Protein 3MTJ (pdb70)

Foldseek 3Di:
DFAPEAEEEEEAAPLQNLLLVVVCVVCQVVLSVLLSYGHYYQEYAHCDPVVCVVSQVPRHYHPDCCVHLVVLRHAEYEYEPEDQPPSVVSLVSLVSNHAYEYLHLPNCLVCVLVSVVSNVVSLHYHHQLVWQFLFSVLCCLLPVQVVFQWFKKKKQTAFLLQQLLQVLVVLDWSVVSQVVCCVVVSAPPDRCCRQFCVSVLSRLSVVLCLNHVARCSPQEATGGDNVDGSVNQVVLVVVQWGWGFMFMWGQDDQFIHTYTFIATEGCPDPNSPQHHGIKMWIATPVPGIDMIDDHNDGHNSSSNSSSVVVSLSSNCVVVPSPCPDDRDSRDSVRHDHGHYDHLQDKFKWKKKFKFADPCLVVQLVVLCVVLPWAWPADFPVIIIDITIIDIDRSVSVVRSQVVNCVDPGTDDGMTGTYDHSD

Radius of gyration: 23.87 Å; Cα contacts (8 Å, |Δi|>4): 896; chains: 1; bounding box: 58×44×75 Å

InterPro domains:
  IPR001342 Homoserine dehydrogenase, catalytic [PF00742] (136-314)
  IPR002912 ACT domain [PF01842] (353-420)
  IPR002912 ACT domain [PS51671] (354-430)
  IPR005106 Aspartate/homoserine de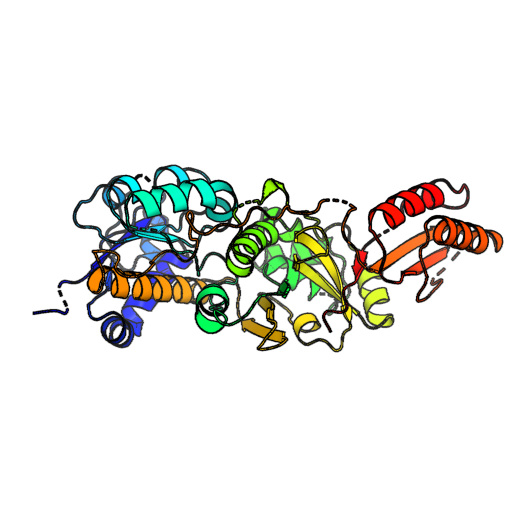hydrogenase, NAD-binding [PF03447] (10-128)
  IPR016204 Homoserine dehydrogenase [PIRSF000098] (2-433)
  IPR019811 Homoserine dehydrogenase, conserved site [PS01042] (182-204)
  IPR036291 NAD(P)-binding domain superfamily [SSF51735] (1-157)
  IPR045865 ACT-like domain [SSF55021] (352-422)

B-factor: mean 44.69, std 18.76, range [21.0, 122.96]

Structure (mmCIF, N/CA/C/O backbone):
data_3MTJ
#
_entry.id   3MTJ
#
_cell.length_a   67.613
_cell.length_b   67.613
_cell.length_c   224.279
_cell.angle_alpha   90.000
_cell.angle_beta   90.000
_cell.angle_gamma   90.000
#
_symmetry.space_group_name_H-M   'P 42 21 2'
#
loop_
_entity.id
_entity.type
_entity.pdbx_description
1 polymer 'Homoserine dehydrogenase'
2 non-polymer 'SULFATE ION'
3 water water
#
loop_
_atom_site.group_PDB
_atom_site.id
_atom_site.type_symbol
_atom_site.label_atom_id
_atom_site.label_alt_id
_atom_site.label_comp_id
_atom_site.label_asym_id
_atom_site.label_entity_id
_atom_site.label_seq_id
_atom_site.pdbx_PDB_ins_code
_atom_site.Cartn_x
_atom_site.Cartn_y
_atom_site.Cartn_z
_atom_site.occupancy
_atom_site.B_iso_or_equiv
_atom_site.auth_seq_id
_atom_site.auth_comp_id
_atom_site.auth_asym_id
_atom_site.auth_atom_id
_atom_site.pdbx_PDB_model_num
ATOM 1 N N . PHE A 1 5 ? 20.168 38.297 45.147 1.00 40.39 -2 PHE A N 1
ATOM 2 C CA . PHE A 1 5 ? 20.512 38.934 46.466 1.00 38.07 -2 PHE A CA 1
ATOM 3 C C . PHE A 1 5 ? 20.982 37.914 47.484 1.00 35.61 -2 PHE A C 1
ATOM 4 O O . PHE A 1 5 ? 20.535 36.771 47.477 1.00 36.89 -2 PHE A O 1
ATOM 12 N N . GLN A 1 6 ? 21.845 38.351 48.385 1.00 34.82 -1 GLN A N 1
ATOM 13 C CA . GLN A 1 6 ? 22.165 37.579 49.582 1.00 35.18 -1 GLN A CA 1
ATOM 14 C C . GLN A 1 6 ? 21.035 37.685 50.607 1.00 36.69 -1 GLN A C 1
ATOM 15 O O . GLN A 1 6 ? 20.232 38.608 50.557 1.00 38.50 -1 GLN A O 1
ATOM 21 N N . GLY A 1 7 ? 20.984 36.726 51.530 1.00 36.87 0 GLY A N 1
ATOM 22 C CA . GLY A 1 7 ? 20.202 36.889 52.760 1.00 40.47 0 GLY A CA 1
ATOM 23 C C . GLY A 1 7 ? 18.729 36.541 52.662 1.00 42.24 0 GLY A C 1
ATOM 24 O O . GLY A 1 7 ? 17.972 36.731 53.616 1.00 46.67 0 GLY A O 1
ATOM 33 N N . LYS A 1 9 ? 17.535 33.422 51.089 1.00 40.28 2 LYS A N 1
ATOM 34 C CA . LYS A 1 9 ? 17.332 31.994 51.230 1.00 40.88 2 LYS A CA 1
ATOM 35 C C . LYS A 1 9 ? 17.653 31.593 52.671 1.00 38.55 2 LYS A C 1
ATOM 36 O O . LYS A 1 9 ? 18.783 31.761 53.141 1.00 37.26 2 LYS A O 1
ATOM 38 N N . PRO A 1 10 ? 16.637 31.104 53.385 1.00 40.67 3 PRO A N 1
ATOM 39 C CA . PRO A 1 10 ? 16.802 30.571 54.723 1.00 39.86 3 PRO A CA 1
ATOM 40 C C . PRO A 1 10 ? 17.726 29.364 54.691 1.00 37.44 3 PRO A C 1
ATOM 41 O O . PRO A 1 10 ? 17.756 28.638 53.697 1.00 37.79 3 PRO A O 1
ATOM 45 N N . ILE A 1 11 ? 18.478 29.154 55.767 1.00 33.35 4 ILE A N 1
ATOM 46 C CA . ILE A 1 11 ? 19.190 27.898 55.934 1.00 31.95 4 ILE A CA 1
ATOM 47 C C . ILE A 1 11 ? 18.194 26.948 56.614 1.00 31.17 4 ILE A C 1
ATOM 48 O O . ILE A 1 11 ? 17.409 27.373 57.478 1.00 30.43 4 ILE A O 1
ATOM 53 N N . HIS A 1 12 ? 18.186 25.686 56.194 1.00 30.51 5 HIS A N 1
ATOM 54 C CA . HIS A 1 12 ? 17.170 24.756 56.658 1.00 30.30 5 HIS A CA 1
ATOM 55 C C . HIS A 1 12 ? 17.756 23.750 57.627 1.00 28.36 5 HIS A C 1
ATOM 56 O O . HIS A 1 12 ? 18.705 23.033 57.302 1.00 28.18 5 HIS A O 1
ATOM 63 N N . VAL A 1 13 ? 17.167 23.694 58.816 1.00 26.79 6 VAL A N 1
ATOM 64 C CA . VAL A 1 13 ? 17.727 22.915 59.912 1.00 24.95 6 VAL A CA 1
ATOM 65 C C . VAL A 1 13 ? 16.817 21.728 60.232 1.00 25.03 6 VAL A C 1
ATOM 66 O O . VAL A 1 13 ? 15.600 21.865 60.230 1.00 25.84 6 VAL A O 1
ATOM 70 N N . GLY A 1 14 ? 17.400 20.568 60.509 1.00 24.70 7 GLY A N 1
ATOM 71 C CA . GLY A 1 14 ? 16.602 19.415 60.970 1.00 25.58 7 GLY A CA 1
ATOM 72 C C . GLY A 1 14 ? 17.124 18.912 62.304 1.00 24.66 7 GLY A C 1
ATOM 73 O O . GLY A 1 14 ? 18.328 18.970 62.537 1.00 24.80 7 GLY A O 1
ATOM 74 N N . LEU A 1 15 ? 16.218 18.444 63.170 1.00 25.02 8 LEU A N 1
ATOM 75 C CA . LEU A 1 15 ? 16.587 17.897 64.485 1.00 25.62 8 LEU A CA 1
ATOM 76 C C . LEU A 1 15 ? 16.501 16.399 64.589 1.00 26.00 8 LEU A C 1
ATOM 77 O O . LEU A 1 15 ? 15.559 15.767 64.089 1.00 27.27 8 LEU A O 1
ATOM 82 N N . LEU A 1 16 ? 17.484 15.831 65.265 1.00 26.15 9 LEU A N 1
ATOM 83 C CA . LEU A 1 16 ? 17.405 14.452 65.703 1.00 27.42 9 LEU A CA 1
ATOM 84 C C . LEU A 1 16 ? 17.197 14.448 67.218 1.00 28.14 9 LEU A C 1
ATOM 85 O O . LEU A 1 16 ? 18.034 14.935 67.973 1.00 28.06 9 LEU A O 1
ATOM 90 N N . GLY A 1 17 ? 16.074 13.897 67.656 1.00 29.39 10 GLY A N 1
ATOM 91 C CA . GLY A 1 17 ? 15.658 14.003 69.062 1.00 30.60 10 GLY A CA 1
ATOM 92 C C . GLY A 1 17 ? 15.002 15.358 69.269 1.00 30.11 10 GLY A C 1
ATOM 93 O O . GLY A 1 17 ? 15.210 16.274 68.488 1.00 29.61 10 GLY A O 1
ATOM 94 N N . LEU A 1 18 ? 14.174 15.488 70.293 1.00 31.02 11 LEU A N 1
ATOM 95 C CA . LEU A 1 18 ? 13.661 16.792 70.653 1.00 30.82 11 LEU A CA 1
ATOM 96 C C . LEU A 1 18 ? 13.897 16.995 72.152 1.00 31.65 11 LEU A C 1
ATOM 97 O O . LEU A 1 18 ? 14.916 17.576 72.547 1.00 31.35 11 LEU A O 1
ATOM 102 N N . GLY A 1 19 ? 13.001 16.469 72.981 1.00 33.44 12 GLY A N 1
ATOM 103 C CA . GLY A 1 19 ? 13.130 16.590 74.439 1.00 35.36 12 GLY A CA 1
ATOM 104 C C . GLY A 1 19 ? 13.148 18.035 74.943 1.00 35.55 12 GLY A C 1
ATOM 105 O O . GLY A 1 19 ? 12.744 18.971 74.242 1.00 33.97 12 GLY A O 1
ATOM 106 N N . THR A 1 20 ? 13.616 18.194 76.177 1.00 36.97 13 THR A N 1
ATOM 107 C CA . THR A 1 20 ? 13.755 19.490 76.844 1.00 37.28 13 THR A CA 1
ATOM 108 C C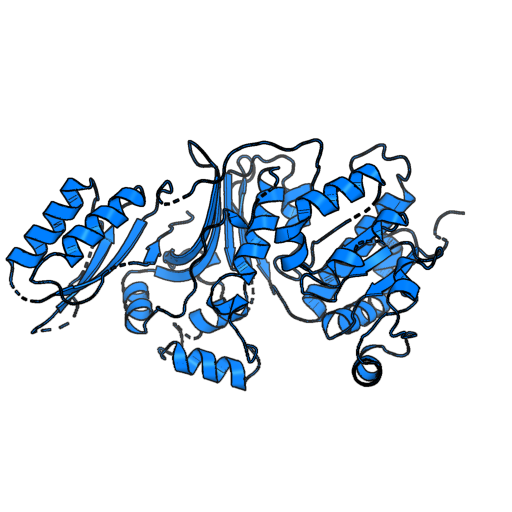 . THR A 1 20 ? 14.603 20.492 76.036 1.00 35.19 13 THR A C 1
ATOM 109 O O . THR A 1 20 ? 14.191 21.635 75.803 1.00 34.07 13 THR A O 1
ATOM 113 N N . VAL A 1 21 ? 15.771 20.041 75.589 1.00 34.60 14 VAL A N 1
ATOM 114 C CA . VAL A 1 21 ? 16.699 20.896 74.872 1.00 32.98 14 VAL A CA 1
ATOM 115 C C . VAL A 1 21 ? 16.151 21.267 73.503 1.00 31.58 14 VAL A C 1
ATOM 116 O O . VAL A 1 21 ? 16.221 22.431 73.105 1.00 31.69 14 VAL A O 1
ATOM 120 N N . GLY A 1 22 ? 15.593 20.289 72.794 1.00 30.78 15 GLY A N 1
ATOM 121 C CA . GLY A 1 22 ? 14.954 20.546 71.506 1.00 29.94 15 GLY A CA 1
ATOM 122 C C . GLY A 1 22 ? 13.831 21.568 71.561 1.00 30.37 15 GLY A C 1
ATOM 123 O O . GLY A 1 22 ? 13.804 22.514 70.763 1.00 30.22 15 GLY A O 1
ATOM 124 N N . GLY A 1 23 ? 12.897 21.371 72.488 1.00 30.87 16 GLY A N 1
ATOM 125 C CA . GLY A 1 23 ? 11.819 22.343 72.734 1.00 31.05 16 GLY A CA 1
ATOM 126 C C . GLY A 1 23 ? 12.395 23.726 73.019 1.00 30.21 16 GLY A C 1
ATOM 127 O O . GLY A 1 23 ? 11.980 24.723 72.413 1.00 29.82 16 GLY A O 1
ATOM 128 N N . GLY A 1 24 ? 13.355 23.779 73.945 1.00 30.05 17 GLY A N 1
ATOM 129 C CA . GLY A 1 24 ? 14.135 25.010 74.220 1.00 30.23 17 GLY A CA 1
ATOM 130 C C . GLY A 1 24 ? 14.716 25.685 72.982 1.00 28.95 17 GLY A C 1
ATOM 131 O O . GLY A 1 24 ? 14.582 26.907 72.812 1.00 29.83 17 GLY A O 1
ATOM 132 N N . THR A 1 25 ? 15.342 24.887 72.117 1.00 28.37 18 THR A N 1
ATOM 133 C CA . THR A 1 25 ? 15.944 25.359 70.860 1.00 27.80 18 THR A CA 1
ATOM 134 C C . THR A 1 25 ? 14.927 26.008 69.914 1.00 27.90 18 THR A C 1
ATOM 135 O O . THR A 1 25 ? 15.208 27.059 69.342 1.00 28.10 18 THR A O 1
ATOM 139 N N . LEU A 1 26 ? 13.760 25.378 69.744 1.00 27.95 19 LEU A N 1
ATOM 140 C CA . LEU A 1 26 ? 12.695 25.943 68.925 1.00 28.54 19 LEU A CA 1
ATOM 141 C C . LEU A 1 26 ? 12.217 27.272 69.511 1.00 28.83 19 LEU A C 1
ATOM 142 O O . LEU A 1 26 ? 12.104 28.256 68.791 1.00 29.48 19 LEU A O 1
ATOM 147 N N . THR A 1 27 ? 11.942 27.286 70.817 1.00 29.19 20 THR A N 1
ATOM 148 C CA . THR A 1 27 ? 11.570 28.503 71.532 1.00 29.87 20 THR A CA 1
ATOM 149 C C . THR A 1 27 ? 12.631 29.605 71.365 1.00 29.75 20 THR A C 1
ATOM 150 O O . THR A 1 27 ? 12.290 30.745 71.063 1.00 30.30 20 THR A O 1
ATOM 154 N N . VAL A 1 28 ? 13.915 29.276 71.524 1.00 29.43 21 VAL A N 1
ATOM 155 C CA . VAL A 1 28 ? 14.957 30.339 71.481 1.00 29.42 21 VAL A CA 1
ATOM 156 C C . VAL A 1 28 ? 15.097 30.932 70.071 1.00 29.67 21 VAL A C 1
ATOM 157 O O . VAL A 1 28 ? 15.206 32.164 69.909 1.00 29.93 21 VAL A O 1
ATOM 161 N N . LEU A 1 29 ? 15.088 30.056 69.062 1.00 29.14 22 LEU A N 1
ATOM 162 C CA . LEU A 1 29 ? 15.131 30.476 67.650 1.00 30.12 22 LEU A CA 1
ATOM 163 C C . LEU A 1 29 ? 13.971 31.404 67.279 1.00 31.70 22 LEU A C 1
ATOM 164 O O . LEU A 1 29 ? 14.159 32.421 66.614 1.00 33.11 22 LEU A O 1
ATOM 169 N N . ARG A 1 30 ? 12.772 31.057 67.722 1.00 32.02 23 ARG A N 1
ATOM 170 C CA . ARG A 1 30 ? 11.604 31.895 67.442 1.00 33.94 23 ARG A CA 1
ATOM 171 C C . ARG A 1 30 ? 11.667 33.248 68.186 1.00 34.73 23 ARG A C 1
ATOM 172 O O . ARG A 1 30 ? 11.530 34.301 67.574 1.00 35.63 23 ARG A O 1
ATOM 174 N N . ARG A 1 31 ? 11.925 33.199 69.490 1.00 34.39 24 ARG A N 1
ATOM 175 C CA . ARG A 1 31 ? 11.912 34.379 70.353 1.00 35.79 24 ARG A CA 1
ATOM 176 C C . ARG A 1 31 ? 13.003 35.400 70.002 1.00 35.56 24 ARG A C 1
ATOM 177 O O . ARG A 1 31 ? 12.774 36.597 70.083 1.00 35.94 24 ARG A O 1
ATOM 185 N N . ASN A 1 32 ? 14.188 34.921 69.636 1.00 41.13 25 ASN A N 1
ATOM 186 C CA . ASN A 1 32 ? 15.292 35.811 69.285 1.00 40.50 25 ASN A CA 1
ATOM 187 C C . ASN A 1 32 ? 15.552 35.920 67.795 1.00 37.83 25 ASN A C 1
ATOM 188 O O . ASN A 1 32 ? 16.589 36.437 67.385 1.00 37.02 25 ASN A O 1
ATOM 193 N N . ALA A 1 33 ? 14.602 35.438 66.997 1.00 37.05 26 ALA A N 1
ATOM 194 C CA . ALA A 1 33 ? 14.672 35.468 65.523 1.00 35.37 26 ALA A CA 1
ATOM 195 C C . ALA A 1 33 ? 15.335 36.707 64.915 1.00 35.12 26 ALA A C 1
ATOM 196 O O . ALA A 1 33 ? 16.156 36.588 64.019 1.00 34.07 26 ALA A O 1
ATOM 198 N N . GLU A 1 34 ? 14.983 37.891 65.403 1.00 37.09 27 GLU A N 1
ATOM 199 C CA . GLU A 1 34 ? 15.503 39.148 64.851 1.00 37.39 27 GLU A CA 1
ATOM 200 C C . GLU A 1 34 ? 17.036 39.224 64.942 1.00 35.16 27 GLU A C 1
ATOM 201 O O . GLU A 1 34 ? 17.702 39.402 63.934 1.00 32.46 27 GLU A O 1
ATOM 207 N N . GLU A 1 35 ? 17.567 39.096 66.160 1.00 36.10 28 GLU A N 1
ATOM 208 C CA . GLU A 1 35 ? 19.014 39.108 66.396 1.00 36.49 28 GLU A CA 1
ATOM 209 C C . GLU A 1 35 ? 19.762 37.965 65.690 1.00 34.02 28 GLU A C 1
ATOM 210 O O . GLU A 1 35 ? 20.826 38.182 65.139 1.00 33.92 28 GLU A O 1
ATOM 216 N N . ILE A 1 36 ? 19.192 36.766 65.702 1.00 33.23 29 ILE A N 1
ATOM 217 C CA . ILE A 1 36 ? 19.781 35.584 65.058 1.00 31.19 29 ILE A CA 1
ATOM 218 C C . ILE A 1 36 ? 19.958 35.780 63.547 1.00 31.08 29 ILE A C 1
ATOM 219 O O . ILE A 1 36 ? 21.049 35.522 62.994 1.00 30.40 29 ILE A O 1
ATOM 224 N N . THR A 1 37 ? 18.897 36.245 62.885 1.00 31.55 30 THR A N 1
ATOM 225 C CA . THR A 1 37 ? 18.932 36.590 61.451 1.00 31.35 30 THR A CA 1
ATOM 226 C C . THR A 1 37 ? 19.932 37.711 61.155 1.00 31.52 30 THR A C 1
ATOM 227 O O . THR A 1 37 ? 20.722 37.620 60.213 1.00 32.07 30 THR A O 1
ATOM 231 N N . ARG A 1 38 ? 19.904 38.770 61.956 1.00 32.26 31 ARG A N 1
ATOM 232 C CA . ARG A 1 38 ? 20.905 39.831 61.823 1.00 32.29 31 ARG A CA 1
ATOM 233 C C . ARG A 1 38 ? 22.344 39.292 61.813 1.00 31.96 31 ARG A C 1
ATOM 234 O O . ARG A 1 38 ? 23.114 39.596 60.903 1.00 32.07 31 ARG A O 1
ATOM 242 N N . ARG A 1 39 ? 22.704 38.488 62.814 1.00 31.50 32 ARG A N 1
ATOM 243 C CA . ARG A 1 39 ? 24.086 38.006 62.936 1.00 31.15 32 ARG A CA 1
ATOM 244 C C . ARG A 1 39 ? 24.429 36.938 61.891 1.00 29.18 32 ARG A C 1
ATOM 245 O O . ARG A 1 39 ? 25.504 36.955 61.313 1.00 29.85 32 ARG A O 1
ATOM 253 N N . ALA A 1 40 ? 23.517 36.004 61.678 1.00 27.41 33 ALA A N 1
ATOM 254 C CA . ALA A 1 40 ? 23.703 34.954 60.699 1.00 26.83 33 ALA A CA 1
ATOM 255 C C . ALA A 1 40 ? 23.738 35.445 59.230 1.00 26.95 33 ALA A C 1
ATOM 256 O O . ALA A 1 40 ? 24.366 34.811 58.397 1.00 27.36 33 ALA A O 1
ATOM 258 N N . GLY A 1 41 ? 23.062 36.550 58.918 1.00 26.88 34 GLY A N 1
ATOM 259 C CA . GLY A 1 41 ? 22.999 37.030 57.542 1.00 27.59 34 GLY A CA 1
ATOM 260 C C . GLY A 1 41 ? 21.873 36.414 56.722 1.00 27.83 34 GLY A C 1
ATOM 261 O O . GLY A 1 41 ? 21.718 36.727 55.545 1.00 28.76 34 GLY A O 1
ATOM 262 N N . ARG A 1 42 ? 21.100 35.530 57.344 1.00 26.86 35 ARG A N 1
ATOM 263 C CA . ARG A 1 42 ? 19.947 34.889 56.717 1.00 27.77 35 ARG A CA 1
ATOM 264 C C . ARG A 1 42 ? 19.147 34.198 57.813 1.00 27.24 35 ARG A C 1
ATOM 265 O O . ARG A 1 42 ? 19.657 33.947 58.910 1.00 25.59 35 ARG A O 1
ATOM 273 N N . GLU A 1 43 ? 17.901 33.888 57.499 1.00 28.35 36 GLU A N 1
ATOM 274 C CA . GLU A 1 43 ? 17.008 33.233 58.439 1.00 29.89 36 GLU A CA 1
ATOM 275 C C . GLU A 1 43 ? 17.479 31.800 58.705 1.00 29.21 36 GLU A C 1
ATOM 276 O O . GLU A 1 43 ? 17.999 31.126 57.808 1.00 29.90 36 GLU A O 1
ATOM 282 N N . ILE A 1 44 ? 17.327 31.355 59.945 1.00 29.48 37 ILE A N 1
ATOM 283 C CA . ILE A 1 44 ? 17.624 29.974 60.310 1.00 29.56 37 ILE A CA 1
ATOM 284 C C . ILE A 1 44 ? 16.281 29.319 60.617 1.00 30.62 37 ILE A C 1
ATOM 285 O O . ILE A 1 44 ? 15.595 29.703 61.577 1.00 32.10 37 ILE A O 1
ATOM 290 N N . ARG A 1 45 ? 15.893 28.358 59.779 1.00 30.30 38 ARG A N 1
ATOM 291 C CA . ARG A 1 45 ? 14.539 27.837 59.805 1.00 30.65 38 ARG A CA 1
ATOM 292 C C . ARG A 1 45 ? 14.545 26.341 60.072 1.00 29.98 38 ARG A C 1
ATOM 293 O O . ARG A 1 45 ? 15.116 25.571 59.300 1.00 29.54 38 ARG A O 1
ATOM 295 N N . VAL A 1 46 ? 13.905 25.937 61.168 1.00 30.18 39 VAL A N 1
ATOM 296 C CA . VAL A 1 46 ? 13.781 24.515 61.513 1.00 30.24 39 VAL A CA 1
ATOM 297 C C . VAL A 1 46 ? 12.652 23.882 60.717 1.00 30.63 39 VAL A C 1
ATOM 298 O O . VAL A 1 46 ? 11.515 24.333 60.786 1.00 32.36 39 VAL A O 1
ATOM 302 N N . VAL A 1 47 ? 12.982 22.849 59.948 1.00 29.81 40 VAL A N 1
ATOM 303 C CA . VAL A 1 47 ? 12.016 22.217 59.035 1.00 31.02 40 VAL A CA 1
ATOM 304 C C . VAL A 1 47 ? 11.225 21.075 59.707 1.00 30.69 40 VAL A C 1
ATOM 305 O O . VAL A 1 47 ? 10.015 20.966 59.528 1.00 32.44 40 VAL A O 1
ATOM 309 N N . ARG A 1 48 ? 11.902 20.229 60.480 1.00 29.31 41 ARG A N 1
ATOM 310 C CA . ARG A 1 48 ? 11.233 19.105 61.149 1.00 29.17 41 ARG A CA 1
ATOM 311 C C . ARG A 1 48 ? 12.122 18.460 62.191 1.00 28.32 41 ARG A C 1
ATOM 312 O O . ARG A 1 48 ? 13.323 18.735 62.243 1.00 27.00 41 ARG A O 1
ATOM 320 N N . ALA A 1 49 ? 11.528 17.612 63.026 1.00 27.72 42 ALA A N 1
ATOM 321 C CA . ALA A 1 49 ? 12.298 16.869 64.007 1.00 27.65 42 ALA A CA 1
ATOM 322 C C . ALA A 1 49 ? 11.997 15.389 63.902 1.00 28.77 42 ALA A C 1
ATOM 323 O O . ALA A 1 49 ? 10.837 14.995 63.863 1.00 29.02 42 ALA A O 1
ATOM 325 N N . ALA A 1 50 ? 13.048 14.573 63.849 1.00 29.34 43 ALA A N 1
ATOM 326 C CA . ALA A 1 50 ? 12.903 13.128 63.970 1.00 30.45 43 ALA A CA 1
ATOM 327 C C . ALA A 1 50 ? 12.893 12.777 65.456 1.00 31.90 43 ALA A C 1
ATOM 328 O O . ALA A 1 50 ? 13.828 13.131 66.181 1.00 31.43 43 ALA A O 1
ATOM 330 N N . VAL A 1 51 ? 11.820 12.121 65.904 1.00 33.16 44 VAL A N 1
ATOM 331 C CA . VAL A 1 51 ? 11.652 11.755 67.307 1.00 35.23 44 VAL A CA 1
ATOM 332 C C . VAL A 1 51 ? 11.190 10.312 67.423 1.00 38.03 44 VAL A C 1
ATOM 333 O O . VAL A 1 51 ? 10.501 9.795 66.536 1.00 37.77 44 VAL A O 1
ATOM 337 N N . ARG A 1 52 ? 11.566 9.669 68.525 1.00 40.48 45 ARG A N 1
ATOM 338 C CA . ARG A 1 52 ? 11.135 8.310 68.811 1.00 43.82 45 ARG A CA 1
ATOM 339 C C . ARG A 1 52 ? 9.694 8.244 69.290 1.00 45.34 45 ARG A C 1
ATOM 340 O O . ARG A 1 52 ? 8.925 7.373 68.873 1.00 46.47 45 ARG A O 1
ATOM 348 N N . ASN A 1 53 ? 9.338 9.137 70.204 1.00 46.31 46 ASN A N 1
ATOM 349 C CA . ASN A 1 53 ? 7.993 9.147 70.760 1.00 48.51 46 ASN A CA 1
ATOM 350 C C . ASN A 1 53 ? 7.221 10.337 70.215 1.00 47.47 46 ASN A C 1
ATOM 351 O O . ASN A 1 53 ? 7.533 11.486 70.541 1.00 46.86 46 ASN A O 1
ATOM 356 N N . LEU A 1 54 ? 6.222 10.063 69.383 1.00 47.86 47 LEU A N 1
ATOM 357 C CA . LEU A 1 54 ? 5.481 11.127 68.718 1.00 47.64 47 LEU A CA 1
ATOM 358 C C . LEU A 1 54 ? 4.586 11.906 69.684 1.00 49.80 47 LEU A C 1
ATOM 359 O O . LEU A 1 54 ? 4.487 13.135 69.596 1.00 49.07 47 LEU A O 1
ATOM 364 N N . ASP A 1 55 ? 3.951 11.191 70.608 1.00 52.18 48 ASP A N 1
ATOM 365 C CA . ASP A 1 55 ? 3.010 11.809 71.535 1.00 54.97 48 ASP A CA 1
ATOM 366 C C . ASP A 1 55 ? 3.706 12.710 72.533 1.00 54.88 48 ASP A C 1
ATOM 367 O O . ASP A 1 55 ? 3.309 13.862 72.694 1.00 55.61 48 ASP A O 1
ATOM 372 N N . LYS A 1 56 ? 4.753 12.202 73.184 1.00 54.52 49 LYS A N 1
ATOM 373 C CA . LYS A 1 56 ? 5.514 13.010 74.141 1.00 55.01 49 LYS A CA 1
ATOM 374 C C . LYS A 1 56 ? 6.175 14.206 73.466 1.00 52.32 49 LYS A C 1
ATOM 375 O O . LYS A 1 56 ? 6.378 15.243 74.097 1.00 53.45 49 LYS A O 1
ATOM 377 N N . ALA A 1 57 ? 6.498 14.074 72.181 1.00 49.50 50 ALA A N 1
ATOM 378 C CA . ALA A 1 57 ? 7.153 15.163 71.456 1.00 46.84 50 ALA A CA 1
ATOM 379 C C . ALA A 1 57 ? 6.194 16.309 71.096 1.00 46.95 50 ALA A C 1
ATOM 380 O O . ALA A 1 57 ? 6.621 17.461 70.987 1.00 45.89 50 ALA A O 1
ATOM 382 N N . GLU A 1 58 ? 4.910 15.985 70.926 1.00 48.30 51 GLU A N 1
ATOM 383 C CA . GLU A 1 58 ? 3.884 16.971 70.574 1.00 49.48 51 GLU A CA 1
ATOM 384 C C . GLU A 1 58 ? 3.827 18.174 71.528 1.00 51.04 51 GLU A C 1
ATOM 385 O O . GLU A 1 58 ? 3.758 19.327 71.084 1.00 50.38 51 GLU A O 1
ATOM 387 N N . ALA A 1 59 ? 3.852 17.898 72.829 1.00 53.03 52 ALA A N 1
ATOM 388 C CA . ALA A 1 59 ? 3.839 18.951 73.849 1.00 55.31 52 ALA A CA 1
ATOM 389 C C . ALA A 1 59 ? 5.029 19.933 73.767 1.00 53.52 52 ALA A C 1
ATOM 390 O O . ALA A 1 59 ? 4.903 21.081 74.185 1.00 55.00 52 ALA A O 1
ATOM 392 N N . LEU A 1 60 ? 6.163 19.486 73.224 1.00 50.55 53 LEU A N 1
ATOM 393 C CA . LEU A 1 60 ? 7.393 20.299 73.188 1.00 49.28 53 LEU A CA 1
ATOM 394 C C . LEU A 1 60 ? 7.676 20.940 71.832 1.00 46.76 53 LEU A C 1
ATOM 395 O O . LEU A 1 60 ? 8.613 21.729 71.699 1.00 45.71 53 LEU A O 1
ATOM 400 N N . ALA A 1 61 ? 6.878 20.594 70.823 1.00 46.38 54 ALA A N 1
ATOM 401 C CA . ALA A 1 61 ? 7.251 20.875 69.434 1.00 44.06 54 ALA A CA 1
ATOM 402 C C . ALA A 1 61 ? 6.710 22.194 68.904 1.00 44.63 54 ALA A C 1
ATOM 403 O O . ALA A 1 61 ? 7.225 22.728 67.922 1.00 41.99 54 ALA A O 1
ATOM 405 N N . GLY A 1 62 ? 5.657 22.693 69.550 1.00 47.33 55 GLY A N 1
ATOM 406 C CA . GLY A 1 62 ? 4.918 23.853 69.063 1.00 50.15 55 GLY A CA 1
ATOM 407 C C . GLY A 1 62 ? 4.459 23.772 67.610 1.00 50.20 55 GLY A C 1
ATOM 408 O O . GLY A 1 62 ? 4.546 24.763 66.885 1.00 50.89 55 GLY A O 1
ATOM 409 N N . GLY A 1 63 ? 3.968 22.606 67.181 1.00 49.73 56 GLY A N 1
ATOM 410 C CA . GLY A 1 63 ? 3.451 22.431 65.810 1.00 49.22 56 GLY A CA 1
ATOM 411 C C . GLY A 1 63 ? 4.493 22.193 64.720 1.00 45.58 56 GLY A C 1
ATOM 412 O O . GLY A 1 63 ? 4.180 22.203 63.533 1.00 45.62 56 GLY A O 1
ATOM 413 N N . LEU A 1 64 ? 5.747 22.000 65.112 1.00 42.71 57 LEU A N 1
ATOM 414 C CA . LEU A 1 64 ? 6.772 21.626 64.154 1.00 39.18 57 LEU A CA 1
ATOM 415 C C . LEU A 1 64 ? 6.477 20.209 63.675 1.00 38.12 57 LEU A C 1
ATOM 416 O O . LEU A 1 64 ? 6.138 19.349 64.490 1.00 38.71 57 LEU A O 1
ATOM 421 N N . PRO A 1 65 ? 6.585 19.971 62.354 1.00 36.64 58 PRO A N 1
ATOM 422 C CA . PRO A 1 65 ? 6.363 18.640 61.808 1.00 36.17 58 PRO A CA 1
ATOM 423 C C . PRO A 1 65 ? 7.311 17.632 62.450 1.00 34.41 58 PRO A C 1
ATOM 424 O O . PRO A 1 65 ? 8.488 17.941 62.709 1.00 31.66 58 PRO A O 1
ATOM 428 N N . LEU A 1 66 ? 6.781 16.446 62.723 1.00 34.52 59 LEU A N 1
ATOM 429 C CA . LEU A 1 66 ? 7.530 15.405 63.388 1.00 33.28 59 LEU A CA 1
ATOM 430 C C . LEU A 1 66 ? 7.489 14.156 62.539 1.00 33.32 59 LEU A C 1
ATOM 431 O O . LEU A 1 66 ? 6.524 13.934 61.814 1.00 35.18 59 LEU A O 1
ATOM 436 N N . THR A 1 67 ? 8.538 13.348 62.637 1.00 31.69 60 THR A N 1
ATOM 437 C CA . THR A 1 67 ? 8.615 12.068 61.941 1.00 31.47 60 THR A CA 1
ATOM 438 C C . THR A 1 67 ? 9.401 11.099 62.824 1.00 31.12 60 THR A C 1
ATOM 439 O O . THR A 1 67 ? 10.241 11.532 63.613 1.00 30.27 60 THR A O 1
ATOM 443 N N . THR A 1 68 ? 9.132 9.802 62.692 1.00 31.99 61 THR A N 1
ATOM 444 C CA A THR A 1 68 ? 9.833 8.794 63.479 0.50 32.64 61 THR A CA 1
ATOM 445 C CA B THR A 1 68 ? 9.840 8.781 63.469 0.50 32.09 61 THR A CA 1
ATOM 446 C C . THR A 1 68 ? 10.998 8.181 62.677 1.00 31.24 61 THR A C 1
ATOM 447 O O . THR A 1 68 ? 11.735 7.331 63.180 1.00 30.99 61 THR A O 1
ATOM 454 N N . ASN A 1 69 ? 11.142 8.603 61.422 1.00 30.27 62 ASN A N 1
ATOM 455 C CA . ASN A 1 69 ? 12.244 8.116 60.588 1.00 30.32 62 ASN A CA 1
ATOM 456 C C . ASN A 1 69 ? 13.343 9.190 60.504 1.00 28.12 62 ASN A C 1
ATOM 457 O O . ASN A 1 69 ? 13.142 10.219 59.888 1.00 27.95 62 ASN A O 1
ATOM 462 N N . PRO A 1 70 ? 14.513 8.946 61.128 1.00 28.47 63 PRO A N 1
ATOM 463 C CA . PRO A 1 70 ? 15.562 9.987 61.150 1.00 26.99 63 PRO A CA 1
ATOM 464 C C . PRO A 1 70 ? 16.194 10.252 59.801 1.00 26.42 63 PRO A C 1
ATOM 465 O O . PRO A 1 70 ? 16.787 11.306 59.608 1.00 25.45 63 PRO A O 1
ATOM 469 N N . PHE A 1 71 ? 16.053 9.328 58.861 1.00 27.84 64 PHE A N 1
ATOM 470 C CA . PHE A 1 71 ? 16.516 9.600 57.507 1.00 28.48 64 PHE A CA 1
ATOM 471 C C . PHE A 1 71 ? 15.669 10.654 56.761 1.00 28.45 64 PHE A C 1
ATOM 472 O O . PHE A 1 71 ? 16.122 11.214 55.761 1.00 28.92 64 PHE A O 1
ATOM 480 N N . ASP A 1 72 ? 14.465 10.963 57.257 1.00 27.88 65 ASP A N 1
ATOM 481 C CA . ASP A 1 72 ? 13.685 12.084 56.699 1.00 27.87 65 ASP A CA 1
ATOM 482 C C . ASP A 1 72 ? 14.368 13.417 56.971 1.00 26.72 65 ASP A C 1
ATOM 483 O O . ASP A 1 72 ? 13.969 14.453 56.444 1.00 26.50 65 ASP A O 1
ATOM 488 N N . VAL A 1 73 ? 15.364 13.371 57.849 1.00 25.58 66 VAL A N 1
ATOM 489 C CA . VAL A 1 73 ? 16.160 14.517 58.210 1.00 24.88 66 VAL A CA 1
ATOM 490 C C . VAL A 1 73 ? 17.567 14.413 57.578 1.00 24.26 66 VAL A C 1
ATOM 491 O O . VAL A 1 73 ? 17.963 15.291 56.822 1.00 24.46 66 VAL A O 1
ATOM 495 N N . VAL A 1 74 ? 18.297 13.338 57.861 1.00 24.09 67 VAL A N 1
ATOM 496 C CA . VAL A 1 74 ? 19.672 13.243 57.403 1.00 24.68 67 VAL A CA 1
ATOM 497 C C . VAL A 1 74 ? 19.820 12.933 55.906 1.00 26.09 67 VAL A C 1
ATOM 498 O O . VAL A 1 74 ? 20.895 13.135 55.367 1.00 26.61 67 VAL A O 1
ATOM 502 N N . ASP A 1 75 ? 18.759 12.457 55.241 1.00 25.87 68 ASP A N 1
ATOM 503 C CA . ASP A 1 75 ? 18.826 12.197 53.793 1.00 27.56 68 ASP A CA 1
ATOM 504 C C . ASP A 1 75 ? 18.031 13.220 52.978 1.00 28.11 68 ASP A C 1
ATOM 505 O O . ASP A 1 75 ? 17.986 13.144 51.749 1.00 30.24 68 ASP A O 1
ATOM 510 N N . ASP A 1 76 ? 17.370 14.163 53.642 1.00 27.40 69 ASP A N 1
ATOM 511 C CA . ASP A 1 76 ? 16.592 15.163 52.903 1.00 27.34 69 ASP A CA 1
ATOM 512 C C . ASP A 1 76 ? 17.583 16.144 52.252 1.00 27.17 69 ASP A C 1
ATOM 513 O O . ASP A 1 76 ? 18.280 16.851 52.981 1.00 25.67 69 ASP A O 1
ATOM 518 N N . PRO A 1 77 ? 17.660 16.181 50.890 1.00 28.15 70 PRO A N 1
ATOM 519 C CA . PRO A 1 77 ? 18.685 17.044 50.262 1.00 29.29 70 PRO A CA 1
ATOM 520 C C . PRO A 1 77 ? 18.574 18.531 50.628 1.00 29.66 70 PRO A C 1
ATOM 521 O O . PRO A 1 77 ? 19.580 19.241 50.600 1.00 29.62 70 PRO A O 1
ATOM 525 N N . GLU A 1 78 ? 17.368 18.989 50.967 1.00 29.99 71 GLU A N 1
ATOM 526 C CA . GLU A 1 78 ? 17.126 20.392 51.335 1.00 30.72 71 GLU A CA 1
ATOM 527 C C . GLU A 1 78 ? 17.658 20.779 52.712 1.00 29.55 71 GLU A C 1
ATOM 528 O O . GLU A 1 78 ? 17.855 21.963 52.986 1.00 30.89 71 GLU A O 1
ATOM 530 N N . ILE A 1 79 ? 17.906 19.813 53.587 1.00 28.26 72 ILE A N 1
ATOM 531 C CA . ILE A 1 79 ? 18.394 20.179 54.928 1.00 27.63 72 ILE A CA 1
ATOM 532 C C . ILE A 1 79 ? 19.896 20.445 54.933 1.00 27.37 72 ILE A C 1
ATOM 533 O O . ILE A 1 79 ? 20.683 19.625 54.458 1.00 28.09 72 ILE A O 1
ATOM 538 N N . ASP A 1 80 ? 20.272 21.613 55.431 1.00 27.21 73 ASP A N 1
ATOM 539 C CA . ASP A 1 80 ? 21.667 22.056 55.411 1.00 28.01 73 ASP A CA 1
ATOM 540 C C . ASP A 1 80 ? 22.379 21.708 56.705 1.00 26.57 73 ASP A C 1
ATOM 541 O O . ASP A 1 80 ? 23.567 21.407 56.692 1.00 27.70 73 ASP A O 1
ATOM 546 N N . ILE A 1 81 ? 21.661 21.785 57.823 1.00 24.90 74 ILE A N 1
ATOM 547 C CA . ILE A 1 81 ? 22.275 21.576 59.139 1.00 23.98 74 ILE A CA 1
ATOM 548 C C . ILE A 1 81 ? 21.442 20.613 59.952 1.00 23.16 74 ILE A C 1
ATOM 549 O O . ILE A 1 81 ? 20.241 20.827 60.095 1.00 23.09 74 ILE A O 1
ATOM 554 N N . VAL A 1 82 ? 22.086 19.597 60.526 1.00 22.84 75 VAL A N 1
ATOM 555 C CA . VAL A 1 82 ? 21.426 18.662 61.445 1.00 22.61 75 VAL A CA 1
ATOM 556 C C . VAL A 1 82 ? 21.787 18.967 62.902 1.00 23.26 75 VAL A C 1
ATOM 557 O O . VAL A 1 82 ? 22.951 19.138 63.234 1.00 24.38 75 VAL A O 1
ATOM 561 N N . VAL A 1 83 ? 20.781 19.077 63.767 1.00 23.63 76 VAL A N 1
ATOM 562 C CA . VAL A 1 83 ? 21.046 19.302 65.185 1.00 23.41 76 VAL A CA 1
ATOM 563 C C . VAL A 1 83 ? 20.824 17.978 65.897 1.00 24.65 76 VAL A C 1
ATOM 564 O O . VAL A 1 83 ? 19.699 17.448 65.922 1.00 24.04 76 VAL A O 1
ATOM 568 N N . GLU A 1 84 ? 21.894 17.431 66.461 1.00 24.81 77 GLU A N 1
ATOM 569 C CA . GLU A 1 84 ? 21.776 16.120 67.062 1.00 26.17 77 GLU A CA 1
ATOM 570 C C . GLU A 1 84 ? 21.626 16.211 68.569 1.00 27.57 77 GLU A C 1
ATOM 571 O O . GLU A 1 84 ? 22.531 16.687 69.260 1.00 28.07 77 GLU A O 1
ATOM 577 N N . LEU A 1 85 ? 20.462 15.777 69.055 1.00 28.37 78 LEU A N 1
ATOM 578 C CA . LEU A 1 85 ? 20.070 15.885 70.481 1.00 30.80 78 LEU A CA 1
ATOM 579 C C . LEU A 1 85 ? 19.580 14.551 71.057 1.00 32.70 78 LEU A C 1
ATOM 580 O O . LEU A 1 85 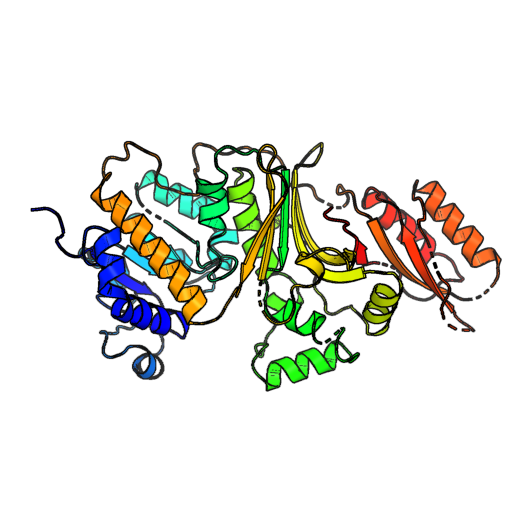? 18.846 14.500 72.050 1.00 35.10 78 LEU A O 1
ATOM 585 N N . ILE A 1 86 ? 19.998 13.462 70.441 1.00 32.98 79 ILE A N 1
ATOM 586 C CA . ILE A 1 86 ? 19.604 12.146 70.898 1.00 34.46 79 ILE A CA 1
ATOM 587 C C . ILE A 1 86 ? 20.309 11.734 72.209 1.00 36.62 79 ILE A C 1
ATOM 588 O O . ILE A 1 86 ? 19.696 11.121 73.085 1.00 37.82 79 ILE A O 1
ATOM 593 N N . GLY A 1 87 ? 21.576 12.110 72.354 1.00 36.92 80 GLY A N 1
ATOM 594 C CA . GLY A 1 87 ? 22.401 11.582 73.437 1.00 39.84 80 GLY A CA 1
ATOM 595 C C . GLY A 1 87 ? 22.747 10.136 73.099 1.00 41.54 80 GLY A C 1
ATOM 596 O O . GLY A 1 87 ? 22.264 9.593 72.083 1.00 40.64 80 GLY A O 1
ATOM 597 N N . GLY A 1 88 ? 23.585 9.513 73.928 1.00 36.83 81 GLY A N 1
ATOM 598 C CA . GLY A 1 88 ? 23.995 8.121 73.712 1.00 37.15 81 GLY A CA 1
ATOM 599 C C . GLY A 1 88 ? 24.941 7.946 72.526 1.00 36.33 81 GLY A C 1
ATOM 600 O O . GLY A 1 88 ? 25.245 8.900 71.802 1.00 34.65 81 GLY A O 1
ATOM 601 N N . LEU A 1 89 ? 25.401 6.718 72.332 1.00 36.79 82 LEU A N 1
ATOM 602 C CA . LEU A 1 89 ? 26.355 6.420 71.279 1.00 36.65 82 LEU A CA 1
ATOM 603 C C . LEU A 1 89 ? 25.635 6.032 69.978 1.00 36.99 82 LEU A C 1
ATOM 604 O O . LEU A 1 89 ? 25.925 6.590 68.913 1.00 36.53 82 LEU A O 1
ATOM 609 N N . GLU A 1 90 ? 24.687 5.104 70.085 1.00 38.07 83 GLU A N 1
ATOM 610 C CA . GLU A 1 90 ? 23.840 4.671 68.960 1.00 38.58 83 GLU A CA 1
ATOM 611 C C . GLU A 1 90 ? 22.355 4.912 69.255 1.00 38.16 83 GLU A C 1
ATOM 612 O O . GLU A 1 90 ? 21.914 4.700 70.380 1.00 38.79 83 GLU A O 1
ATOM 618 N N . PRO A 1 91 ? 21.569 5.343 68.245 1.00 37.00 84 PRO A N 1
ATOM 619 C CA . PRO A 1 91 ? 21.946 5.544 66.840 1.00 35.86 84 PRO A CA 1
ATOM 620 C C . PRO A 1 91 ? 22.622 6.885 66.507 1.00 33.04 84 PRO A C 1
ATOM 621 O O . PRO A 1 91 ? 22.849 7.164 65.340 1.00 33.14 84 PRO A O 1
ATOM 625 N N . ALA A 1 92 ? 22.953 7.702 67.497 1.00 31.12 85 ALA A N 1
ATOM 626 C CA . ALA A 1 92 ? 23.543 9.014 67.189 1.00 28.94 85 ALA A CA 1
ATOM 627 C C . ALA A 1 92 ? 24.774 8.889 66.268 1.00 28.94 85 ALA A C 1
ATOM 628 O O . ALA A 1 92 ? 24.891 9.627 65.275 1.00 27.86 85 ALA A O 1
ATOM 630 N N . ARG A 1 93 ? 25.676 7.950 66.583 1.00 29.28 86 ARG A N 1
ATOM 631 C CA . ARG A 1 93 ? 26.900 7.783 65.793 1.00 29.11 86 ARG A CA 1
ATOM 632 C C . ARG A 1 93 ? 26.602 7.538 64.319 1.00 29.37 86 ARG A C 1
ATOM 633 O O . ARG A 1 93 ? 27.188 8.196 63.454 1.00 28.89 86 ARG A O 1
ATOM 641 N N . GLU A 1 94 ? 25.692 6.600 64.044 1.00 30.10 87 GLU A N 1
ATOM 642 C CA . GLU A 1 94 ? 25.321 6.259 62.685 1.00 30.90 87 GLU A CA 1
ATOM 643 C C . GLU A 1 94 ? 24.674 7.413 61.932 1.00 30.08 87 GLU A C 1
ATOM 644 O O . GLU A 1 94 ? 24.983 7.641 60.766 1.00 30.32 87 GLU A O 1
ATOM 650 N N . LEU A 1 95 ? 23.750 8.112 62.585 1.00 29.99 88 LEU A N 1
ATOM 651 C CA . LEU A 1 95 ? 23.041 9.219 61.943 1.00 29.51 88 LEU A CA 1
ATOM 652 C C . LEU A 1 95 ? 23.962 10.407 61.660 1.00 28.61 88 LEU A C 1
ATOM 653 O O . LEU A 1 95 ? 23.918 11.015 60.575 1.00 28.46 88 LEU A O 1
ATOM 658 N N . VAL A 1 96 ? 24.818 10.717 62.627 1.00 28.12 89 VAL A N 1
ATOM 659 C CA . VAL A 1 96 ? 25.829 11.747 62.446 1.00 27.51 89 VAL A CA 1
ATOM 660 C C . VAL A 1 96 ? 26.765 11.439 61.259 1.00 28.07 89 VAL A C 1
ATOM 661 O O . VAL A 1 96 ? 26.958 12.298 60.403 1.00 27.63 89 VAL A O 1
ATOM 673 N N . GLN A 1 98 ? 26.156 9.508 58.676 1.00 30.53 91 GLN A N 1
ATOM 674 C CA . GLN A 1 98 ? 25.318 9.647 57.476 1.00 31.08 91 GLN A CA 1
ATOM 675 C C . GLN A 1 98 ? 25.012 11.115 57.084 1.00 29.44 91 GLN A C 1
ATOM 676 O O . GLN A 1 98 ? 24.976 11.459 55.896 1.00 29.09 91 GLN A O 1
ATOM 682 N N . ALA A 1 99 ? 24.794 11.966 58.079 1.00 28.05 92 ALA A N 1
ATOM 683 C CA . ALA A 1 99 ? 24.590 13.387 57.839 1.00 26.99 92 ALA A CA 1
ATOM 684 C C . ALA A 1 99 ? 25.836 13.961 57.147 1.00 27.15 92 ALA A C 1
ATOM 685 O O . ALA A 1 99 ? 25.736 14.725 56.175 1.00 26.76 92 ALA A O 1
ATOM 687 N N . ILE A 1 100 ? 27.002 13.582 57.663 1.00 26.76 93 ILE A N 1
ATOM 688 C CA . ILE A 1 100 ? 28.289 14.015 57.101 1.00 27.73 93 ILE A CA 1
ATOM 689 C C . ILE A 1 100 ? 28.476 13.479 55.665 1.00 28.93 93 ILE A C 1
ATOM 690 O O . ILE A 1 100 ? 28.842 14.242 54.758 1.00 28.81 93 ILE A O 1
ATOM 695 N N . ALA A 1 101 ? 28.207 12.187 55.468 1.00 29.45 94 ALA A N 1
ATOM 696 C CA . ALA A 1 101 ? 28.313 11.573 54.129 1.00 31.74 94 ALA A CA 1
ATOM 697 C C . ALA A 1 101 ? 27.460 12.329 53.102 1.00 31.83 94 ALA A C 1
ATOM 698 O O . ALA A 1 101 ? 27.809 12.411 51.929 1.00 32.48 94 ALA A O 1
ATOM 700 N N . ASN A 1 102 ? 26.363 12.910 53.576 1.00 31.46 95 ASN A N 1
ATOM 701 C CA . ASN A 1 102 ? 25.436 13.638 52.728 1.00 32.02 95 ASN A CA 1
ATOM 702 C C . ASN A 1 102 ? 25.764 15.134 52.588 1.00 31.64 95 ASN A C 1
ATOM 703 O O . ASN A 1 102 ? 24.979 15.885 51.992 1.00 32.43 95 ASN A O 1
ATOM 708 N N . GLY A 1 103 ? 26.902 15.570 53.137 1.00 30.78 96 GLY A N 1
ATOM 709 C CA . GLY A 1 103 ? 27.332 16.980 53.027 1.00 30.30 96 GLY A CA 1
ATOM 710 C C . GLY A 1 103 ? 26.553 17.965 53.906 1.00 29.79 96 GLY A C 1
ATOM 711 O O . GLY A 1 103 ? 26.379 19.150 53.554 1.00 29.09 96 GLY A O 1
ATOM 712 N N . LYS A 1 104 ? 26.087 17.476 55.052 1.00 28.56 97 LYS A N 1
ATOM 713 C CA . LYS A 1 104 ? 25.387 18.325 56.014 1.00 27.88 97 LYS A CA 1
ATOM 714 C C . LYS A 1 104 ? 26.280 18.617 57.208 1.00 26.89 97 LYS A C 1
ATOM 715 O O . LYS A 1 104 ? 27.100 17.778 57.611 1.00 26.16 97 LYS A O 1
ATOM 721 N N . HIS A 1 105 ? 26.138 19.818 57.752 1.00 26.59 98 HIS A N 1
ATOM 722 C CA . HIS A 1 105 ? 26.803 20.196 58.997 1.00 26.09 98 HIS A CA 1
ATOM 723 C C . HIS A 1 105 ? 26.051 19.561 60.153 1.00 26.25 98 HIS A C 1
ATOM 724 O O . HIS A 1 105 ? 24.871 19.226 60.021 1.00 25.94 98 HIS A O 1
ATOM 731 N N . VAL A 1 106 ? 26.730 19.380 61.283 1.00 26.09 99 VAL A N 1
ATOM 732 C CA . VAL A 1 106 ? 26.077 18.827 62.466 1.00 25.92 99 VAL A CA 1
ATOM 733 C C . VAL A 1 106 ? 26.355 19.708 63.671 1.00 26.42 99 VAL A C 1
ATOM 734 O O . VAL A 1 106 ? 27.491 20.033 63.930 1.00 27.06 99 VAL A O 1
ATOM 738 N N . VAL A 1 107 ? 25.300 20.091 64.390 1.00 26.73 100 VAL A N 1
ATOM 739 C CA . VAL A 1 107 ? 25.434 20.790 65.669 1.00 26.43 100 VAL A CA 1
ATOM 740 C C . VAL A 1 107 ? 24.965 19.773 66.713 1.00 26.93 100 VAL A C 1
ATOM 741 O O . VAL A 1 107 ? 23.857 19.233 66.611 1.00 27.00 100 VAL A O 1
ATOM 745 N N . THR A 1 108 ? 25.811 19.476 67.690 1.00 26.81 101 THR A N 1
ATOM 746 C CA . THR A 1 108 ? 25.454 18.444 68.654 1.00 27.56 101 THR A CA 1
ATOM 747 C C . THR A 1 108 ? 25.675 18.881 70.099 1.00 27.45 101 THR A C 1
ATOM 748 O O . THR A 1 108 ? 26.536 19.729 70.375 1.00 26.47 101 THR A O 1
ATOM 752 N N . ALA A 1 109 ? 24.886 18.294 71.001 1.00 27.25 102 ALA A N 1
ATOM 753 C CA . ALA A 1 109 ? 25.055 18.445 72.444 1.00 27.63 102 ALA A CA 1
ATOM 754 C C . ALA A 1 109 ? 25.602 17.153 73.071 1.00 28.11 102 ALA A C 1
ATOM 755 O O . ALA A 1 109 ? 25.697 17.018 74.307 1.00 28.05 102 ALA A O 1
ATOM 757 N N . ASN A 1 110 ? 25.968 16.208 72.214 1.00 27.93 103 ASN A N 1
ATOM 758 C CA . ASN A 1 110 ? 26.264 14.846 72.643 1.00 28.83 103 ASN A CA 1
ATOM 759 C C . ASN A 1 110 ? 27.723 14.631 73.113 1.00 28.80 103 ASN A C 1
ATOM 760 O O . ASN A 1 110 ? 28.574 14.152 72.340 1.00 28.48 103 ASN A O 1
ATOM 765 N N . LYS A 1 111 ? 28.012 14.971 74.375 1.00 28.76 104 LYS A N 1
ATOM 766 C CA . LYS A 1 111 ? 29.396 14.882 74.888 1.00 28.88 104 LYS A CA 1
ATOM 767 C C . LYS A 1 111 ? 29.994 13.459 74.894 1.00 29.65 104 LYS A C 1
ATOM 768 O O . LYS A 1 111 ? 31.208 13.298 74.779 1.00 29.36 104 LYS A O 1
ATOM 774 N N . HIS A 1 112 ? 29.126 12.463 75.066 1.00 30.03 105 HIS A N 1
ATOM 775 C CA . HIS A 1 112 ? 29.495 11.052 75.077 1.00 31.19 105 HIS A CA 1
ATOM 776 C C . HIS A 1 112 ? 30.002 10.608 73.697 1.00 30.87 105 HIS A C 1
ATOM 777 O O . HIS A 1 112 ? 31.094 10.022 73.583 1.00 31.75 105 HIS A O 1
ATOM 784 N N . LEU A 1 113 ? 29.217 10.904 72.662 1.00 29.71 106 LEU A N 1
ATOM 785 C CA . LEU A 1 113 ? 29.585 10.599 71.288 1.00 29.40 106 LEU A CA 1
ATOM 786 C C . LEU A 1 113 ? 30.880 11.308 70.866 1.00 28.78 106 LEU A C 1
ATOM 787 O O . LEU A 1 113 ? 31.803 10.657 70.339 1.00 28.99 106 LEU A O 1
ATOM 792 N N . VAL A 1 114 ? 30.944 12.620 71.112 1.00 26.97 107 VAL A N 1
ATOM 793 C CA . VAL A 1 114 ? 32.112 13.439 70.741 1.00 26.55 107 VAL A CA 1
ATOM 794 C C . VAL A 1 114 ? 33.390 13.026 71.481 1.00 27.63 107 VAL A C 1
ATOM 795 O O . VAL A 1 114 ? 34.485 13.039 70.888 1.00 28.46 107 VAL A O 1
ATOM 799 N N . ALA A 1 115 ? 33.259 12.642 72.752 1.00 27.55 108 ALA A N 1
ATOM 800 C CA . ALA A 1 115 ? 34.422 12.222 73.542 1.00 28.70 108 ALA A CA 1
ATOM 801 C C . ALA A 1 115 ? 34.955 10.872 73.084 1.00 29.87 108 ALA A C 1
ATOM 802 O O . ALA A 1 115 ? 36.164 10.653 73.072 1.00 30.41 108 ALA A O 1
ATOM 804 N N . LYS A 1 116 ? 34.047 9.980 72.691 1.00 30.83 109 LYS A N 1
ATOM 805 C CA . LYS A 1 116 ? 34.424 8.649 72.253 1.00 32.85 109 LYS A CA 1
ATOM 806 C C . LYS A 1 116 ? 34.766 8.559 70.766 1.00 32.59 109 LYS A C 1
ATOM 807 O O . LYS A 1 116 ? 35.723 7.880 70.406 1.00 33.72 109 LYS A O 1
ATOM 813 N N . TYR A 1 117 ? 34.008 9.240 69.910 1.00 31.49 110 TYR A N 1
ATOM 814 C CA . TYR A 1 117 ? 34.212 9.105 68.465 1.00 31.46 110 TYR A CA 1
ATOM 815 C C . TYR A 1 117 ? 34.601 10.387 67.736 1.00 30.16 110 TYR A C 1
ATOM 816 O O . TYR A 1 117 ? 34.609 10.433 66.506 1.00 30.53 110 TYR A O 1
ATOM 825 N N . GLY A 1 118 ? 34.943 11.416 68.498 1.00 29.27 111 GLY A N 1
ATOM 826 C CA . GLY A 1 118 ? 35.328 12.700 67.935 1.00 28.52 111 GLY A CA 1
ATOM 827 C C . GLY A 1 118 ? 36.397 12.640 66.859 1.00 29.12 111 GLY A C 1
ATOM 828 O O . GLY A 1 118 ? 36.275 13.317 65.833 1.00 28.73 111 GLY A O 1
ATOM 829 N N . ASN A 1 119 ? 37.435 11.824 67.070 1.00 29.95 112 ASN A N 1
ATOM 830 C CA . ASN A 1 119 ? 38.516 11.727 66.085 1.00 30.48 112 ASN A CA 1
ATOM 831 C C . ASN A 1 119 ? 37.991 11.303 64.710 1.00 30.46 112 ASN A C 1
ATOM 832 O O . ASN A 1 119 ? 38.277 11.954 63.706 1.00 29.83 112 ASN A O 1
ATOM 837 N N . GLU A 1 120 ? 37.218 10.217 64.675 1.00 31.11 113 GLU A N 1
ATOM 838 C CA . GLU A 1 120 ? 36.686 9.686 63.413 1.00 31.49 113 GLU A CA 1
ATOM 839 C C . GLU A 1 120 ? 35.653 10.635 62.798 1.00 29.69 113 GLU A C 1
ATOM 840 O O . GLU A 1 120 ? 35.588 10.794 61.589 1.00 29.70 113 GLU A O 1
ATOM 842 N N . ILE A 1 121 ? 34.871 11.286 63.642 1.00 28.55 114 ILE A N 1
ATOM 843 C CA . ILE A 1 121 ? 33.809 12.196 63.180 1.00 26.91 114 ILE A CA 1
ATOM 844 C C . ILE A 1 121 ? 34.401 13.461 62.518 1.00 26.54 114 ILE A C 1
ATOM 845 O O . ILE A 1 121 ? 34.021 13.828 61.399 1.00 26.33 114 ILE A O 1
ATOM 850 N N . PHE A 1 122 ? 35.333 14.113 63.209 1.00 25.43 115 PHE A N 1
ATOM 851 C CA . PHE A 1 122 ? 35.979 15.316 62.691 1.00 24.87 115 PHE A CA 1
ATOM 852 C C . PHE A 1 122 ? 36.816 15.018 61.442 1.00 26.05 115 PHE A C 1
ATOM 853 O O . PHE A 1 122 ? 36.834 15.824 60.499 1.00 25.84 115 PHE A O 1
ATOM 861 N N . ALA A 1 123 ? 37.480 13.858 61.419 1.00 26.09 116 ALA A N 1
ATOM 862 C CA . ALA A 1 123 ? 38.238 13.459 60.247 1.00 27.86 116 ALA A CA 1
ATOM 863 C C . ALA A 1 123 ? 37.326 13.339 59.033 1.00 27.74 116 ALA A C 1
ATOM 864 O O . ALA A 1 123 ? 37.665 13.828 57.959 1.00 27.66 116 ALA A O 1
ATOM 866 N N . ALA A 1 124 ? 36.170 12.695 59.224 1.00 27.56 117 ALA A N 1
ATOM 867 C CA . ALA A 1 124 ? 35.170 12.529 58.168 1.00 28.11 117 ALA A CA 1
ATOM 868 C C . ALA A 1 124 ? 34.561 13.879 57.738 1.00 27.47 117 ALA A C 1
ATOM 869 O O . ALA A 1 124 ? 34.330 14.113 56.549 1.00 28.07 117 ALA A O 1
ATOM 871 N N . ALA A 1 125 ? 34.319 14.756 58.708 1.00 26.27 118 ALA A N 1
ATOM 872 C CA . ALA A 1 125 ? 33.824 16.109 58.436 1.00 26.38 118 ALA A CA 1
ATOM 873 C C . ALA A 1 125 ? 34.808 16.981 57.607 1.00 27.59 118 ALA A C 1
ATOM 874 O O . ALA A 1 125 ? 34.418 17.619 56.624 1.00 27.72 118 ALA A O 1
ATOM 876 N N . GLN A 1 126 ? 36.077 16.974 57.990 1.00 28.56 119 GLN A N 1
ATOM 877 C CA . GLN A 1 126 ? 37.100 17.702 57.251 1.00 30.22 119 GLN A CA 1
ATOM 878 C C . GLN A 1 126 ? 37.264 17.174 55.812 1.00 31.66 119 GLN A C 1
ATOM 879 O O . GLN A 1 126 ? 37.379 17.963 54.871 1.00 31.73 119 GLN A O 1
ATOM 885 N N . ALA A 1 127 ? 37.225 15.851 55.643 1.00 32.54 120 ALA A N 1
ATOM 886 C CA . ALA A 1 127 ? 37.310 15.245 54.304 1.00 34.00 120 ALA A CA 1
ATOM 887 C C . ALA A 1 127 ? 36.132 15.669 53.427 1.00 34.04 120 ALA A C 1
ATOM 888 O O . ALA A 1 127 ? 36.291 15.977 52.228 1.00 34.79 120 ALA A O 1
ATOM 890 N N . LYS A 1 128 ? 34.953 15.695 54.035 1.00 32.95 121 LYS A N 1
ATOM 891 C CA . LYS A 1 128 ? 33.754 16.091 53.335 1.00 33.04 121 LYS A CA 1
ATOM 892 C C . LYS A 1 128 ? 33.668 17.610 53.170 1.00 32.46 121 LYS A C 1
ATOM 893 O O . LYS A 1 128 ? 33.086 18.084 52.205 1.00 33.41 121 LYS A O 1
ATOM 899 N N . GLY A 1 129 ? 34.285 18.370 54.073 1.00 31.36 122 GLY A N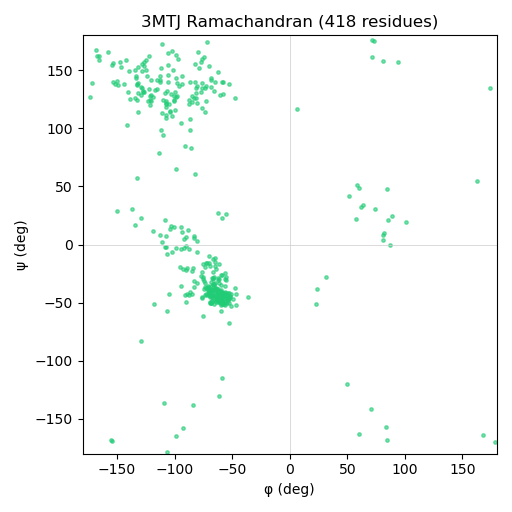 1
ATOM 900 C CA . GLY A 1 129 ? 34.191 19.830 54.005 1.00 30.68 122 GLY A CA 1
ATOM 901 C C . GLY A 1 129 ? 32.974 20.391 54.764 1.00 30.16 122 GLY A C 1
ATOM 902 O O . GLY A 1 129 ? 32.504 21.485 54.469 1.00 29.65 122 GLY A O 1
ATOM 903 N N . VAL A 1 130 ? 32.475 19.647 55.748 1.00 28.87 123 VAL A N 1
ATOM 904 C CA . VAL A 1 130 ? 31.396 20.139 56.600 1.00 28.64 123 VAL A CA 1
ATOM 905 C C . VAL A 1 130 ? 31.880 20.436 58.016 1.00 27.62 123 VAL A C 1
ATOM 906 O O . VAL A 1 130 ? 32.996 20.061 58.403 1.00 27.58 123 VAL A O 1
ATOM 918 N N . VAL A 1 132 ? 31.204 20.159 62.199 1.00 26.05 125 VAL A N 1
ATOM 919 C CA . VAL A 1 132 ? 30.566 19.533 63.337 1.00 26.07 125 VAL A CA 1
ATOM 920 C C . VAL A 1 132 ? 30.944 20.411 64.515 1.00 26.41 125 VAL A C 1
ATOM 921 O O . VAL A 1 132 ? 32.129 20.721 64.705 1.00 26.26 125 VAL A O 1
ATOM 925 N N . THR A 1 133 ? 29.942 20.853 65.269 1.00 26.11 126 THR A N 1
ATOM 926 C CA . THR A 1 133 ? 30.198 21.757 66.391 1.00 26.48 126 THR A CA 1
ATOM 927 C C . THR A 1 133 ? 29.583 21.180 67.654 1.00 26.23 126 THR A C 1
ATOM 928 O O . THR A 1 133 ? 28.677 20.354 67.586 1.00 25.37 126 THR A O 1
ATOM 932 N N . PHE A 1 134 ? 30.097 21.586 68.810 1.00 26.56 127 PHE A N 1
ATOM 933 C CA . PHE A 1 134 ? 29.741 20.892 70.048 1.00 26.35 127 PHE A CA 1
ATOM 934 C C . PHE A 1 134 ? 29.771 21.829 71.254 1.00 26.46 127 PHE A C 1
ATOM 935 O O . PHE A 1 134 ? 29.985 21.374 72.378 1.00 26.62 127 PHE A O 1
ATOM 943 N N . GLU A 1 135 ? 29.519 23.123 71.041 1.00 26.17 128 GLU A N 1
ATOM 944 C CA . GLU A 1 135 ? 29.466 24.063 72.159 1.00 26.87 128 GLU A CA 1
ATOM 945 C C . GLU A 1 135 ? 28.524 23.585 73.271 1.00 27.32 128 GLU A C 1
ATOM 946 O O . GLU A 1 135 ? 28.877 23.624 74.444 1.00 27.03 128 GLU A O 1
ATOM 952 N N . ALA A 1 136 ? 27.341 23.118 72.887 1.00 27.39 129 ALA A N 1
ATOM 953 C CA . ALA A 1 136 ? 26.342 22.665 73.855 1.00 28.23 129 ALA A CA 1
ATOM 954 C C . ALA A 1 136 ? 26.713 21.362 74.569 1.00 28.31 129 ALA A C 1
ATOM 955 O O . ALA A 1 136 ? 26.049 20.971 75.520 1.00 28.73 129 ALA A O 1
ATOM 957 N N . ALA A 1 137 ? 27.761 20.689 74.101 1.00 28.21 130 ALA A N 1
ATOM 958 C CA . ALA A 1 137 ? 28.206 19.448 74.721 1.00 28.62 130 ALA A CA 1
ATOM 959 C C . ALA A 1 137 ? 28.984 19.633 76.035 1.00 29.54 130 ALA A C 1
ATOM 960 O O . ALA A 1 137 ? 29.024 18.702 76.835 1.00 30.28 130 ALA A O 1
ATOM 962 N N . VAL A 1 138 ? 29.590 20.808 76.248 1.00 29.80 131 VAL A N 1
ATOM 963 C CA A VAL A 1 138 ? 30.415 21.074 77.438 0.50 30.45 131 VAL A CA 1
ATOM 964 C CA B VAL A 1 138 ? 30.404 21.060 77.440 0.50 30.60 131 VAL A CA 1
ATOM 965 C C . VAL A 1 138 ? 30.028 22.374 78.139 1.00 31.10 131 VAL A C 1
ATOM 966 O O . VAL A 1 138 ? 30.047 23.436 77.529 1.00 31.02 131 VAL A O 1
ATOM 973 N N . ALA A 1 139 ? 29.695 22.287 79.426 1.00 31.86 132 ALA A N 1
ATOM 974 C CA . ALA A 1 139 ? 29.381 23.472 80.249 1.00 32.26 132 ALA A CA 1
ATOM 975 C C . ALA A 1 139 ? 28.159 24.264 79.741 1.00 32.52 132 ALA A C 1
ATOM 976 O O . ALA A 1 139 ? 28.087 25.490 79.882 1.00 33.07 132 ALA A O 1
ATOM 978 N N . GLY A 1 140 ? 27.199 23.549 79.160 1.00 31.87 133 GLY A N 1
ATOM 979 C CA . GLY A 1 140 ? 25.897 24.137 78.828 1.00 32.27 133 GLY A CA 1
ATOM 980 C C . GLY A 1 140 ? 25.953 25.450 78.082 1.00 31.94 133 GLY A C 1
ATOM 981 O O . GLY A 1 140 ? 26.528 25.535 77.001 1.00 31.96 133 GLY A O 1
ATOM 982 N N . GLY A 1 141 ? 25.377 26.485 78.677 1.00 32.79 134 GLY A N 1
ATOM 983 C CA . GLY A 1 141 ? 25.308 27.796 78.062 1.00 32.63 134 GLY A CA 1
ATOM 984 C C . GLY A 1 141 ? 26.540 28.685 78.139 1.00 33.08 134 GLY A C 1
ATOM 985 O O . GLY A 1 141 ? 26.562 29.767 77.524 1.00 33.69 134 GLY A O 1
ATOM 986 N N . ILE A 1 142 ? 27.553 28.242 78.884 1.00 32.16 135 ILE A N 1
ATOM 987 C CA . ILE A 1 142 ? 28.825 28.941 78.979 1.00 31.98 135 ILE A CA 1
ATOM 988 C C . ILE A 1 142 ? 29.603 28.771 77.663 1.00 30.71 135 ILE A C 1
ATOM 989 O O . ILE A 1 142 ? 29.874 27.644 77.241 1.00 30.08 135 ILE A O 1
ATOM 994 N N . PRO A 1 143 ? 29.991 29.890 77.023 1.00 30.65 136 PRO A N 1
ATOM 995 C CA . PRO A 1 143 ? 30.631 29.765 75.706 1.00 29.42 136 PRO A CA 1
ATOM 996 C C . PRO A 1 143 ? 32.127 29.436 75.800 1.00 28.98 136 PRO A C 1
ATOM 997 O O . PRO A 1 143 ? 32.964 30.207 75.299 1.00 29.18 136 PRO A O 1
ATOM 1001 N N . ILE A 1 144 ? 32.441 28.297 76.416 1.00 27.43 137 ILE A N 1
ATOM 1002 C CA . ILE A 1 144 ? 33.814 27.931 76.734 1.00 27.63 137 ILE A CA 1
ATOM 1003 C C . ILE A 1 144 ? 34.619 27.479 75.514 1.00 27.47 137 ILE A C 1
ATOM 1004 O O . ILE A 1 144 ? 35.794 27.795 75.408 1.00 28.34 137 ILE A O 1
ATOM 1009 N N . ILE A 1 145 ? 33.982 26.746 74.603 1.00 26.77 138 ILE A N 1
ATOM 1010 C CA . ILE A 1 145 ? 34.631 26.352 73.358 1.00 26.62 138 ILE A CA 1
ATOM 1011 C C . ILE A 1 145 ? 34.994 27.582 72.533 1.00 27.64 138 ILE A C 1
ATOM 1012 O O . ILE A 1 145 ? 36.110 27.673 72.025 1.00 28.88 138 ILE A O 1
ATOM 1017 N N . LYS A 1 146 ? 34.073 28.535 72.421 1.00 25.45 139 LYS A N 1
ATOM 1018 C CA . LYS A 1 146 ? 34.345 29.772 71.708 1.00 26.22 139 LYS A CA 1
ATOM 1019 C C . LYS A 1 146 ? 35.476 30.555 72.406 1.00 26.11 139 LYS A C 1
ATOM 1020 O O . LYS A 1 146 ? 36.423 31.006 71.769 1.00 26.74 139 LYS A O 1
ATOM 1026 N N . ALA A 1 147 ? 35.381 30.703 73.719 1.00 25.59 140 ALA A N 1
ATOM 1027 C CA . ALA A 1 147 ? 36.468 31.280 74.493 1.00 25.87 140 ALA A CA 1
ATOM 1028 C C . ALA A 1 147 ? 37.824 30.579 74.250 1.00 26.54 140 ALA A C 1
ATOM 1029 O O . ALA A 1 147 ? 38.819 31.246 73.941 1.00 27.49 140 ALA A O 1
ATOM 1031 N N . LEU A 1 148 ? 37.874 29.248 74.350 1.00 26.81 141 LEU A N 1
ATOM 1032 C CA . LEU A 1 148 ? 39.150 28.512 74.129 1.00 27.89 141 LEU A CA 1
ATOM 1033 C C . LEU A 1 148 ? 39.665 28.554 72.701 1.00 28.93 141 LEU A C 1
ATOM 1034 O O . LEU A 1 148 ? 40.860 28.693 72.461 1.00 30.80 141 LEU A O 1
ATOM 1039 N N . ARG A 1 149 ? 38.769 28.378 71.746 1.00 29.62 142 ARG A N 1
ATOM 1040 C CA . ARG A 1 149 ? 39.170 28.230 70.375 1.00 30.68 142 ARG A CA 1
ATOM 1041 C C . ARG A 1 149 ? 39.408 29.582 69.699 1.00 30.83 142 ARG A C 1
ATOM 1042 O O . ARG A 1 149 ? 40.263 29.680 68.818 1.00 31.90 142 ARG A O 1
ATOM 1050 N N . GLU A 1 150 ? 38.666 30.612 70.113 1.00 29.42 143 GLU A N 1
ATOM 1051 C CA . GLU A 1 150 ? 38.688 31.907 69.419 1.00 29.38 143 GLU A CA 1
ATOM 1052 C C . GLU A 1 150 ? 39.194 33.038 70.306 1.00 28.48 143 GLU A C 1
ATOM 1053 O O . GLU A 1 150 ? 40.084 33.792 69.907 1.00 28.93 143 GLU A O 1
ATOM 1059 N N . GLY A 1 151 ? 38.626 33.172 71.503 1.00 27.29 144 GLY A N 1
ATOM 1060 C CA . GLY A 1 151 ? 39.075 34.207 72.447 1.00 26.96 144 GLY A CA 1
ATOM 1061 C C . GLY A 1 151 ? 40.533 34.069 72.856 1.00 27.15 144 GLY A C 1
ATOM 1062 O O . GLY A 1 151 ? 41.279 35.059 72.970 1.00 28.12 144 GLY A O 1
ATOM 1063 N N . LEU A 1 152 ? 40.959 32.836 73.060 1.00 26.70 145 LEU A N 1
ATOM 1064 C CA . LEU A 1 152 ? 42.288 32.594 73.629 1.00 26.92 145 LEU A CA 1
ATOM 1065 C C . LEU A 1 152 ? 43.288 32.027 72.618 1.00 27.42 145 LEU A C 1
ATOM 1066 O O . LEU A 1 152 ? 44.291 31.435 73.006 1.00 27.80 145 LEU A O 1
ATOM 1071 N N . THR A 1 153 ? 42.999 32.228 71.333 1.00 27.89 146 THR A N 1
ATOM 1072 C CA . THR A 1 153 ? 43.833 31.771 70.223 1.00 29.86 146 THR A CA 1
ATOM 1073 C C . THR A 1 153 ? 45.279 32.289 70.317 1.00 30.80 146 THR A C 1
ATOM 1074 O O . THR A 1 153 ? 46.188 31.617 69.865 1.00 31.88 146 THR A O 1
ATOM 1078 N N . ALA A 1 154 ? 45.483 33.460 70.923 1.00 30.28 147 ALA A N 1
ATOM 1079 C CA . ALA A 1 154 ? 46.831 34.010 71.069 1.00 31.77 147 ALA A CA 1
ATOM 1080 C C . ALA A 1 154 ? 47.591 33.398 72.241 1.00 31.87 147 ALA A C 1
ATOM 1081 O O . ALA A 1 154 ? 48.709 33.823 72.510 1.00 33.01 147 ALA A O 1
ATOM 1083 N N . ASN A 1 155 ? 46.984 32.427 72.933 1.00 30.55 148 ASN A N 1
ATOM 1084 C CA . ASN A 1 155 ? 47.556 31.839 74.155 1.00 31.13 148 ASN A CA 1
ATOM 1085 C C . ASN A 1 155 ? 47.993 30.377 74.027 1.00 32.35 148 ASN A C 1
ATOM 1086 O O . ASN A 1 155 ? 47.326 29.566 73.380 1.00 32.52 148 ASN A O 1
ATOM 1091 N N . ARG A 1 156 ? 49.108 30.036 74.662 1.00 33.30 149 ARG A N 1
ATOM 1092 C CA . ARG A 1 156 ? 49.363 28.640 74.952 1.00 33.87 149 ARG A CA 1
ATOM 1093 C C . ARG A 1 156 ? 48.621 28.374 76.258 1.00 32.06 149 ARG A C 1
ATOM 1094 O O . ARG A 1 156 ? 48.780 29.108 77.230 1.00 32.00 149 ARG A O 1
ATOM 1102 N N . ILE A 1 157 ? 47.799 27.334 76.262 1.00 30.69 150 ILE A N 1
ATOM 1103 C CA . ILE A 1 157 ? 47.037 26.998 77.435 1.00 29.61 150 ILE A CA 1
ATOM 1104 C C . ILE A 1 157 ? 47.922 26.096 78.275 1.00 31.15 150 ILE A C 1
ATOM 1105 O O . ILE A 1 157 ? 48.411 25.065 77.791 1.00 31.75 150 ILE A O 1
ATOM 1110 N N . GLU A 1 158 ? 48.147 26.497 79.523 1.00 31.00 151 GLU A N 1
ATOM 1111 C CA . GLU A 1 158 ? 49.004 25.721 80.404 1.00 32.98 151 GLU A CA 1
ATOM 1112 C C . GLU A 1 158 ? 48.179 24.653 81.124 1.00 32.03 151 GLU A C 1
ATOM 1113 O O . GLU A 1 158 ? 48.613 23.515 81.204 1.00 32.18 151 GLU A O 1
ATOM 1119 N N . TRP A 1 159 ? 46.983 25.025 81.607 1.00 30.56 152 TRP A N 1
ATOM 1120 C CA . TRP A 1 159 ? 46.027 24.096 82.249 1.00 30.99 152 TRP A CA 1
ATOM 1121 C C . TRP A 1 159 ? 44.638 24.722 82.365 1.00 29.52 152 TRP A C 1
ATOM 1122 O O . TRP A 1 159 ? 44.478 25.936 82.256 1.00 29.39 152 TRP A O 1
ATOM 1133 N N . LEU A 1 160 ? 43.640 23.878 82.578 1.00 29.44 153 LEU A N 1
ATOM 1134 C CA . LEU A 1 160 ? 42.294 24.323 82.915 1.00 29.07 153 LEU A CA 1
ATOM 1135 C C . LEU A 1 160 ? 41.744 23.394 83.981 1.00 29.57 153 LEU A C 1
ATOM 1136 O O . LEU A 1 160 ? 42.094 22.222 84.021 1.00 30.54 153 LEU A O 1
ATOM 1141 N N . ALA A 1 161 ? 40.889 23.920 84.847 1.00 29.37 154 ALA A N 1
ATOM 1142 C CA . ALA A 1 161 ? 40.199 23.098 85.838 1.00 30.20 154 ALA A CA 1
ATOM 1143 C C . ALA A 1 161 ? 38.713 23.405 85.722 1.00 29.35 154 ALA A C 1
ATOM 1144 O O . ALA A 1 161 ? 38.327 24.573 85.646 1.00 28.54 154 ALA A O 1
ATOM 1146 N N . GLY A 1 162 ? 37.873 22.377 85.709 1.00 28.86 155 GLY A N 1
ATOM 1147 C CA . GLY A 1 162 ? 36.449 22.647 85.560 1.00 28.57 155 GLY A CA 1
ATOM 1148 C C . GLY A 1 162 ? 35.541 21.926 86.532 1.00 29.30 155 GLY A C 1
ATOM 1149 O O . GLY A 1 162 ? 35.754 20.748 86.833 1.00 29.40 155 GLY A O 1
ATOM 1150 N N . ILE A 1 163 ? 34.550 22.662 87.034 1.00 29.61 156 ILE A N 1
ATOM 1151 C CA . ILE A 1 163 ? 33.335 22.080 87.593 1.00 30.55 156 ILE A CA 1
ATOM 1152 C C . ILE A 1 163 ? 32.296 22.051 86.473 1.00 30.62 156 ILE A C 1
ATOM 1153 O O . ILE A 1 163 ? 31.723 23.087 86.122 1.00 30.44 156 ILE A O 1
ATOM 1158 N N . ILE A 1 164 ? 32.060 20.866 85.919 1.00 30.45 157 ILE A N 1
ATOM 1159 C CA . ILE A 1 164 ? 31.311 20.728 84.679 1.00 30.37 157 ILE A CA 1
ATOM 1160 C C . ILE A 1 164 ? 30.253 19.624 84.735 1.00 31.62 157 ILE A C 1
ATOM 1161 O O . ILE A 1 164 ? 29.764 19.174 83.703 1.00 31.99 157 ILE A O 1
ATOM 1166 N N . ASN A 1 165 ? 29.906 19.180 85.938 1.00 32.35 158 ASN A N 1
ATOM 1167 C CA . ASN A 1 165 ? 28.756 18.287 86.101 1.00 33.56 158 ASN A CA 1
ATOM 1168 C C . ASN A 1 165 ? 27.890 18.822 87.237 1.00 34.27 158 ASN A C 1
ATOM 1169 O O . ASN A 1 165 ? 28.318 18.857 88.389 1.00 34.72 158 ASN A O 1
ATOM 1174 N N . GLY A 1 166 ? 26.679 19.254 86.894 1.00 34.79 159 GLY A N 1
ATOM 1175 C CA . GLY A 1 166 ? 25.830 20.006 87.809 1.00 35.24 159 GLY A CA 1
ATOM 1176 C C . GLY A 1 166 ? 25.319 19.209 88.986 1.00 36.75 159 GLY A C 1
ATOM 1177 O O . GLY A 1 166 ? 25.213 19.729 90.100 1.00 37.32 159 GLY A O 1
ATOM 1178 N N . THR A 1 167 ? 24.992 17.945 88.726 1.00 37.31 160 THR A N 1
ATOM 1179 C CA . THR A 1 167 ? 24.429 17.064 89.726 1.00 38.62 160 THR A CA 1
ATOM 1180 C C . THR A 1 167 ? 25.448 16.740 90.821 1.00 39.10 160 THR A C 1
ATOM 1181 O O . THR A 1 167 ? 25.138 16.870 92.016 1.00 40.12 160 THR A O 1
ATOM 1185 N N . SER A 1 168 ? 26.661 16.347 90.425 1.00 38.01 161 SER A N 1
ATOM 1186 C CA . SER A 1 168 ? 27.692 16.029 91.403 1.00 38.47 161 SER A CA 1
ATOM 1187 C C . SER A 1 168 ? 28.097 17.277 92.206 1.00 37.97 161 SER A C 1
ATOM 1188 O O . SER A 1 168 ? 28.406 17.175 93.381 1.00 39.01 161 SER A O 1
ATOM 1191 N N . ASN A 1 169 ? 28.059 18.454 91.583 1.00 36.77 162 ASN A N 1
ATOM 1192 C CA . ASN A 1 169 ? 28.327 19.703 92.312 1.00 37.01 162 ASN A CA 1
ATOM 1193 C C . ASN A 1 169 ? 27.213 20.050 93.297 1.00 38.76 162 ASN A C 1
ATOM 1194 O O . ASN A 1 169 ? 27.488 20.510 94.403 1.00 39.76 162 ASN A O 1
ATOM 1199 N N . PHE A 1 170 ? 25.961 19.823 92.890 1.00 39.25 163 PHE A N 1
ATOM 1200 C CA . PHE A 1 170 ? 24.803 20.047 93.767 1.00 41.10 163 PHE A CA 1
ATOM 1201 C C . PHE A 1 170 ? 24.888 19.203 95.039 1.00 42.75 163 PHE A C 1
ATOM 1202 O O . PHE A 1 170 ? 24.667 19.709 96.136 1.00 44.27 163 PHE A O 1
ATOM 1210 N N . ILE A 1 171 ? 25.203 17.919 94.874 1.00 42.89 164 ILE A N 1
ATOM 1211 C CA . ILE A 1 171 ? 25.399 16.990 95.994 1.00 44.28 164 ILE A CA 1
ATOM 1212 C C . ILE A 1 171 ? 26.518 17.434 96.938 1.00 44.54 164 ILE A C 1
ATOM 1213 O O . ILE A 1 171 ? 26.321 17.478 98.149 1.00 46.42 164 ILE A O 1
ATOM 1218 N N . LEU A 1 172 ? 27.681 17.762 96.380 1.00 42.77 165 LEU A N 1
ATOM 1219 C CA . LEU A 1 172 ? 28.821 18.207 97.189 1.00 42.94 165 LEU A CA 1
ATOM 1220 C C . LEU A 1 172 ? 28.573 19.545 97.890 1.00 43.43 165 LEU A C 1
ATOM 1221 O O . LEU A 1 172 ? 29.057 19.762 99.010 1.00 44.67 165 LEU A O 1
ATOM 1226 N N . SER A 1 173 ? 27.823 20.430 97.232 1.00 42.02 166 SER A N 1
ATOM 1227 C CA . SER A 1 173 ? 27.365 21.680 97.850 1.00 43.24 166 SER A CA 1
ATOM 1228 C C . SER A 1 173 ? 26.404 21.430 99.002 1.00 45.74 166 SER A C 1
ATOM 1229 O O . SER A 1 173 ? 26.550 22.016 100.069 1.00 47.83 166 SER A O 1
ATOM 1232 N N . GLU A 1 174 ? 25.414 20.571 98.769 1.00 45.94 167 GLU A N 1
ATOM 1233 C CA . GLU A 1 174 ? 24.427 20.230 99.791 1.00 48.64 167 GLU A CA 1
ATOM 1234 C C . GLU A 1 174 ? 25.042 19.554 101.012 1.00 50.20 167 GLU A C 1
ATOM 1235 O O . GLU A 1 174 ? 24.695 19.892 102.144 1.00 52.66 167 GLU A O 1
ATOM 1249 N N . ARG A 1 176 ? 28.060 19.895 102.138 1.00 55.92 169 ARG A N 1
ATOM 1250 C CA . ARG A 1 176 ? 28.820 20.891 102.872 1.00 57.70 169 ARG A CA 1
ATOM 1251 C C . ARG A 1 176 ? 27.888 21.807 103.670 1.00 59.04 169 ARG A C 1
ATOM 1252 O O . ARG A 1 176 ? 28.083 21.980 104.870 1.00 60.39 169 ARG A O 1
ATOM 1260 N N . ASP A 1 177 ? 26.875 22.362 103.002 1.00 58.70 170 ASP A N 1
ATOM 1261 C CA . ASP A 1 177 ? 25.909 23.262 103.632 1.00 60.64 170 ASP A CA 1
ATOM 1262 C C . ASP A 1 177 ? 25.109 22.575 104.748 1.00 61.25 170 ASP A C 1
ATOM 1263 O O . ASP A 1 177 ? 25.013 23.102 105.857 1.00 62.94 170 ASP A O 1
ATOM 1268 N N . LYS A 1 178 ? 24.559 21.396 104.459 1.00 60.00 171 LYS A N 1
ATOM 1269 C CA . LYS A 1 178 ? 23.627 20.733 105.381 1.00 61.40 171 LYS A CA 1
ATOM 1270 C C . LYS A 1 178 ? 24.239 19.689 106.317 1.00 61.98 171 LYS A C 1
ATOM 1271 O O . LYS A 1 178 ? 23.632 19.341 107.326 1.00 64.10 171 LYS A O 1
ATOM 1277 N N . GLY A 1 179 ? 25.421 19.182 105.985 1.00 60.99 172 GLY A N 1
ATOM 1278 C CA . GLY A 1 179 ? 26.115 18.220 106.846 1.00 62.07 172 GLY A CA 1
ATOM 1279 C C . GLY A 1 179 ? 25.652 16.773 106.743 1.00 62.09 172 GLY A C 1
ATOM 1280 O O . GLY A 1 179 ? 26.144 15.914 107.478 1.00 63.87 172 GLY A O 1
ATOM 1281 N N . ALA A 1 180 ? 24.722 16.496 105.831 1.00 60.42 173 ALA A N 1
ATOM 1282 C CA . ALA A 1 180 ? 24.169 15.149 105.684 1.00 61.26 173 ALA A CA 1
ATOM 1283 C C . ALA A 1 180 ? 25.068 14.196 104.895 1.00 60.32 173 ALA A C 1
ATOM 1284 O O . ALA A 1 180 ? 26.025 14.619 104.229 1.00 58.51 173 ALA A O 1
ATOM 1286 N N . ALA A 1 181 ? 24.749 12.906 104.992 1.00 62.14 174 ALA A N 1
ATOM 1287 C CA . ALA A 1 181 ? 25.473 11.843 104.298 1.00 62.05 174 ALA A CA 1
ATOM 1288 C C . ALA A 1 181 ? 25.233 11.880 102.792 1.00 59.58 174 ALA A C 1
ATOM 1289 O O . ALA A 1 181 ? 24.194 12.360 102.325 1.00 58.61 174 ALA A O 1
ATOM 1291 N N . PHE A 1 182 ? 26.203 11.374 102.038 1.00 58.76 175 PHE A N 1
ATOM 1292 C CA . PHE A 1 182 ? 26.089 11.290 100.588 1.00 56.64 175 PHE A CA 1
ATOM 1293 C C . PHE A 1 182 ? 24.795 10.574 100.181 1.00 58.25 175 PHE A C 1
ATOM 1294 O O . PHE A 1 182 ? 24.067 11.037 99.303 1.00 56.70 175 PHE A O 1
ATOM 1302 N N . ASP A 1 183 ? 24.524 9.454 100.844 1.00 61.87 176 ASP A N 1
ATOM 1303 C CA . ASP A 1 183 ? 23.393 8.585 100.521 1.00 65.08 176 ASP A CA 1
ATOM 1304 C C . ASP A 1 183 ? 22.053 9.302 100.482 1.00 65.14 176 ASP A C 1
ATOM 1305 O O . ASP A 1 183 ? 21.295 9.142 99.526 1.00 65.53 176 ASP A O 1
ATOM 1310 N N . ASP A 1 184 ? 21.780 10.095 101.514 1.00 65.61 177 ASP A N 1
ATOM 1311 C CA . ASP A 1 184 ? 20.493 10.775 101.657 1.00 66.77 177 ASP A CA 1
ATOM 1312 C C . ASP A 1 184 ? 20.437 12.105 100.891 1.00 63.80 177 ASP A C 1
ATOM 1313 O O . ASP A 1 184 ? 19.347 12.586 100.561 1.00 64.79 177 ASP A O 1
ATOM 1315 N N . VAL A 1 185 ? 21.604 12.690 100.616 1.00 60.80 178 VAL A N 1
ATOM 1316 C CA . VAL A 1 185 ? 21.689 13.853 99.734 1.00 58.56 178 VAL A CA 1
ATOM 1317 C C . VAL A 1 185 ? 21.383 13.429 98.289 1.00 58.26 178 VAL A C 1
ATOM 1318 O O . VAL A 1 185 ? 20.678 14.139 97.568 1.00 58.04 178 VAL A O 1
ATOM 1322 N N . LEU A 1 186 ? 21.904 12.261 97.898 1.00 58.60 179 LEU A N 1
ATOM 1323 C CA . LEU A 1 186 ? 21.645 11.643 96.592 1.00 58.84 179 LEU A CA 1
ATOM 1324 C C . LEU A 1 186 ? 20.171 11.274 96.429 1.00 61.77 179 LEU A C 1
ATOM 1325 O O . LEU A 1 186 ? 19.582 11.496 95.370 1.00 62.11 179 LEU A O 1
ATOM 1330 N N . LYS A 1 187 ? 19.588 10.705 97.483 1.00 64.54 180 LYS A N 1
ATOM 1331 C CA . LYS A 1 187 ? 18.172 10.337 97.491 1.00 68.21 180 LYS A CA 1
ATOM 1332 C C . LYS A 1 187 ? 17.280 11.578 97.444 1.00 68.33 180 LYS A C 1
ATOM 1333 O O . LYS A 1 187 ? 16.295 11.619 96.702 1.00 70.22 180 LYS A O 1
ATOM 1335 N N . GLU A 1 188 ? 17.634 12.589 98.231 1.00 66.57 181 GLU A N 1
ATOM 1336 C CA . GLU A 1 188 ? 16.868 13.823 98.258 1.00 67.31 181 GLU A CA 1
ATOM 1337 C C . GLU A 1 188 ? 16.971 14.556 96.920 1.00 65.99 181 GLU A C 1
ATOM 1338 O O . GLU A 1 188 ? 16.001 15.166 96.461 1.00 68.06 181 GLU A O 1
ATOM 1344 N N . ALA A 1 189 ? 18.138 14.468 96.287 1.00 63.08 182 ALA A N 1
ATOM 1345 C CA . ALA A 1 189 ? 18.348 15.088 94.986 1.00 62.30 182 ALA A CA 1
ATOM 1346 C C . ALA A 1 189 ? 17.501 14.422 93.907 1.00 64.59 182 ALA A C 1
ATOM 1347 O O . ALA A 1 189 ? 16.957 15.099 93.035 1.00 65.93 182 ALA A O 1
ATOM 1349 N N . GLN A 1 190 ? 17.390 13.099 93.977 1.00 65.91 183 GLN A N 1
ATOM 1350 C CA . GLN A 1 190 ? 16.560 12.351 93.040 1.00 69.16 183 GLN A CA 1
ATOM 1351 C C . GLN A 1 190 ? 15.076 12.702 93.191 1.00 73.30 183 GLN A C 1
ATOM 1352 O O . GLN A 1 190 ? 14.377 12.859 92.191 1.00 75.45 183 GLN A O 1
ATOM 1358 N N . ARG A 1 191 ? 14.623 12.847 94.439 1.00 74.96 184 ARG A N 1
ATOM 1359 C CA . ARG A 1 191 ? 13.229 13.183 94.758 1.00 79.57 184 ARG A CA 1
ATOM 1360 C C . ARG A 1 191 ? 12.837 14.574 94.254 1.00 80.22 184 ARG A C 1
ATOM 1361 O O . ARG A 1 191 ? 11.714 14.769 93.781 1.00 84.06 184 ARG A O 1
ATOM 1369 N N . LEU A 1 192 ? 13.757 15.533 94.369 1.00 77.14 185 LEU A N 1
ATOM 1370 C CA . LEU A 1 192 ? 13.512 16.907 93.911 1.00 78.30 185 LEU A CA 1
ATOM 1371 C C . LEU A 1 192 ? 13.913 17.151 92.449 1.00 77.90 185 LEU A C 1
ATOM 1372 O O . LEU A 1 192 ? 13.741 18.254 91.926 1.00 79.10 185 LEU A O 1
ATOM 1377 N N . GLY A 1 193 ? 14.438 16.117 91.797 1.00 76.80 186 GLY A N 1
ATOM 1378 C CA . GLY A 1 193 ? 14.663 16.145 90.354 1.00 77.29 186 GLY A CA 1
ATOM 1379 C C . GLY A 1 193 ? 15.980 16.764 89.933 1.00 74.00 186 GLY A C 1
ATOM 1380 O O . GLY A 1 193 ? 16.126 17.195 88.788 1.00 74.70 186 GLY A O 1
ATOM 1381 N N . TYR A 1 194 ? 16.935 16.810 90.859 1.00 70.95 187 TYR A N 1
ATOM 1382 C CA . TYR A 1 194 ? 18.283 17.282 90.558 1.00 68.18 187 TYR A CA 1
ATOM 1383 C C . TYR A 1 194 ? 19.180 16.140 90.086 1.00 65.71 187 TYR A C 1
ATOM 1384 O O . TYR A 1 194 ? 20.207 16.380 89.448 1.00 64.21 187 TYR A O 1
ATOM 1393 N N . ALA A 1 195 ? 18.787 14.906 90.398 1.00 65.91 188 ALA A N 1
ATOM 1394 C CA . ALA A 1 195 ? 19.519 13.724 89.948 1.00 64.27 188 ALA A CA 1
ATOM 1395 C C . ALA A 1 195 ? 18.562 12.708 89.359 1.00 67.19 188 ALA A C 1
ATOM 1396 O O . ALA A 1 195 ? 17.482 12.477 89.908 1.00 69.69 188 ALA A O 1
ATOM 1398 N N . GLU A 1 196 ? 18.970 12.091 88.254 1.00 66.96 189 GLU A N 1
ATOM 1399 C CA . GLU A 1 196 ? 18.137 11.092 87.577 1.00 70.26 189 GLU A CA 1
ATOM 1400 C C . GLU A 1 196 ? 18.248 9.696 88.204 1.00 70.82 189 GLU A C 1
ATOM 1401 O O . GLU A 1 196 ? 19.257 9.376 88.846 1.00 68.26 189 GLU A O 1
ATOM 1407 N N . ALA A 1 197 ? 17.204 8.882 88.007 1.00 74.56 190 ALA A N 1
ATOM 1408 C CA . ALA A 1 197 ? 17.058 7.572 88.665 1.00 76.70 190 ALA A CA 1
ATOM 1409 C C . ALA A 1 197 ? 18.314 6.701 88.606 1.00 74.56 190 ALA A C 1
ATOM 1410 O O . ALA A 1 197 ? 18.627 5.983 89.563 1.00 74.94 190 ALA A O 1
ATOM 1412 N N . ASP A 1 198 ? 19.012 6.761 87.472 1.00 72.59 191 ASP A N 1
ATOM 1413 C CA . ASP A 1 198 ? 20.346 6.180 87.342 1.00 70.26 191 ASP A CA 1
ATOM 1414 C C . ASP A 1 198 ? 21.347 7.324 87.193 1.00 65.44 191 ASP A C 1
ATOM 1415 O O . ASP A 1 198 ? 21.504 7.874 86.098 1.00 64.50 191 ASP A O 1
ATOM 1420 N N . PRO A 1 199 ? 22.016 7.695 88.303 1.00 62.82 192 PRO A N 1
ATOM 1421 C CA . PRO A 1 199 ? 22.938 8.830 88.328 1.00 58.82 192 PRO A CA 1
ATOM 1422 C C . PRO A 1 199 ? 24.419 8.474 88.103 1.00 56.36 192 PRO A C 1
ATOM 1423 O O . PRO A 1 199 ? 25.297 9.305 88.378 1.00 53.56 192 PRO A O 1
ATOM 1427 N N . THR A 1 200 ? 24.685 7.264 87.608 1.00 57.13 193 THR A N 1
ATOM 1428 C CA . THR A 1 200 ? 26.055 6.754 87.429 1.00 55.61 193 THR A CA 1
ATOM 1429 C C . THR A 1 200 ? 27.024 7.746 86.755 1.00 52.69 193 THR A C 1
ATOM 1430 O O . THR A 1 200 ? 28.097 8.018 87.287 1.00 51.36 193 THR A O 1
ATOM 1434 N N . PHE A 1 201 ? 26.638 8.285 85.600 1.00 52.22 194 PHE A N 1
ATOM 1435 C CA . PHE A 1 201 ? 27.498 9.187 84.825 1.00 50.43 194 PHE A CA 1
ATOM 1436 C C . PHE A 1 201 ? 27.858 10.452 85.588 1.00 48.89 194 PHE A C 1
ATOM 1437 O O . PHE A 1 201 ? 28.943 10.993 85.425 1.00 47.58 194 PHE A O 1
ATOM 1445 N N . ASP A 1 202 ? 26.928 10.909 86.423 1.00 39.97 195 ASP A N 1
ATOM 1446 C CA . ASP A 1 202 ? 27.126 12.076 87.277 1.00 39.58 195 ASP A CA 1
ATOM 1447 C C . ASP A 1 202 ? 28.025 11.789 88.478 1.00 40.02 195 ASP A C 1
ATOM 1448 O O . ASP A 1 202 ? 29.089 12.397 88.614 1.00 38.47 195 ASP A O 1
ATOM 1453 N N . ILE A 1 203 ? 27.607 10.871 89.348 1.00 42.76 196 ILE A N 1
ATOM 1454 C CA . ILE A 1 203 ? 28.361 10.622 90.589 1.00 44.18 196 ILE A CA 1
ATOM 1455 C C . ILE A 1 203 ? 29.692 9.871 90.392 1.00 43.96 196 ILE A C 1
ATOM 1456 O O . ILE A 1 203 ? 30.518 9.863 91.297 1.00 44.15 196 ILE A O 1
ATOM 1461 N N . GLU A 1 204 ? 29.887 9.249 89.226 1.00 43.45 197 GLU A N 1
ATOM 1462 C CA . GLU A 1 204 ? 31.118 8.500 88.955 1.00 43.94 197 GLU A CA 1
ATOM 1463 C C . GLU A 1 204 ? 32.115 9.319 88.139 1.00 40.94 197 GLU A C 1
ATOM 1464 O O . GLU A 1 204 ? 33.233 8.869 87.882 1.00 41.07 197 GLU A O 1
ATOM 1470 N N . GLY A 1 205 ? 31.721 10.528 87.749 1.00 38.14 198 GLY A N 1
ATOM 1471 C CA . GLY A 1 205 ? 32.625 11.431 87.053 1.00 35.77 198 GLY A CA 1
ATOM 1472 C C . GLY A 1 205 ? 32.751 11.159 85.561 1.00 34.64 198 GLY A C 1
ATOM 1473 O O . GLY A 1 205 ? 33.618 11.726 84.895 1.00 32.76 198 GLY A O 1
ATOM 1474 N N . ILE A 1 206 ? 31.896 10.285 85.042 1.00 35.62 199 ILE A N 1
ATOM 1475 C CA . ILE A 1 206 ? 31.946 9.898 83.641 1.00 35.36 199 ILE A CA 1
ATOM 1476 C C . ILE A 1 206 ? 31.515 11.065 82.740 1.00 33.96 199 ILE A C 1
ATOM 1477 O O . ILE A 1 206 ? 32.210 11.393 81.777 1.00 32.54 199 ILE A O 1
ATOM 1482 N N . ASP A 1 207 ? 30.380 11.691 83.059 1.00 33.94 200 ASP A N 1
ATOM 1483 C CA . ASP A 1 207 ? 29.923 12.851 82.306 1.00 32.57 200 ASP A CA 1
ATOM 1484 C C . ASP A 1 207 ? 31.002 13.941 82.301 1.00 30.87 200 ASP A C 1
ATOM 1485 O O . ASP A 1 207 ? 31.396 14.446 81.241 1.00 29.86 200 ASP A O 1
ATOM 1490 N N . ALA A 1 208 ? 31.489 14.298 83.478 1.00 30.38 201 ALA A N 1
ATOM 1491 C CA . ALA A 1 208 ? 32.559 15.289 83.560 1.00 29.54 201 ALA A CA 1
ATOM 1492 C C . ALA A 1 208 ? 33.803 14.904 82.733 1.00 28.88 201 ALA A C 1
ATOM 1493 O O . ALA A 1 208 ? 34.467 15.780 82.155 1.00 27.40 201 ALA A O 1
ATOM 1495 N N . ALA A 1 209 ? 34.115 13.606 82.677 1.00 29.92 202 ALA A N 1
ATOM 1496 C CA . ALA A 1 209 ? 35.288 13.153 81.935 1.00 30.06 202 ALA A CA 1
ATOM 1497 C C . ALA A 1 209 ? 35.072 13.176 80.412 1.00 29.81 202 ALA A C 1
ATOM 1498 O O . ALA A 1 209 ? 36.020 13.359 79.659 1.00 29.88 202 ALA A O 1
ATOM 1500 N N . HIS A 1 210 ? 33.832 12.992 79.967 1.00 30.44 203 HIS A N 1
ATOM 1501 C CA . HIS A 1 210 ? 33.490 13.195 78.554 1.00 30.30 203 HIS A CA 1
ATOM 1502 C C . HIS A 1 210 ? 33.807 14.628 78.158 1.00 29.21 203 HIS A C 1
ATOM 1503 O O . HIS A 1 210 ? 34.498 14.882 77.174 1.00 29.07 203 HIS A O 1
ATOM 1510 N N . LYS A 1 211 ? 33.290 15.555 78.954 1.00 29.05 204 LYS A N 1
ATOM 1511 C CA . LYS A 1 211 ? 33.452 16.981 78.726 1.00 27.83 204 LYS A CA 1
ATOM 1512 C C . LYS A 1 211 ? 34.905 17.435 78.841 1.00 27.60 204 LYS A C 1
ATOM 1513 O O . LYS A 1 211 ? 35.387 18.209 78.013 1.00 28.26 204 LYS A O 1
ATOM 1519 N N . LEU A 1 212 ? 35.614 16.949 79.856 1.00 28.07 205 LEU A N 1
ATOM 1520 C CA . LEU A 1 212 ? 37.014 17.308 80.033 1.00 27.62 205 LEU A CA 1
ATOM 1521 C C . LEU A 1 212 ? 37.861 16.856 78.835 1.00 27.62 205 LEU A C 1
ATOM 1522 O O . LEU A 1 212 ? 38.703 17.620 78.354 1.00 27.29 205 LEU A O 1
ATOM 1527 N N . THR A 1 213 ? 37.608 15.643 78.344 1.00 27.84 206 THR A N 1
ATOM 1528 C CA . THR A 1 213 ? 38.270 15.135 77.135 1.00 27.66 206 THR A CA 1
ATOM 1529 C C . THR A 1 213 ? 38.127 16.107 75.957 1.00 27.04 206 THR A C 1
ATOM 1530 O O . THR A 1 213 ? 39.098 16.391 75.260 1.00 27.09 206 THR A O 1
ATOM 1534 N N . ILE A 1 214 ? 36.910 16.596 75.743 1.00 26.30 207 ILE A N 1
ATOM 1535 C CA . ILE A 1 214 ? 36.632 17.577 74.709 1.00 25.91 207 ILE A CA 1
ATOM 1536 C C . ILE A 1 214 ? 37.391 18.887 74.966 1.00 25.74 207 ILE A C 1
ATOM 1537 O O . ILE A 1 214 ? 38.013 19.434 74.057 1.00 26.76 207 ILE A O 1
ATOM 1542 N N . LEU A 1 215 ? 37.355 19.373 76.200 1.00 25.14 208 LEU A N 1
ATOM 1543 C CA . LEU A 1 215 ? 38.066 20.585 76.556 1.00 25.50 208 LEU A CA 1
ATOM 1544 C C . LEU A 1 215 ? 39.564 20.467 76.323 1.00 25.86 208 LEU A C 1
ATOM 1545 O O . LEU A 1 215 ? 40.213 21.426 75.869 1.00 25.09 208 LEU A O 1
ATOM 1550 N N . SER A 1 216 ? 40.104 19.282 76.643 1.00 26.57 209 SER A N 1
ATOM 1551 C CA . SER A 1 216 ? 41.511 18.993 76.505 1.00 26.42 209 SER A CA 1
ATOM 1552 C C . SER A 1 216 ? 41.912 18.989 75.033 1.00 26.96 209 SER A C 1
ATOM 1553 O O . SER A 1 216 ? 42.986 19.470 74.695 1.00 26.71 209 SER A O 1
ATOM 1556 N N . ALA A 1 217 ? 41.053 18.451 74.159 1.00 27.13 210 ALA A N 1
ATOM 1557 C CA . ALA A 1 217 ? 41.355 18.411 72.714 1.00 28.00 210 ALA A CA 1
ATOM 1558 C C . ALA A 1 217 ? 41.510 19.815 72.116 1.00 28.81 210 ALA A C 1
ATOM 1559 O O . ALA A 1 217 ? 42.392 20.056 71.275 1.00 29.27 210 ALA A O 1
ATOM 1561 N N . ILE A 1 218 ? 40.648 20.735 72.556 1.00 28.44 211 ILE A N 1
ATOM 1562 C CA . ILE A 1 218 ? 40.613 22.088 72.034 1.00 28.40 211 ILE A CA 1
ATOM 1563 C C . ILE A 1 218 ? 41.662 22.989 72.706 1.00 28.94 211 ILE A C 1
ATOM 1564 O O . ILE A 1 218 ? 42.246 23.858 72.062 1.00 29.82 211 ILE A O 1
ATOM 1569 N N . ALA A 1 219 ? 41.892 22.781 73.997 1.00 27.67 212 ALA A N 1
ATOM 1570 C CA . ALA A 1 219 ? 42.903 23.526 74.732 1.00 27.16 212 ALA A CA 1
ATOM 1571 C C . ALA A 1 219 ? 44.302 23.238 74.184 1.00 27.77 212 ALA A C 1
ATOM 1572 O O . ALA A 1 219 ? 45.078 24.152 73.960 1.00 28.55 212 ALA A O 1
ATOM 1574 N N . PHE A 1 220 ? 44.612 21.963 73.958 1.00 27.40 213 PHE A N 1
ATOM 1575 C CA . PHE A 1 220 ? 45.966 21.550 73.617 1.00 27.78 213 PHE A CA 1
ATOM 1576 C C . PHE A 1 220 ? 46.177 21.105 72.162 1.00 28.66 213 PHE A C 1
ATOM 1577 O O . PHE A 1 220 ? 47.301 20.754 71.778 1.00 29.55 213 PHE A O 1
ATOM 1585 N N . GLY A 1 221 ? 45.118 21.098 71.355 1.00 27.41 214 GLY A N 1
ATOM 1586 C CA . GLY A 1 221 ? 45.251 20.627 69.967 1.00 27.53 214 GLY A CA 1
ATOM 1587 C C . GLY A 1 221 ? 45.712 19.173 69.858 1.00 26.82 214 GLY A C 1
ATOM 1588 O O . GLY A 1 221 ? 46.629 18.855 69.088 1.00 28.89 214 GLY A O 1
ATOM 1589 N N . ILE A 1 222 ? 45.074 18.288 70.614 1.00 42.12 215 ILE A N 1
ATOM 1590 C CA . ILE A 1 222 ? 45.412 16.862 70.594 1.00 38.13 215 ILE A CA 1
ATOM 1591 C C . ILE A 1 222 ? 44.168 16.044 70.212 1.00 36.91 215 ILE A C 1
ATOM 1592 O O . ILE A 1 222 ? 43.051 16.548 70.322 1.00 37.53 215 ILE A O 1
ATOM 1597 N N . PRO A 1 223 ? 44.343 14.776 69.777 1.00 35.91 216 PRO A N 1
ATOM 1598 C CA . PRO A 1 223 ? 43.142 13.948 69.583 1.00 36.49 216 PRO A CA 1
ATOM 1599 C C . PRO A 1 223 ? 42.308 13.785 70.868 1.00 36.69 216 PRO A C 1
ATOM 1600 O O . PRO A 1 223 ? 42.797 14.070 71.973 1.00 35.89 216 PRO A O 1
ATOM 1612 N N . GLN A 1 225 ? 40.933 11.486 73.610 1.00 37.27 218 GLN A N 1
ATOM 1613 C CA . GLN A 1 225 ? 41.564 10.296 74.161 1.00 37.42 218 GLN A CA 1
ATOM 1614 C C . GLN A 1 225 ? 40.904 9.937 75.486 1.00 37.09 218 GLN A C 1
ATOM 1615 O O . GLN A 1 225 ? 41.584 9.792 76.502 1.00 36.34 218 GLN A O 1
ATOM 1621 N N . PHE A 1 226 ? 39.579 9.788 75.450 1.00 38.21 219 PHE A N 1
ATOM 1622 C CA . PHE A 1 226 ? 38.762 9.552 76.638 1.00 38.59 219 PHE A CA 1
ATOM 1623 C C . PHE A 1 226 ? 39.227 8.326 77.422 1.00 38.39 219 PHE A C 1
ATOM 1624 O O . PHE A 1 226 ? 39.282 8.355 78.653 1.00 36.82 219 PHE A O 1
ATOM 1632 N N . GLU A 1 227 ? 39.563 7.260 76.701 1.00 40.38 220 GLU A N 1
ATOM 1633 C CA . GLU A 1 227 ? 39.990 6.022 77.335 1.00 42.55 220 GLU A CA 1
ATOM 1634 C C . GLU A 1 227 ? 41.187 6.230 78.270 1.00 41.17 220 GLU A C 1
ATOM 1635 O O . GLU A 1 227 ? 41.367 5.484 79.223 1.00 41.68 220 GLU A O 1
ATOM 1641 N N . ARG A 1 228 ? 41.966 7.277 78.013 1.00 40.01 221 ARG A N 1
ATOM 1642 C CA . ARG A 1 228 ? 43.192 7.516 78.757 1.00 40.20 221 ARG A CA 1
ATOM 1643 C C . ARG A 1 228 ? 43.001 8.463 79.934 1.00 38.53 221 ARG A C 1
ATOM 1644 O O . ARG A 1 228 ? 43.936 8.700 80.688 1.00 39.41 221 ARG A O 1
ATOM 1652 N N . ALA A 1 229 ? 41.787 8.994 80.083 1.00 36.64 222 ALA A N 1
ATOM 1653 C CA . ALA A 1 229 ? 41.442 9.854 81.203 1.00 35.86 222 ALA A CA 1
ATOM 1654 C C . ALA A 1 229 ? 41.290 9.062 82.501 1.00 35.78 222 ALA A C 1
ATOM 1655 O O . ALA A 1 229 ? 40.655 8.001 82.520 1.00 35.18 222 ALA A O 1
ATOM 1657 N N . TYR A 1 230 ? 41.881 9.586 83.577 1.00 35.41 223 TYR A N 1
ATOM 1658 C CA . TYR A 1 230 ? 41.631 9.057 84.905 1.00 35.17 223 TYR A CA 1
ATOM 1659 C C . TYR A 1 230 ? 40.319 9.637 85.447 1.00 34.35 223 TYR A C 1
ATOM 1660 O O . TYR A 1 230 ? 40.127 10.858 85.438 1.00 35.83 223 TYR A O 1
ATOM 1669 N N . THR A 1 231 ? 39.436 8.768 85.943 1.00 64.34 224 THR A N 1
ATOM 1670 C CA . THR A 1 231 ? 38.174 9.209 86.532 1.00 61.00 224 THR A CA 1
ATOM 1671 C C . THR A 1 231 ? 37.895 8.531 87.870 1.00 65.79 224 THR A C 1
ATOM 1672 O O . THR A 1 231 ? 38.102 7.325 88.035 1.00 72.98 224 THR A O 1
ATOM 1676 N N . GLU A 1 232 ? 37.426 9.325 88.828 1.00 61.89 225 GLU A N 1
ATOM 1677 C CA . GLU A 1 232 ? 36.991 8.834 90.144 1.00 64.97 225 GLU A CA 1
ATOM 1678 C C . GLU A 1 232 ? 35.796 9.685 90.543 1.00 61.02 225 GLU A C 1
ATOM 1679 O O . GLU A 1 232 ? 35.783 10.902 90.319 1.00 54.96 225 GLU A O 1
ATOM 1685 N N . GLY A 1 233 ? 34.784 9.038 91.106 1.00 65.34 226 GLY A N 1
ATOM 1686 C CA . GLY A 1 233 ? 33.556 9.716 91.493 1.00 63.56 226 GLY A CA 1
ATOM 1687 C C . GLY A 1 233 ? 33.500 10.064 92.966 1.00 63.60 226 GLY A C 1
ATOM 1688 O O . GLY A 1 233 ? 34.517 10.016 93.658 1.00 64.07 226 GLY A O 1
ATOM 1689 N N . ILE A 1 234 ? 32.302 10.388 93.448 1.00 64.20 227 ILE A N 1
ATOM 1690 C CA . ILE A 1 234 ? 32.122 10.976 94.784 1.00 63.71 227 ILE A CA 1
ATOM 1691 C C . ILE A 1 234 ? 31.528 10.056 95.836 1.00 69.99 227 ILE A C 1
ATOM 1692 O O . ILE A 1 234 ? 31.490 10.412 97.009 1.00 70.36 227 ILE A O 1
ATOM 1697 N N . SER A 1 235 ? 31.076 8.875 95.424 1.00 75.85 228 SER A N 1
ATOM 1698 C CA . SER A 1 235 ? 30.280 8.007 96.300 1.00 82.63 228 SER A CA 1
ATOM 1699 C C . SER A 1 235 ? 30.996 7.467 97.539 1.00 85.26 228 SER A C 1
ATOM 1700 O O . SER A 1 235 ? 30.347 6.988 98.463 1.00 89.33 228 SER A O 1
ATOM 1703 N N . GLN A 1 236 ? 32.322 7.557 97.570 1.00 83.24 229 GLN A N 1
ATOM 1704 C CA . GLN A 1 236 ? 33.075 7.067 98.728 1.00 86.28 229 GLN A CA 1
ATOM 1705 C C . GLN A 1 236 ? 33.320 8.151 99.774 1.00 82.59 229 GLN A C 1
ATOM 1706 O O . GLN A 1 236 ? 33.877 7.883 100.837 1.00 84.98 229 GLN A O 1
ATOM 1712 N N . LEU A 1 237 ? 32.884 9.370 99.470 1.00 77.73 230 LEU A N 1
ATOM 1713 C CA . LEU A 1 237 ? 33.107 10.519 100.339 1.00 74.94 230 LEU A CA 1
ATOM 1714 C C . LEU A 1 237 ? 32.174 10.509 101.541 1.00 78.02 230 LEU A C 1
ATOM 1715 O O . LEU A 1 237 ? 30.979 10.262 101.402 1.00 80.00 230 LEU A O 1
ATOM 1720 N N . THR A 1 238 ? 32.732 10.781 102.719 1.00 79.12 231 THR A N 1
ATOM 1721 C CA . THR A 1 238 ? 31.982 10.742 103.974 1.00 82.52 231 THR A CA 1
ATOM 1722 C C . THR A 1 238 ? 31.686 12.140 104.524 1.00 80.34 231 THR A C 1
ATOM 1723 O O . THR A 1 238 ? 32.282 13.119 104.091 1.00 76.88 231 THR A O 1
ATOM 1727 N N . ARG A 1 239 ? 30.761 12.215 105.479 1.00 83.58 232 ARG A N 1
ATOM 1728 C CA . ARG A 1 239 ? 30.427 13.457 106.182 1.00 83.52 232 ARG A CA 1
ATOM 1729 C C . ARG A 1 239 ? 31.659 14.046 106.847 1.00 82.73 232 ARG A C 1
ATOM 1730 O O . ARG A 1 239 ? 31.863 15.258 106.825 1.00 81.14 232 ARG A O 1
ATOM 1738 N N . GLU A 1 240 ? 32.459 13.168 107.453 1.00 84.87 233 GLU A N 1
ATOM 1739 C CA . GLU A 1 240 ? 33.674 13.538 108.171 1.00 85.48 233 GLU A CA 1
ATOM 1740 C C . GLU A 1 240 ? 34.650 14.251 107.250 1.00 81.74 233 GLU A C 1
ATOM 1741 O O . GLU A 1 240 ? 35.264 15.241 107.640 1.00 81.82 233 GLU A O 1
ATOM 1747 N N . ASP A 1 241 ? 34.774 13.741 106.027 1.00 78.82 234 ASP A N 1
ATOM 1748 C CA . ASP A 1 241 ? 35.693 14.290 105.037 1.00 75.45 234 ASP A CA 1
ATOM 1749 C C . ASP A 1 241 ? 35.355 15.732 104.684 1.00 72.37 234 ASP A C 1
ATOM 1750 O O . ASP A 1 241 ? 36.229 16.594 104.681 1.00 71.66 234 ASP A O 1
ATOM 1755 N N . VAL A 1 242 ? 34.079 15.982 104.409 1.00 71.30 235 VAL A N 1
ATOM 1756 C CA . VAL A 1 242 ? 33.592 17.318 104.108 1.00 69.51 235 VAL A CA 1
ATOM 1757 C C . VAL A 1 242 ? 33.840 18.263 105.291 1.00 72.82 235 VAL A C 1
ATOM 1758 O O . VAL A 1 242 ? 34.305 19.385 105.103 1.00 72.25 235 VAL A O 1
ATOM 1762 N N . ARG A 1 243 ? 33.564 17.794 106.504 1.00 76.67 236 ARG A N 1
ATOM 1763 C CA . ARG A 1 243 ? 33.766 18.615 107.700 1.00 80.97 236 ARG A CA 1
ATOM 1764 C C . ARG A 1 243 ? 35.240 18.884 108.019 1.00 82.17 236 ARG A C 1
ATOM 1765 O O . ARG A 1 243 ? 35.606 20.025 108.335 1.00 84.51 236 ARG A O 1
ATOM 1773 N N . TYR A 1 244 ? 36.077 17.843 107.944 1.00 82.01 237 TYR A N 1
ATOM 1774 C CA . TYR A 1 244 ? 37.525 17.999 108.154 1.00 83.92 237 TYR A CA 1
ATOM 1775 C C . TYR A 1 244 ? 38.144 18.952 107.122 1.00 81.66 237 TYR A C 1
ATOM 1776 O O . TYR A 1 244 ? 38.964 19.801 107.466 1.00 84.94 237 TYR A O 1
ATOM 1785 N N . ALA A 1 245 ? 37.738 18.814 105.868 1.00 77.01 238 ALA A N 1
ATOM 1786 C CA . ALA A 1 245 ? 38.216 19.695 104.785 1.00 74.85 238 ALA A CA 1
ATOM 1787 C C . ALA A 1 245 ? 37.856 21.157 105.047 1.00 76.72 238 ALA A C 1
ATOM 1788 O O . ALA A 1 245 ? 38.676 22.054 104.842 1.00 78.20 238 ALA A O 1
ATOM 1790 N N . GLU A 1 246 ? 36.625 21.374 105.505 1.00 77.97 239 GLU A N 1
ATOM 1791 C CA . GLU A 1 246 ? 36.136 22.685 105.916 1.00 81.46 239 GLU A CA 1
ATOM 1792 C C . GLU A 1 246 ? 37.004 23.282 107.037 1.00 87.55 239 GLU A C 1
ATOM 1793 O O . GLU A 1 246 ? 37.429 24.437 106.948 1.00 90.46 239 GLU A O 1
ATOM 1799 N N . GLU A 1 247 ? 37.273 22.493 108.076 1.00 90.11 240 GLU A N 1
ATOM 1800 C CA . GLU A 1 247 ? 38.092 22.955 109.206 1.00 96.70 240 GLU A CA 1
ATOM 1801 C C . GLU A 1 247 ? 39.533 23.222 108.789 1.00 97.47 240 GLU A C 1
ATOM 1802 O O . GLU A 1 247 ? 40.210 24.058 109.389 1.00 103.37 240 GLU A O 1
ATOM 1808 N N . LEU A 1 248 ? 39.997 22.512 107.759 1.00 92.49 241 LEU A N 1
ATOM 1809 C CA . LEU A 1 248 ? 41.377 22.663 107.301 1.00 93.68 241 LEU A CA 1
ATOM 1810 C C . LEU A 1 248 ? 41.579 23.781 106.266 1.00 92.09 241 LEU A C 1
ATOM 1811 O O . LEU A 1 248 ? 42.719 24.055 105.881 1.00 94.18 241 LEU A O 1
ATOM 1816 N N . GLY A 1 249 ? 40.482 24.428 105.839 1.00 89.41 242 GLY A N 1
ATOM 1817 C CA . GLY A 1 249 ? 40.538 25.565 104.897 1.00 88.54 242 GLY A CA 1
ATOM 1818 C C . GLY A 1 249 ? 40.213 25.269 103.433 1.00 81.30 242 GLY A C 1
ATOM 1819 O O . GLY A 1 249 ? 40.555 26.048 102.534 1.00 79.81 242 GLY A O 1
ATOM 1820 N N . TYR A 1 250 ? 39.531 24.154 103.188 1.00 52.92 243 TYR A N 1
ATOM 1821 C CA . TYR A 1 250 ? 39.289 23.669 101.822 1.00 49.46 243 TYR A CA 1
ATOM 1822 C C . TYR A 1 250 ? 37.823 23.369 101.558 1.00 48.51 243 TYR A C 1
ATOM 1823 O O . TYR A 1 250 ? 37.061 23.092 102.490 1.00 50.47 243 TYR A O 1
ATOM 1832 N N . ARG A 1 251 ? 37.447 23.420 100.281 1.00 45.92 244 ARG A N 1
ATOM 1833 C CA . ARG A 1 251 ? 36.169 22.911 99.802 1.00 44.77 244 ARG A CA 1
ATOM 1834 C C . ARG A 1 251 ? 36.432 21.696 98.926 1.00 42.73 244 ARG A C 1
ATOM 1835 O O . ARG A 1 251 ? 37.512 21.574 98.337 1.00 42.04 244 ARG A O 1
ATOM 1843 N N . ILE A 1 252 ? 35.465 20.784 98.863 1.00 42.26 245 ILE A N 1
ATOM 1844 C CA . ILE A 1 252 ? 35.606 19.601 98.020 1.00 40.76 245 ILE A CA 1
ATOM 1845 C C . ILE A 1 252 ? 34.714 19.663 96.791 1.00 39.06 245 ILE A C 1
ATOM 1846 O O . ILE A 1 252 ? 33.495 19.774 96.897 1.00 39.46 245 ILE A O 1
ATOM 1851 N N . LYS A 1 253 ? 35.350 19.600 95.627 1.00 37.53 246 LYS A N 1
ATOM 1852 C CA . LYS A 1 253 ? 34.646 19.624 94.350 1.00 36.58 246 LYS A CA 1
ATOM 1853 C C . LYS A 1 253 ? 35.057 18.428 93.514 1.00 36.16 246 LYS A C 1
ATOM 1854 O O . LYS A 1 253 ? 36.147 17.873 93.701 1.00 36.34 246 LYS A O 1
ATOM 1860 N N . LEU A 1 254 ? 34.166 18.009 92.620 1.00 36.40 247 LEU A N 1
ATOM 1861 C CA . LEU A 1 254 ? 34.501 17.035 91.595 1.00 36.16 247 LEU A CA 1
ATOM 1862 C C . LEU A 1 254 ? 35.063 17.828 90.432 1.00 34.57 247 LEU A C 1
ATOM 1863 O O . LEU A 1 254 ? 34.348 18.559 89.757 1.00 34.90 247 LEU A O 1
ATOM 1868 N N . LEU A 1 255 ? 36.362 17.718 90.224 1.00 34.30 248 LEU A N 1
ATOM 1869 C CA . LEU A 1 255 ? 37.036 18.572 89.261 1.00 33.28 248 LEU A CA 1
ATOM 1870 C C . LEU A 1 255 ? 37.585 17.775 88.108 1.00 32.29 248 LEU A C 1
ATOM 1871 O O . LEU A 1 255 ? 38.118 16.677 88.296 1.00 32.71 248 LEU A O 1
ATOM 1876 N N . GLY A 1 256 ? 37.488 18.355 86.922 1.00 31.41 249 GLY A N 1
ATOM 1877 C CA . GLY A 1 256 ? 38.234 17.864 85.772 1.00 30.85 249 GLY A CA 1
ATOM 1878 C C . GLY A 1 256 ? 39.471 18.723 85.612 1.00 30.66 249 GLY A C 1
ATOM 1879 O O . GLY A 1 256 ? 39.373 19.941 85.538 1.00 30.86 249 GLY A O 1
ATOM 1880 N N . ILE A 1 257 ? 40.635 18.091 85.551 1.00 30.49 250 ILE A N 1
ATOM 1881 C CA . ILE A 1 257 ? 41.876 18.822 85.301 1.00 30.39 250 ILE A CA 1
ATOM 1882 C C . ILE A 1 257 ? 42.516 18.321 84.019 1.00 29.83 250 ILE A C 1
ATOM 1883 O O . ILE A 1 257 ? 42.712 17.122 83.850 1.00 30.04 250 ILE A O 1
ATOM 1888 N N . ALA A 1 258 ? 42.817 19.256 83.121 1.00 29.22 251 ALA A N 1
ATOM 1889 C CA . ALA A 1 258 ? 43.621 18.985 81.952 1.00 29.40 251 ALA A CA 1
ATOM 1890 C C . ALA A 1 258 ? 44.812 19.951 82.006 1.00 29.84 251 ALA A C 1
ATOM 1891 O O . ALA A 1 258 ? 44.619 21.161 82.062 1.00 29.54 251 ALA A O 1
ATOM 1893 N N . ARG A 1 259 ? 46.028 19.410 81.973 1.00 30.11 252 ARG A N 1
ATOM 1894 C CA . ARG A 1 259 ? 47.243 20.189 82.251 1.00 31.38 252 ARG A CA 1
ATOM 1895 C C . ARG A 1 259 ? 48.464 19.692 81.480 1.00 32.60 252 ARG A C 1
ATOM 1896 O O . ARG A 1 259 ? 48.689 18.480 81.393 1.00 32.81 252 ARG A O 1
ATOM 1904 N N . ARG A 1 260 ? 49.254 20.623 80.939 1.00 33.40 253 ARG A N 1
ATOM 1905 C CA . ARG A 1 260 ? 50.533 20.270 80.344 1.00 34.93 253 ARG A CA 1
ATOM 1906 C C . ARG A 1 260 ? 51.510 20.025 81.477 1.00 36.61 253 ARG A C 1
ATOM 1907 O O . ARG A 1 260 ? 51.777 20.925 82.266 1.00 37.39 253 ARG A O 1
ATOM 1915 N N . ALA A 1 261 ? 52.021 18.798 81.576 1.00 37.59 254 ALA A N 1
ATOM 1916 C CA . ALA A 1 261 ? 53.066 18.477 82.551 1.00 39.07 254 ALA A CA 1
ATOM 1917 C C . ALA A 1 261 ? 54.389 18.313 81.821 1.00 41.06 254 ALA A C 1
ATOM 1918 O O . ALA A 1 261 ? 54.455 18.483 80.595 1.00 40.48 254 ALA A O 1
ATOM 1920 N N . GLU A 1 262 ? 55.440 17.978 82.569 1.00 43.36 255 GLU A N 1
ATOM 1921 C CA . GLU A 1 262 ? 56.792 17.903 82.003 1.00 45.95 255 GLU A CA 1
ATOM 1922 C C . GLU A 1 262 ? 56.876 16.900 80.848 1.00 45.91 255 GLU A C 1
ATOM 1923 O O . GLU A 1 262 ? 57.394 17.226 79.780 1.00 46.91 255 GLU A O 1
ATOM 1925 N N . ASN A 1 263 ? 56.348 15.697 81.056 1.00 45.52 256 ASN A N 1
ATOM 1926 C CA . ASN A 1 263 ? 56.445 14.629 80.049 1.00 46.56 256 ASN A CA 1
ATOM 1927 C C . ASN A 1 263 ? 55.134 14.218 79.414 1.00 44.82 256 ASN A C 1
ATOM 1928 O O . ASN A 1 263 ? 55.082 13.231 78.671 1.00 45.69 256 ASN A O 1
ATOM 1933 N N . GLY A 1 264 ? 54.072 14.961 79.704 1.00 42.93 257 GLY A N 1
ATOM 1934 C CA . GLY A 1 264 ? 52.789 14.634 79.119 1.00 41.58 257 GLY A CA 1
ATOM 1935 C C . GLY A 1 264 ? 51.656 15.517 79.555 1.00 39.71 257 GLY A C 1
ATOM 1936 O O . GLY A 1 264 ? 51.847 16.557 80.194 1.00 39.92 257 GLY A O 1
ATOM 1937 N N . ILE A 1 265 ? 50.463 15.086 79.191 1.00 38.57 258 ILE A N 1
ATOM 1938 C CA . ILE A 1 265 ? 49.265 15.805 79.535 1.00 36.69 258 ILE A CA 1
ATOM 1939 C C . ILE A 1 265 ? 48.490 15.047 80.604 1.00 36.09 258 ILE A C 1
ATOM 1940 O O . ILE A 1 265 ? 48.272 13.843 80.483 1.00 37.22 258 ILE A O 1
ATOM 1945 N N . GLU A 1 266 ? 48.105 15.762 81.662 1.00 34.82 259 GLU A N 1
ATOM 1946 C CA . GLU A 1 266 ? 47.209 15.227 82.686 1.00 33.87 259 GLU A CA 1
ATOM 1947 C C . GLU A 1 266 ? 45.778 15.352 82.172 1.00 32.95 259 GLU A C 1
ATOM 1948 O O . GLU A 1 266 ? 45.382 16.401 81.630 1.00 31.87 259 GLU A O 1
ATOM 1954 N N . LEU A 1 267 ? 45.016 14.282 82.348 1.00 32.51 260 LEU A N 1
ATOM 1955 C CA . LEU A 1 267 ? 43.609 14.249 81.983 1.00 31.95 260 LEU A CA 1
ATOM 1956 C C . LEU A 1 267 ? 42.957 13.454 83.093 1.00 32.18 260 LEU A C 1
ATOM 1957 O O . LEU A 1 267 ? 43.088 12.233 83.157 1.00 33.71 260 LEU A O 1
ATOM 1962 N N . ARG A 1 268 ? 42.291 14.148 84.003 1.00 31.63 261 ARG A N 1
ATOM 1963 C CA . ARG A 1 268 ? 41.839 13.494 85.238 1.00 32.16 261 ARG A CA 1
ATOM 1964 C C . ARG A 1 268 ? 40.599 14.140 85.821 1.00 31.56 261 ARG A C 1
ATOM 1965 O O . ARG A 1 268 ? 40.481 15.364 85.873 1.00 30.56 261 ARG A O 1
ATOM 1973 N N . VAL A 1 269 ? 39.689 13.290 86.268 1.00 32.76 262 VAL A N 1
ATOM 1974 C CA . VAL A 1 269 ? 38.515 13.716 87.019 1.00 32.51 262 VAL A CA 1
ATOM 1975 C C . VAL A 1 269 ? 38.540 13.018 88.372 1.00 33.91 262 VAL A C 1
ATOM 1976 O O . VAL A 1 269 ? 38.713 11.795 88.444 1.00 35.56 262 VAL A O 1
ATOM 1980 N N . HIS A 1 270 ? 38.411 13.801 89.444 1.00 33.75 263 HIS A N 1
ATOM 1981 C CA . HIS A 1 270 ? 38.362 13.250 90.798 1.00 35.10 263 HIS A CA 1
ATOM 1982 C C . HIS A 1 270 ? 37.872 14.277 91.801 1.00 34.95 263 HIS A C 1
ATOM 1983 O O . HIS A 1 270 ? 37.930 15.491 91.535 1.00 34.13 263 HIS A O 1
ATOM 1990 N N . PRO A 1 271 ? 37.363 13.799 92.952 1.00 36.18 264 PRO A N 1
ATOM 1991 C CA . PRO A 1 271 ? 37.133 14.717 94.057 1.00 36.83 264 PRO A CA 1
ATOM 1992 C C . PRO A 1 271 ? 38.454 15.386 94.435 1.00 36.83 264 PRO A C 1
ATOM 1993 O O . PRO A 1 271 ? 39.514 14.741 94.426 1.00 36.97 264 PRO A O 1
ATOM 1997 N N . THR A 1 272 ? 38.397 16.674 94.739 1.00 36.51 265 THR A N 1
ATOM 1998 C CA . THR A 1 272 ? 39.606 17.415 95.071 1.00 36.96 265 THR A CA 1
ATOM 1999 C C . THR A 1 272 ? 39.340 18.546 96.043 1.00 37.68 265 THR A C 1
ATOM 2000 O O . THR A 1 272 ? 38.309 19.225 95.959 1.00 38.06 265 THR A O 1
ATOM 2004 N N . LEU A 1 273 ? 40.267 18.716 96.972 1.00 44.07 266 LEU A N 1
ATOM 2005 C CA . LEU A 1 273 ? 40.233 19.806 97.928 1.00 46.16 266 LEU A CA 1
ATOM 2006 C C . LEU A 1 273 ? 40.835 21.057 97.300 1.00 45.43 266 LEU A C 1
ATOM 2007 O O . LEU A 1 273 ? 41.964 21.046 96.791 1.00 45.89 266 LEU A O 1
ATOM 2012 N N . ILE A 1 274 ? 40.067 22.136 97.345 1.00 44.47 267 ILE A N 1
ATOM 2013 C CA . ILE A 1 274 ? 40.500 23.404 96.806 1.00 44.21 267 ILE A CA 1
ATOM 2014 C C . ILE A 1 274 ? 40.440 24.383 97.955 1.00 47.26 267 ILE A C 1
ATOM 2015 O O . ILE A 1 274 ? 39.450 24.386 98.683 1.00 47.87 267 ILE A O 1
ATOM 2020 N N . PRO A 1 275 ? 41.497 25.206 98.137 1.00 49.96 268 PRO A N 1
ATOM 2021 C CA . PRO A 1 275 ? 41.451 26.224 99.179 1.00 53.62 268 PRO A CA 1
ATOM 2022 C C . PRO A 1 275 ? 40.195 27.078 99.053 1.00 52.48 268 PRO A C 1
ATOM 2023 O O . PRO A 1 275 ? 39.792 27.441 97.939 1.00 49.57 268 PRO A O 1
ATOM 2027 N N . GLU A 1 276 ? 39.575 27.366 100.195 1.00 55.68 269 GLU A N 1
ATOM 2028 C CA . GLU A 1 276 ? 38.272 28.041 100.253 1.00 55.62 269 GLU A CA 1
ATOM 2029 C C . GLU A 1 276 ? 38.270 29.474 99.691 1.00 55.28 269 GLU A C 1
ATOM 2030 O O . GLU A 1 276 ? 37.211 29.989 99.336 1.00 54.49 269 GLU A O 1
ATOM 2036 N N . ARG A 1 277 ? 39.443 30.105 99.613 1.00 56.92 270 ARG A N 1
ATOM 2037 C CA . ARG A 1 277 ? 39.573 31.458 99.050 1.00 57.79 270 ARG A CA 1
ATOM 2038 C C . ARG A 1 277 ? 39.301 31.540 97.528 1.00 54.04 270 ARG A C 1
ATOM 2039 O O . ARG A 1 277 ? 38.845 32.572 97.035 1.00 53.74 270 ARG A O 1
ATOM 2047 N N . ARG A 1 278 ? 39.567 30.456 96.799 1.00 51.51 271 ARG A N 1
ATOM 2048 C CA . ARG A 1 278 ? 39.426 30.441 95.339 1.00 49.21 271 ARG A CA 1
ATOM 2049 C C . ARG A 1 278 ? 37.973 30.629 94.881 1.00 47.23 271 ARG A C 1
ATOM 2050 O O . ARG A 1 278 ? 37.050 30.069 95.479 1.00 47.15 271 ARG A O 1
ATOM 2058 N N . LEU A 1 279 ? 37.768 31.406 93.819 1.00 46.44 272 LEU A N 1
ATOM 2059 C CA . LEU A 1 279 ? 36.416 31.613 93.301 1.00 45.42 272 LEU A CA 1
ATOM 2060 C C . LEU A 1 279 ? 35.749 30.296 92.894 1.00 42.66 272 LEU A C 1
ATOM 2061 O O . LEU A 1 279 ? 34.585 30.070 93.202 1.00 42.62 272 LEU A O 1
ATOM 2066 N N . ILE A 1 280 ? 36.502 29.438 92.208 1.00 40.90 273 ILE A N 1
ATOM 2067 C CA . ILE A 1 280 ? 36.000 28.143 91.753 1.00 38.86 273 ILE A CA 1
ATOM 2068 C C . ILE A 1 280 ? 35.571 27.228 92.923 1.00 38.94 273 ILE A C 1
ATOM 2069 O O . ILE A 1 280 ? 34.625 26.441 92.794 1.00 38.28 273 ILE A O 1
ATOM 2074 N N . ALA A 1 281 ? 36.217 27.395 94.083 1.00 39.91 274 ALA A N 1
ATOM 2075 C CA . ALA A 1 281 ? 35.864 26.643 95.282 1.00 40.60 274 ALA A CA 1
ATOM 2076 C C . ALA A 1 281 ? 34.473 27.015 95.803 1.00 42.59 274 ALA A C 1
ATOM 2077 O O . ALA A 1 281 ? 33.847 26.232 96.503 1.00 44.26 274 ALA A O 1
ATOM 2079 N N . ASN A 1 282 ? 34.003 28.213 95.465 1.00 42.71 275 ASN A N 1
ATOM 2080 C CA . ASN A 1 282 ? 32.717 28.706 95.930 1.00 44.57 275 ASN A CA 1
ATOM 2081 C C . ASN A 1 282 ? 31.610 28.639 94.864 1.00 43.38 275 ASN A C 1
ATOM 2082 O O . ASN A 1 282 ? 30.558 29.261 95.004 1.00 46.02 275 ASN A O 1
ATOM 2087 N N . VAL A 1 283 ? 31.853 27.868 93.807 1.00 40.65 276 VAL A N 1
ATOM 2088 C CA . VAL A 1 283 ? 30.866 27.664 92.748 1.00 40.18 276 VAL A CA 1
ATOM 2089 C C . VAL A 1 283 ? 29.937 26.497 93.120 1.00 41.99 276 VAL A C 1
ATOM 2090 O O . VAL A 1 283 ? 30.279 25.326 92.914 1.00 41.17 276 VAL A O 1
ATOM 2094 N N . ASP A 1 284 ? 28.759 26.836 93.642 1.00 45.16 277 ASP A N 1
ATOM 2095 C CA . ASP A 1 284 ? 27.860 25.867 94.282 1.00 48.50 277 ASP A CA 1
ATOM 2096 C C . ASP A 1 284 ? 26.556 25.573 93.531 1.00 51.06 277 ASP A C 1
ATOM 2097 O O . ASP A 1 284 ? 26.231 26.217 92.533 1.00 50.74 277 ASP A O 1
ATOM 2102 N N . GLY A 1 285 ? 25.812 24.587 94.031 1.00 54.53 278 GLY A N 1
ATOM 2103 C CA . GLY A 1 285 ? 24.551 24.170 93.422 1.00 58.18 278 GLY A CA 1
ATOM 2104 C C . GLY A 1 285 ? 24.814 23.468 92.107 1.00 55.11 278 GLY A C 1
ATOM 2105 O O . GLY A 1 285 ? 25.793 22.733 91.965 1.00 50.47 278 GLY A O 1
ATOM 2106 N N . ALA A 1 286 ? 23.952 23.721 91.135 1.00 61.50 279 ALA A N 1
ATOM 2107 C CA . ALA A 1 286 ? 24.088 23.113 89.826 1.00 57.06 279 ALA A CA 1
ATOM 2108 C C . ALA A 1 286 ? 24.911 23.944 88.835 1.00 55.58 279 ALA A C 1
ATOM 2109 O O . ALA A 1 286 ? 24.935 23.627 87.648 1.00 54.50 279 ALA A O 1
ATOM 2119 N N . ASN A 1 288 ? 28.160 25.544 86.793 1.00 45.95 281 ASN A N 1
ATOM 2120 C CA . ASN A 1 288 ? 29.419 25.073 86.233 1.00 39.32 281 ASN A CA 1
ATOM 2121 C C . ASN A 1 288 ? 30.404 26.238 86.210 1.00 38.42 281 ASN A C 1
ATOM 2122 O O . ASN A 1 288 ? 30.001 27.401 86.215 1.00 43.05 281 ASN A O 1
ATOM 2127 N N . ALA A 1 289 ? 31.690 25.923 86.200 1.00 33.56 282 ALA A N 1
ATOM 2128 C CA . ALA A 1 289 ? 32.743 26.931 85.993 1.00 33.54 282 ALA A CA 1
ATOM 2129 C C . ALA A 1 289 ? 33.956 26.254 85.402 1.00 29.73 282 ALA A C 1
ATOM 2130 O O . ALA A 1 289 ? 34.297 25.126 85.776 1.00 28.50 282 ALA A O 1
ATOM 2132 N N . VAL A 1 290 ? 34.593 26.933 84.452 1.00 30.10 283 VAL A N 1
ATOM 2133 C CA . VAL A 1 290 ? 35.891 26.488 83.933 1.00 26.94 283 VAL A CA 1
ATOM 2134 C C . VAL A 1 290 ? 36.922 27.577 84.155 1.00 26.88 283 VAL A C 1
ATOM 2135 O O . VAL A 1 290 ? 36.720 28.732 83.772 1.00 29.39 283 VAL A O 1
ATOM 2139 N N . LEU A 1 291 ? 38.001 27.202 84.829 1.00 25.90 284 LEU A N 1
ATOM 2140 C CA . LEU A 1 291 ? 39.117 28.089 85.089 1.00 26.74 284 LEU A CA 1
ATOM 2141 C C . LEU A 1 291 ? 40.210 27.731 84.070 1.00 25.93 284 LEU A C 1
ATOM 2142 O O . LEU A 1 291 ? 40.622 26.577 83.981 1.00 25.79 284 LEU A O 1
ATOM 2147 N N . VAL A 1 292 ? 40.645 28.723 83.294 1.00 25.70 285 VAL A N 1
ATOM 2148 C CA . VAL A 1 292 ? 41.606 28.494 82.210 1.00 25.88 285 VAL A CA 1
ATOM 2149 C C . VAL A 1 292 ? 42.873 29.333 82.431 1.00 26.17 285 VAL A C 1
ATOM 2150 O O . VAL A 1 292 ? 42.785 30.539 82.680 1.00 26.26 285 VAL A O 1
ATOM 2154 N N . LYS A 1 293 ? 44.034 28.681 82.370 1.00 27.12 286 LYS A N 1
ATOM 2155 C CA . LYS A 1 293 ? 45.326 29.364 82.490 1.00 28.54 286 LYS A CA 1
ATOM 2156 C C . LYS A 1 293 ? 46.066 29.438 81.147 1.00 29.61 286 LYS A C 1
ATOM 2157 O O . LYS A 1 293 ? 46.576 28.428 80.650 1.00 32.59 286 LYS A O 1
ATOM 2163 N N . GLY A 1 294 ? 46.130 30.641 80.584 1.00 28.80 287 GLY A N 1
ATOM 2164 C CA . GLY A 1 294 ? 46.882 30.907 79.361 1.00 31.01 287 GLY A CA 1
AT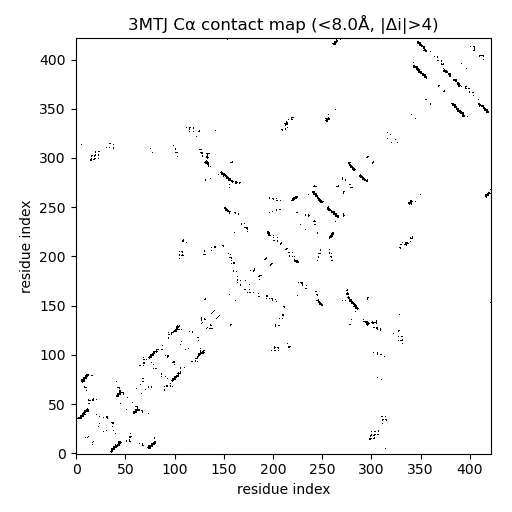OM 2165 C C . GLY A 1 294 ? 48.156 31.668 79.670 1.00 32.00 287 GLY A C 1
ATOM 2166 O O . GLY A 1 294 ? 48.236 32.387 80.686 1.00 30.94 287 GLY A O 1
ATOM 2167 N N . ASP A 1 295 ? 49.157 31.533 78.801 1.00 34.73 288 ASP A N 1
ATOM 2168 C CA . ASP A 1 295 ? 50.455 32.135 79.087 1.00 36.35 288 ASP A CA 1
ATOM 2169 C C . ASP A 1 295 ? 50.423 33.658 78.986 1.00 34.72 288 ASP A C 1
ATOM 2170 O O . ASP A 1 295 ? 51.077 34.346 79.781 1.00 35.52 288 ASP A O 1
ATOM 2175 N N . ALA A 1 296 ? 49.643 34.180 78.045 1.00 34.08 289 ALA A N 1
ATOM 2176 C CA . ALA A 1 296 ? 49.552 35.633 77.845 1.00 34.84 289 ALA A CA 1
ATOM 2177 C C . ALA A 1 296 ? 48.522 36.273 78.779 1.00 33.93 289 ALA A C 1
ATOM 2178 O O . ALA A 1 296 ? 48.759 37.331 79.348 1.00 34.75 289 ALA A O 1
ATOM 2180 N N . VAL A 1 297 ? 47.375 35.622 78.928 1.00 33.42 290 VAL A N 1
ATOM 2181 C CA . VAL A 1 297 ? 46.260 36.230 79.635 1.00 35.21 290 VAL A CA 1
ATOM 2182 C C . VAL A 1 297 ? 46.244 35.927 81.168 1.00 34.58 290 VAL A C 1
ATOM 2183 O O . VAL A 1 297 ? 45.673 36.703 81.950 1.00 37.54 290 VAL A O 1
ATOM 2187 N N . GLY A 1 298 ? 46.906 34.848 81.588 1.00 32.16 291 GLY A N 1
ATOM 2188 C CA . GLY A 1 298 ? 46.863 34.417 82.988 1.00 32.74 291 GLY A CA 1
ATOM 2189 C C . GLY A 1 298 ? 45.603 33.585 83.224 1.00 31.91 291 GLY A C 1
ATOM 2190 O O . GLY A 1 298 ? 45.042 33.027 82.274 1.00 30.03 291 GLY A O 1
ATOM 2191 N N . PRO A 1 299 ? 45.146 33.497 84.485 1.00 33.51 292 PRO A N 1
ATOM 2192 C CA . PRO A 1 299 ? 43.919 32.751 84.760 1.00 32.95 292 PRO A CA 1
ATOM 2193 C C . PRO A 1 299 ? 42.652 33.545 84.375 1.00 34.27 292 PRO A C 1
ATOM 2194 O O . PRO A 1 299 ? 42.536 34.746 84.672 1.00 37.70 292 PRO A O 1
ATOM 2198 N N . THR A 1 300 ? 41.754 32.891 83.653 1.00 34.44 293 THR A N 1
ATOM 2199 C CA . THR A 1 300 ? 40.449 33.471 83.367 1.00 33.60 293 THR A CA 1
ATOM 2200 C C . THR A 1 300 ? 39.383 32.450 83.757 1.00 33.26 293 THR A C 1
ATOM 2201 O O . THR A 1 300 ? 39.622 31.242 83.686 1.00 33.72 293 THR A O 1
ATOM 2205 N N . LEU A 1 301 ? 38.215 32.943 84.171 1.00 32.39 294 LEU A N 1
ATOM 2206 C CA . LEU A 1 301 ? 37.163 32.076 84.653 1.00 31.78 294 LEU A CA 1
ATOM 2207 C C . LEU A 1 301 ? 35.844 32.380 83.963 1.00 30.65 294 LEU A C 1
ATOM 2208 O O . LEU A 1 301 ? 35.468 33.558 83.796 1.00 29.77 294 LEU A O 1
ATOM 2213 N N . TYR A 1 302 ? 35.166 31.303 83.571 1.00 29.33 295 TYR A N 1
ATOM 2214 C CA . TYR A 1 302 ? 33.875 31.346 82.899 1.00 29.10 295 TYR A CA 1
ATOM 2215 C C . TYR A 1 302 ? 32.880 30.582 83.762 1.00 30.10 295 TYR A C 1
ATOM 2216 O O . TYR A 1 302 ? 33.093 29.418 84.090 1.00 31.39 295 TYR A O 1
ATOM 2225 N N . TYR A 1 303 ? 31.799 31.246 84.146 1.00 31.53 296 TYR A N 1
ATOM 2226 C CA . TYR A 1 303 ? 30.878 30.706 85.141 1.00 33.61 296 TYR A CA 1
ATOM 2227 C C . TYR A 1 303 ? 29.449 30.856 84.659 1.00 34.80 296 TYR A C 1
ATOM 2228 O O . TYR A 1 303 ? 29.119 31.858 84.014 1.00 34.07 296 TYR A O 1
ATOM 2237 N N . GLY A 1 304 ? 28.610 29.859 84.968 1.00 36.84 297 GLY A N 1
ATOM 2238 C CA . GLY A 1 304 ? 27.176 29.905 84.652 1.00 38.83 297 GLY A CA 1
ATOM 2239 C C . GLY A 1 304 ? 26.502 28.561 84.831 1.00 41.73 297 GLY A C 1
ATOM 2240 O O . GLY A 1 304 ? 27.043 27.670 85.496 1.00 43.45 297 GLY A O 1
ATOM 2241 N N . ALA A 1 305 ? 25.308 28.413 84.260 1.00 42.63 298 ALA A N 1
ATOM 2242 C CA . ALA A 1 305 ? 24.622 27.124 84.256 1.00 44.94 298 ALA A CA 1
ATOM 2243 C C . ALA A 1 305 ? 25.272 26.204 83.219 1.00 43.01 298 ALA A C 1
ATOM 2244 O O . ALA A 1 305 ? 25.622 26.645 82.110 1.00 40.44 298 ALA A O 1
ATOM 2246 N N . GLY A 1 306 ? 25.431 24.936 83.595 1.00 44.79 299 GLY A N 1
ATOM 2247 C CA . GLY A 1 306 ? 26.119 23.954 82.758 1.00 43.73 299 GLY A CA 1
ATOM 2248 C C . GLY A 1 306 ? 25.217 22.885 82.179 1.00 44.60 299 GLY A C 1
ATOM 2249 O O . GLY A 1 306 ? 25.689 21.979 81.485 1.00 44.40 299 GLY A O 1
ATOM 2250 N N . ALA A 1 307 ? 23.921 23.010 82.464 1.00 46.09 300 ALA A N 1
ATOM 2251 C CA . ALA A 1 307 ? 22.866 22.140 81.925 1.00 47.40 300 ALA A CA 1
ATOM 2252 C C . ALA A 1 307 ? 21.539 22.914 81.916 1.00 47.71 300 ALA A C 1
ATOM 2253 O O . ALA A 1 307 ? 21.528 24.129 82.137 1.00 47.15 300 ALA A O 1
ATOM 2255 N N . GLY A 1 308 ? 20.426 22.220 81.676 1.00 49.13 301 GLY A N 1
ATOM 2256 C CA . GLY A 1 308 ? 19.110 22.864 81.636 1.00 49.54 301 GLY A CA 1
ATOM 2257 C C . GLY A 1 308 ? 18.660 23.270 80.234 1.00 46.08 301 GLY A C 1
ATOM 2258 O O . GLY A 1 308 ? 19.466 23.483 79.341 1.00 42.94 301 GLY A O 1
ATOM 2259 N N . SER A 1 309 ? 17.352 23.411 80.080 1.00 47.18 302 SER A N 1
ATOM 2260 C CA . SER A 1 309 ? 16.698 23.584 78.796 1.00 44.68 302 SER A CA 1
ATOM 2261 C C . SER A 1 309 ? 17.293 24.724 77.963 1.00 40.47 302 SER A C 1
ATOM 2262 O O . SER A 1 309 ? 17.928 24.495 76.923 1.00 36.49 302 SER A O 1
ATOM 2265 N N . GLU A 1 310 ? 17.103 25.948 78.451 1.00 40.24 303 GLU A N 1
ATOM 2266 C CA . GLU A 1 310 ? 17.366 27.141 77.658 1.00 37.58 303 GLU A CA 1
ATOM 2267 C C . GLU A 1 310 ? 18.833 27.504 77.631 1.00 34.17 303 GLU A C 1
ATOM 2268 O O . GLU A 1 310 ? 19.302 28.006 76.614 1.00 31.11 303 GLU A O 1
ATOM 2274 N N . PRO A 1 311 ? 19.569 27.229 78.736 1.00 34.69 304 PRO A N 1
ATOM 2275 C CA . PRO A 1 311 ? 21.027 27.391 78.652 1.00 32.02 304 PRO A CA 1
ATOM 2276 C C . PRO A 1 311 ? 21.654 26.526 77.559 1.00 29.80 304 PRO A C 1
ATOM 2277 O O . PRO A 1 311 ? 22.535 26.987 76.836 1.00 28.06 304 PRO A O 1
ATOM 2281 N N . THR A 1 312 ? 21.204 25.286 77.433 1.00 31.10 305 THR A N 1
ATOM 2282 C CA . THR A 1 312 ? 21.766 24.379 76.417 1.00 30.17 305 THR A CA 1
ATOM 2283 C C . THR A 1 312 ? 21.346 24.850 75.021 1.00 28.81 305 THR A C 1
ATOM 2284 O O . THR A 1 312 ? 22.174 24.912 74.103 1.00 27.53 305 THR A O 1
ATOM 2288 N N . ALA A 1 313 ? 20.074 25.224 74.890 1.00 29.43 306 ALA A N 1
ATOM 2289 C CA . ALA A 1 313 ? 19.526 25.744 73.640 1.00 28.67 306 ALA A CA 1
ATOM 2290 C C . ALA A 1 313 ? 20.341 26.956 73.199 1.00 27.93 306 ALA A C 1
ATOM 2291 O O . ALA A 1 313 ? 20.659 27.109 72.009 1.00 27.02 306 ALA A O 1
ATOM 2293 N N . SER A 1 314 ? 20.697 27.801 74.165 1.00 28.31 307 SER A N 1
ATOM 2294 C CA . SER A 1 314 ? 21.468 29.009 73.878 1.00 27.86 307 SER A CA 1
ATOM 2295 C C . SER A 1 314 ? 22.754 28.682 73.117 1.00 26.32 307 SER A C 1
ATOM 2296 O O . SER A 1 314 ? 23.096 29.375 72.156 1.00 26.72 307 SER A O 1
ATOM 2299 N N . ALA A 1 315 ? 23.448 27.627 73.553 1.00 25.29 308 ALA A N 1
ATOM 2300 C CA . ALA A 1 315 ? 24.696 27.185 72.942 1.00 24.33 308 ALA A CA 1
ATOM 2301 C C . ALA A 1 315 ? 24.474 26.509 71.594 1.00 24.15 308 ALA A C 1
ATOM 2302 O O . ALA A 1 315 ? 25.307 26.649 70.693 1.00 24.10 308 ALA A O 1
ATOM 2304 N N . VAL A 1 316 ? 23.380 25.752 71.471 1.00 23.57 309 VAL A N 1
ATOM 2305 C CA . VAL A 1 316 ? 23.008 25.139 70.204 1.00 23.54 309 VAL A CA 1
ATOM 2306 C C . VAL A 1 316 ? 22.803 26.226 69.133 1.00 23.84 309 VAL A C 1
ATOM 2307 O O . VAL A 1 316 ? 23.328 26.111 68.022 1.00 24.17 309 VAL A O 1
ATOM 2311 N N . VAL A 1 317 ? 22.069 27.282 69.489 1.00 23.11 310 VAL A N 1
ATOM 2312 C CA . VAL A 1 317 ? 21.729 28.334 68.552 1.00 23.88 310 VAL A CA 1
ATOM 2313 C C . VAL A 1 317 ? 22.957 29.186 68.173 1.00 24.84 310 VAL A C 1
ATOM 2314 O O . VAL A 1 317 ? 2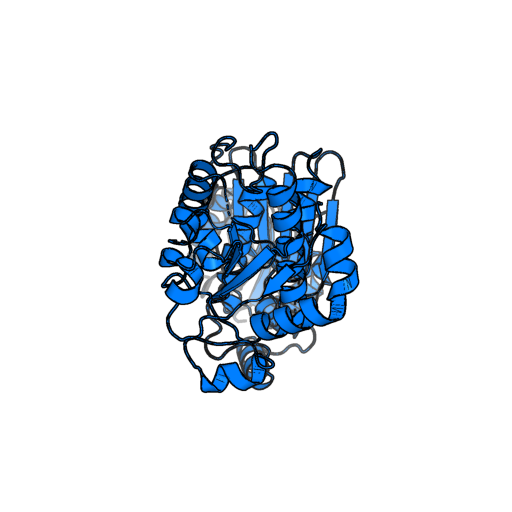3.117 29.569 67.006 1.00 25.49 310 VAL A O 1
ATOM 2318 N N . ALA A 1 318 ? 23.838 29.442 69.144 1.00 24.42 311 ALA A N 1
ATOM 2319 C CA . ALA A 1 318 ? 25.093 30.108 68.869 1.00 25.70 311 ALA A CA 1
ATOM 2320 C C . ALA A 1 318 ? 25.891 29.317 67.823 1.00 26.58 311 ALA A C 1
ATOM 2321 O O . ALA A 1 318 ? 26.447 29.905 66.890 1.00 28.12 311 ALA A O 1
ATOM 2323 N N . ASP A 1 319 ? 25.935 27.994 67.984 1.00 26.40 312 ASP A N 1
ATOM 2324 C CA . ASP A 1 319 ? 26.572 27.111 67.010 1.00 28.18 312 ASP A CA 1
ATOM 2325 C C . ASP A 1 319 ? 25.846 27.180 65.649 1.00 29.18 312 ASP A C 1
ATOM 2326 O O . ASP A 1 319 ? 26.485 27.325 64.608 1.00 31.23 312 ASP A O 1
ATOM 2331 N N . LEU A 1 320 ? 24.519 27.127 65.660 1.00 30.49 313 LEU A N 1
ATOM 2332 C CA . LEU A 1 320 ? 23.769 27.337 64.415 1.00 28.71 313 LEU A CA 1
ATOM 2333 C C . LEU A 1 320 ? 24.165 28.633 63.690 1.00 26.75 313 LEU A C 1
ATOM 2334 O O . LEU A 1 320 ? 24.349 28.650 62.459 1.00 25.18 313 LEU A O 1
ATOM 2339 N N . VAL A 1 321 ? 24.289 29.716 64.446 1.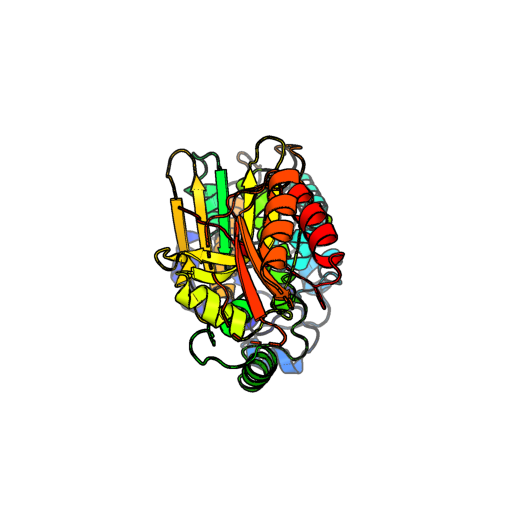00 26.73 314 VAL A N 1
ATOM 2340 C CA . VAL A 1 321 ? 24.697 30.995 63.848 1.00 25.45 314 VAL A CA 1
ATOM 2341 C C . VAL A 1 321 ? 26.110 30.884 63.280 1.00 25.55 314 VAL A C 1
ATOM 2342 O O . VAL A 1 321 ? 26.307 31.239 62.122 1.00 24.94 314 VAL A O 1
ATOM 2346 N N . ASP A 1 322 ? 27.073 30.369 64.062 1.00 26.37 315 ASP A N 1
ATOM 2347 C CA . ASP A 1 322 ? 28.466 30.215 63.572 1.00 27.29 315 ASP A CA 1
ATOM 2348 C C . ASP A 1 322 ? 28.578 29.414 62.285 1.00 26.06 315 ASP A C 1
ATOM 2349 O O . ASP A 1 322 ? 29.317 29.799 61.367 1.00 25.25 315 ASP A O 1
ATOM 2354 N N . VAL A 1 323 ? 27.845 28.301 62.245 1.00 25.72 316 VAL A N 1
ATOM 2355 C CA . VAL A 1 323 ? 27.891 27.388 61.122 1.00 25.29 316 VAL A CA 1
ATOM 2356 C C . VAL A 1 323 ? 27.281 28.074 59.903 1.00 24.80 316 VAL A C 1
ATOM 2357 O O . VAL A 1 323 ? 27.848 28.036 58.814 1.00 25.71 316 VAL A O 1
ATOM 2361 N N . THR A 1 324 ? 26.148 28.732 60.104 1.00 24.43 317 THR A N 1
ATOM 2362 C CA . THR A 1 324 ? 25.455 29.452 59.045 1.00 24.15 317 THR A CA 1
ATOM 2363 C C . THR A 1 324 ? 26.348 30.541 58.424 1.00 24.35 317 THR A C 1
ATOM 2364 O O . THR A 1 324 ? 26.418 30.669 57.196 1.00 24.25 317 THR A O 1
ATOM 2368 N N . ARG A 1 325 ? 27.027 31.309 59.270 1.00 24.18 318 ARG A N 1
ATOM 2369 C CA . ARG A 1 325 ? 27.901 32.386 58.789 1.00 25.53 318 ARG A CA 1
ATOM 2370 C C . ARG A 1 325 ? 28.991 31.842 57.856 1.00 26.43 318 ARG A C 1
ATOM 2371 O O . ARG A 1 325 ? 29.169 32.353 56.737 1.00 27.76 318 ARG A O 1
ATOM 2379 N N . LEU A 1 326 ? 29.705 30.808 58.306 1.00 25.98 319 LEU A N 1
ATOM 2380 C CA . LEU A 1 326 ? 30.816 30.254 57.522 1.00 27.37 319 LEU A CA 1
ATOM 2381 C C . LEU A 1 326 ? 30.390 29.437 56.310 1.00 28.88 319 LEU A C 1
ATOM 2382 O O . LEU A 1 326 ? 31.089 29.432 55.288 1.00 30.71 319 LEU A O 1
ATOM 2387 N N . HIS A 1 327 ? 29.257 28.745 56.421 1.00 28.94 320 HIS A N 1
ATOM 2388 C CA . HIS A 1 327 ? 28.654 28.077 55.286 1.00 30.35 320 HIS A CA 1
ATOM 2389 C C . HIS A 1 327 ? 28.424 29.098 54.160 1.00 32.32 320 HIS A C 1
ATOM 2390 O O . HIS A 1 327 ? 28.743 28.841 52.989 1.00 34.20 320 HIS A O 1
ATOM 2397 N N . THR A 1 328 ? 27.887 30.262 54.519 1.00 31.52 321 THR A N 1
ATOM 2398 C CA . THR A 1 328 ? 27.503 31.271 53.527 1.00 33.61 321 THR A CA 1
ATOM 2399 C C . THR A 1 328 ? 28.727 31.999 52.981 1.00 34.63 321 THR A C 1
ATOM 2400 O O . THR A 1 328 ? 28.863 32.168 51.775 1.00 37.71 321 THR A O 1
ATOM 2404 N N . ALA A 1 329 ? 29.617 32.411 53.873 1.00 32.96 322 ALA A N 1
ATOM 2405 C CA . ALA A 1 329 ? 30.805 33.171 53.501 1.00 34.14 322 ALA A CA 1
ATOM 2406 C C . ALA A 1 329 ? 31.778 32.333 52.686 1.00 34.78 322 ALA A C 1
ATOM 2407 O O . ALA A 1 329 ? 32.223 32.728 51.608 1.00 37.17 322 ALA A O 1
ATOM 2409 N N . ASP A 1 330 ? 32.060 31.139 53.180 1.00 32.93 323 ASP A N 1
ATOM 2410 C CA . ASP A 1 330 ? 33.275 30.461 52.764 1.00 32.66 323 ASP A CA 1
ATOM 2411 C C . ASP A 1 330 ? 33.113 28.977 52.363 1.00 33.44 323 ASP A C 1
ATOM 2412 O O . ASP A 1 330 ? 33.785 28.120 52.904 1.00 31.90 323 ASP A O 1
ATOM 2417 N N . PRO A 1 331 ? 32.252 28.682 51.372 1.00 36.91 324 PRO A N 1
ATOM 2418 C CA . PRO A 1 331 ? 32.052 27.279 50.941 1.00 39.11 324 PRO A CA 1
ATOM 2419 C C . PRO A 1 331 ? 33.310 26.645 50.306 1.00 40.78 324 PRO A C 1
ATOM 2420 O O . PRO A 1 331 ? 33.422 25.411 50.212 1.00 41.49 324 PRO A O 1
ATOM 2424 N N . HIS A 1 332 ? 34.246 27.488 49.878 1.00 41.37 325 HIS A N 1
ATOM 2425 C CA . HIS A 1 332 ? 35.502 27.001 49.318 1.00 43.30 325 HIS A CA 1
ATOM 2426 C C . HIS A 1 332 ? 36.619 26.837 50.339 1.00 39.56 325 HIS A C 1
ATOM 2427 O O . HIS A 1 332 ? 37.743 26.502 49.974 1.00 40.87 325 HIS A O 1
ATOM 2434 N N . HIS A 1 333 ? 36.308 27.052 51.614 1.00 35.63 326 HIS A N 1
ATOM 2435 C CA . HIS A 1 333 ? 37.264 26.763 52.669 1.00 33.22 326 HIS A CA 1
ATOM 2436 C C . HIS A 1 333 ? 38.573 27.541 52.497 1.00 32.31 326 HIS A C 1
ATOM 2437 O O . HIS A 1 333 ? 39.649 26.957 52.550 1.00 32.08 326 HIS A O 1
ATOM 2444 N N . ARG A 1 334 ? 38.470 28.850 52.317 1.00 30.71 327 ARG A N 1
ATOM 2445 C CA . ARG A 1 334 ? 39.646 29.708 52.334 1.00 30.79 327 ARG A CA 1
ATOM 2446 C C . ARG A 1 334 ? 40.301 29.758 53.724 1.00 28.31 327 ARG A C 1
ATOM 2447 O O . ARG A 1 334 ? 41.498 30.002 53.833 1.00 27.73 327 ARG A O 1
ATOM 2455 N N . VAL A 1 335 ? 39.485 29.592 54.770 1.00 26.73 328 VAL A N 1
ATOM 2456 C CA . VAL A 1 335 ? 39.920 29.606 56.165 1.00 25.37 328 VAL A CA 1
ATOM 2457 C C . VAL A 1 335 ? 39.460 28.293 56.797 1.00 25.68 328 VAL A C 1
ATOM 2458 O O . VAL A 1 335 ? 38.562 27.634 56.252 1.00 25.61 328 VAL A O 1
ATOM 2462 N N . PRO A 1 336 ? 40.093 27.877 57.918 1.00 26.84 329 PRO A N 1
ATOM 2463 C CA . PRO A 1 336 ? 39.653 26.657 58.611 1.00 27.31 329 PRO A CA 1
ATOM 2464 C C . PRO A 1 336 ? 38.287 26.876 59.234 1.00 27.14 329 PRO A C 1
ATOM 2465 O O . PRO A 1 336 ? 38.028 27.985 59.715 1.00 27.75 329 PRO A O 1
ATOM 2469 N N . HIS A 1 337 ? 37.423 25.853 59.182 1.00 28.15 330 HIS A N 1
ATOM 2470 C CA . HIS A 1 337 ? 36.060 25.901 59.725 1.00 27.77 330 HIS A CA 1
ATOM 2471 C C . HIS A 1 337 ? 35.925 25.118 61.038 1.00 28.50 330 HIS A C 1
ATOM 2472 O O . HIS A 1 337 ? 35.275 25.582 61.974 1.00 28.43 330 HIS A O 1
ATOM 2479 N N . LEU A 1 338 ? 36.530 23.933 61.107 1.00 28.31 331 LEU A N 1
ATOM 2480 C CA . LEU A 1 338 ? 36.369 23.064 62.286 1.00 28.60 331 LEU A CA 1
ATOM 2481 C C . LEU A 1 338 ? 37.120 23.555 63.514 1.00 28.10 331 LEU A C 1
ATOM 2482 O O . LEU A 1 338 ? 38.253 23.994 63.405 1.00 27.84 331 LEU A O 1
ATOM 2487 N N . ALA A 1 339 ? 36.470 23.499 64.674 1.00 28.77 332 ALA A N 1
ATOM 2488 C CA . AL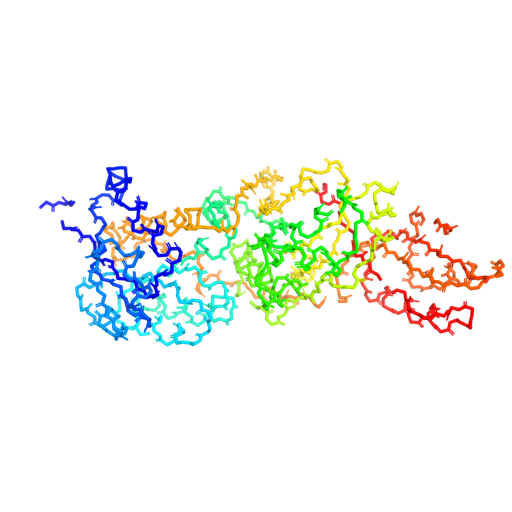A A 1 339 ? 37.103 23.829 65.944 1.00 29.46 332 ALA A CA 1
ATOM 2489 C C . ALA A 1 339 ? 38.161 22.791 66.323 1.00 29.82 332 ALA A C 1
ATOM 2490 O O . ALA A 1 339 ? 39.173 23.126 66.960 1.00 30.06 332 ALA A O 1
ATOM 2492 N N . PHE A 1 340 ? 37.927 21.544 65.924 1.00 29.23 333 PHE A N 1
ATOM 2493 C CA . PHE A 1 340 ? 38.915 20.453 66.069 1.00 29.94 333 PHE A CA 1
ATOM 2494 C C . PHE A 1 340 ? 39.505 20.202 64.661 1.00 30.27 333 PHE A C 1
ATOM 2495 O O . PHE A 1 340 ? 38.760 19.883 63.733 1.00 30.02 333 PHE A O 1
ATOM 2503 N N . GLN A 1 341 ? 40.823 20.348 64.525 1.00 30.29 334 GLN A N 1
ATOM 2504 C CA . GLN A 1 341 ? 41.526 20.334 63.231 1.00 30.85 334 GLN A CA 1
ATOM 2505 C C . GLN A 1 341 ? 42.377 19.070 63.046 1.00 31.88 334 GLN A C 1
ATOM 2506 O O . GLN A 1 341 ? 43.523 19.034 63.494 1.00 32.56 334 GLN A O 1
ATOM 2512 N N . PRO A 1 342 ? 41.819 18.023 62.386 1.00 32.43 335 PRO A N 1
ATOM 2513 C CA . PRO A 1 342 ? 42.541 16.739 62.172 1.00 33.81 335 PRO A CA 1
ATOM 2514 C C . PRO A 1 342 ? 43.913 16.860 61.472 1.00 34.15 335 PRO A C 1
ATOM 2515 O O . PRO A 1 342 ? 44.792 16.018 61.693 1.00 35.56 335 PRO A O 1
ATOM 2519 N N . ASP A 1 343 ? 44.092 17.887 60.641 1.00 33.04 336 ASP A N 1
ATOM 2520 C CA . ASP A 1 343 ? 45.397 18.161 60.009 1.00 33.90 336 ASP A CA 1
ATOM 2521 C C . ASP A 1 343 ? 46.343 19.063 60.818 1.00 34.15 336 ASP A C 1
ATOM 2522 O O . ASP A 1 343 ? 47.372 19.539 60.290 1.00 34.54 336 ASP A O 1
ATOM 2527 N N . GLN A 1 344 ? 46.023 19.304 62.088 1.00 33.56 337 GLN A N 1
ATOM 2528 C CA . GLN A 1 344 ? 46.874 20.197 62.890 1.00 34.39 337 GLN A CA 1
ATOM 2529 C C . GLN A 1 344 ? 47.138 19.667 64.300 1.00 34.58 337 GLN A C 1
ATOM 2530 O O . GLN A 1 344 ? 47.331 20.453 65.217 1.00 34.63 337 GLN A O 1
ATOM 2536 N N . LEU A 1 345 ? 47.169 18.342 64.457 1.00 35.23 338 LEU A N 1
ATOM 2537 C CA . LEU A 1 345 ? 47.182 17.706 65.772 1.00 35.91 338 LEU A CA 1
ATOM 2538 C C . LEU A 1 345 ? 48.578 17.375 66.325 1.00 37.42 338 LEU A C 1
ATOM 2539 O O . LEU A 1 345 ? 49.480 17.002 65.576 1.00 38.28 338 LEU A O 1
ATOM 2544 N N . ALA A 1 346 ? 48.738 17.499 67.642 1.00 37.39 339 ALA A N 1
ATOM 2545 C CA . ALA A 1 346 ? 49.979 17.113 68.306 1.00 39.13 339 ALA A CA 1
ATOM 2546 C C . ALA A 1 346 ? 49.821 15.759 68.980 1.00 40.20 339 ALA A C 1
ATOM 2547 O O . ALA A 1 346 ? 48.730 15.403 69.431 1.00 39.46 339 ALA A O 1
ATOM 2549 N N . ASP A 1 347 ? 50.920 15.018 69.075 1.00 41.84 340 ASP A N 1
ATOM 2550 C CA . ASP A 1 347 ? 50.864 13.647 69.562 1.00 43.59 340 ASP A CA 1
ATOM 2551 C C . ASP A 1 347 ? 51.288 13.494 71.033 1.00 43.89 340 ASP A C 1
ATOM 2552 O O . ASP A 1 347 ? 51.540 12.386 71.502 1.00 44.87 340 ASP A O 1
ATOM 2557 N N . THR A 1 348 ? 51.349 14.615 71.750 1.00 43.14 341 THR A N 1
ATOM 2558 C CA . THR A 1 348 ? 51.705 14.640 73.178 1.00 43.83 341 THR A CA 1
ATOM 2559 C C . THR A 1 348 ? 50.922 13.584 73.970 1.00 43.77 341 THR A C 1
ATOM 2560 O O . THR A 1 348 ? 49.697 13.544 73.908 1.00 43.29 341 THR A O 1
ATOM 2564 N N . PRO A 1 349 ? 51.629 12.721 74.711 1.00 45.14 342 PRO A N 1
ATOM 2565 C CA . PRO A 1 349 ? 50.911 11.618 75.347 1.00 45.36 342 PRO A CA 1
ATOM 2566 C C . PRO A 1 349 ? 50.165 12.036 76.613 1.00 43.68 342 PRO A C 1
ATOM 2567 O O . PRO A 1 349 ? 50.549 12.998 77.264 1.00 42.44 342 PRO A O 1
ATOM 2571 N N . ILE A 1 350 ? 49.081 11.326 76.916 1.00 43.40 343 ILE A N 1
ATOM 2572 C CA . ILE A 1 350 ? 48.347 11.500 78.166 1.00 42.25 343 ILE A CA 1
ATOM 2573 C C . ILE A 1 350 ? 49.111 10.709 79.243 1.00 43.60 343 ILE A C 1
ATOM 2574 O O . ILE A 1 350 ? 49.572 9.588 78.992 1.00 45.06 343 ILE A O 1
ATOM 2579 N N . LEU A 1 351 ? 49.276 11.302 80.424 1.00 42.51 344 LEU A N 1
ATOM 2580 C CA . LEU A 1 351 ? 49.939 10.621 81.532 1.00 43.65 344 LEU A CA 1
ATOM 2581 C C . LEU A 1 351 ? 48.961 9.709 82.256 1.00 44.67 344 LEU A C 1
ATOM 2582 O O . LEU A 1 351 ? 47.805 10.091 82.460 1.00 43.81 344 LEU A O 1
ATOM 2587 N N . PRO A 1 352 ? 49.420 8.504 82.653 1.00 46.67 345 PRO A N 1
ATOM 2588 C CA . PRO A 1 352 ? 48.679 7.704 83.632 1.00 48.00 345 PRO A CA 1
ATOM 2589 C C . PRO A 1 352 ? 48.586 8.487 84.933 1.00 47.13 345 PRO A C 1
ATOM 2590 O O . PRO A 1 352 ? 49.466 9.302 85.219 1.00 46.13 345 PRO A O 1
ATOM 2602 N N . GLU A 1 354 ? 49.228 7.671 87.900 1.00 49.13 347 GLU A N 1
ATOM 2603 C CA . GLU A 1 354 ? 50.389 7.418 88.763 1.00 50.34 347 GLU A CA 1
ATOM 2604 C C . GLU A 1 354 ? 51.597 8.273 88.385 1.00 49.23 347 GLU A C 1
ATOM 2605 O O . GLU A 1 354 ? 52.442 8.575 89.225 1.00 49.10 347 GLU A O 1
ATOM 2611 N N . ALA A 1 355 ? 51.684 8.655 87.115 1.00 48.47 348 ALA A N 1
ATOM 2612 C CA . ALA A 1 355 ? 52.750 9.557 86.669 1.00 47.49 348 ALA A CA 1
ATOM 2613 C C . ALA A 1 355 ? 52.429 11.051 86.908 1.00 45.16 348 ALA A C 1
ATOM 2614 O O . ALA A 1 355 ? 53.204 11.920 86.517 1.00 44.59 348 ALA A O 1
ATOM 2616 N N . VAL A 1 356 ? 51.311 11.335 87.577 1.00 43.88 349 VAL A N 1
ATOM 2617 C CA . VAL A 1 356 ? 50.862 12.718 87.831 1.00 42.03 349 VAL A CA 1
ATOM 2618 C C . VAL A 1 356 ? 51.229 13.217 89.238 1.00 42.22 349 VAL A C 1
ATOM 2619 O O . VAL A 1 356 ? 51.217 12.454 90.200 1.00 42.94 349 VAL A O 1
ATOM 2623 N N . ARG A 1 357 ? 51.581 14.495 89.340 1.00 41.53 350 ARG A N 1
ATOM 2624 C CA . ARG A 1 357 ? 51.979 15.091 90.615 1.00 42.25 350 ARG A CA 1
ATOM 2625 C C . ARG A 1 357 ? 50.800 15.820 91.230 1.00 41.35 350 ARG A C 1
ATOM 2626 O O . ARG A 1 357 ? 50.160 16.639 90.569 1.00 39.88 350 ARG A O 1
ATOM 2634 N N . THR A 1 358 ? 50.498 15.506 92.488 1.00 41.75 351 THR A N 1
ATOM 2635 C CA . THR A 1 358 ? 49.440 16.203 93.210 1.00 41.36 351 THR A CA 1
ATOM 2636 C C . THR A 1 358 ? 49.611 16.095 94.726 1.00 42.05 351 THR A C 1
ATOM 2637 O O . THR A 1 358 ? 50.394 15.287 95.210 1.00 43.34 351 THR A O 1
ATOM 2641 N N . ALA A 1 359 ? 48.887 16.920 95.475 1.00 42.08 352 ALA A N 1
ATOM 2642 C CA . ALA A 1 359 ? 48.934 16.860 96.945 1.00 42.64 352 ALA A CA 1
ATOM 2643 C C . ALA A 1 359 ? 47.734 16.076 97.456 1.00 43.25 352 ALA A C 1
ATOM 2644 O O . ALA A 1 359 ? 46.766 15.874 96.720 1.00 43.41 352 ALA A O 1
ATOM 2646 N N . TYR A 1 360 ? 47.784 15.625 98.705 1.00 43.98 353 TYR A N 1
ATOM 2647 C CA . TYR A 1 360 ? 46.765 14.708 99.194 1.00 44.78 353 TYR A CA 1
ATOM 2648 C C . TYR A 1 360 ? 46.169 15.032 100.553 1.00 45.14 353 TYR A C 1
ATOM 2649 O O . TYR A 1 360 ? 46.840 15.543 101.444 1.00 44.99 353 TYR A O 1
ATOM 2658 N N . TYR A 1 361 ? 44.886 14.735 100.685 1.00 45.40 354 TYR A N 1
ATOM 2659 C CA . TYR A 1 361 ? 44.263 14.589 101.981 1.00 46.03 354 TYR A CA 1
ATOM 2660 C C . TYR A 1 361 ? 44.193 13.090 102.213 1.00 47.48 354 TYR A C 1
ATOM 2661 O O . TYR A 1 361 ? 43.712 12.342 101.366 1.00 48.45 354 TYR A O 1
ATOM 2670 N N . LEU A 1 362 ? 44.703 12.669 103.356 1.00 48.09 355 LEU A N 1
ATOM 2671 C CA . LEU A 1 362 ? 44.749 11.270 103.745 1.00 49.59 355 LEU A CA 1
ATOM 2672 C C . LEU A 1 362 ? 44.101 11.118 105.117 1.00 50.64 355 LEU A C 1
ATOM 2673 O O . LEU A 1 362 ? 44.406 11.866 106.048 1.00 50.21 355 LEU A O 1
ATOM 2678 N N . ARG A 1 363 ? 43.201 10.153 105.226 1.00 52.19 356 ARG A N 1
ATOM 2679 C CA . ARG A 1 363 ? 42.479 9.901 106.460 1.00 54.01 356 ARG A CA 1
ATOM 2680 C C . ARG A 1 363 ? 42.492 8.401 106.692 1.00 55.76 356 ARG A C 1
ATOM 2681 O O . ARG A 1 363 ? 42.114 7.631 105.804 1.00 56.62 356 ARG A O 1
ATOM 2689 N N . LEU A 1 364 ? 42.955 7.996 107.869 1.00 69.46 357 LEU A N 1
ATOM 2690 C CA . LEU A 1 364 ? 43.032 6.587 108.223 1.00 70.09 357 LEU A CA 1
ATOM 2691 C C . LEU A 1 364 ? 42.680 6.348 109.684 1.00 73.65 357 LEU A C 1
ATOM 2692 O O . LEU A 1 364 ? 42.746 7.256 110.518 1.00 74.57 357 LEU A O 1
ATOM 2697 N N . ARG A 1 365 ? 42.301 5.108 109.969 1.00 75.75 358 ARG A N 1
ATOM 2698 C CA . ARG A 1 365 ? 41.970 4.676 111.310 1.00 79.96 358 ARG A CA 1
ATOM 2699 C C . ARG A 1 365 ? 43.110 3.806 111.796 1.00 79.91 358 ARG A C 1
ATOM 2700 O O . ARG A 1 365 ? 43.575 2.922 111.074 1.00 78.23 358 ARG A O 1
ATOM 2708 N N . ALA A 1 366 ? 43.568 4.074 113.013 1.00 82.23 359 ALA A N 1
ATOM 2709 C CA . ALA A 1 366 ? 44.677 3.332 113.601 1.00 83.09 359 ALA A CA 1
ATOM 2710 C C . ALA A 1 366 ? 44.530 3.210 115.111 1.00 88.24 359 ALA A C 1
ATOM 2711 O O . ALA A 1 366 ? 43.844 4.012 115.747 1.00 90.71 359 ALA A O 1
ATOM 2713 N N . PHE A 1 367 ? 45.181 2.196 115.674 1.00 90.57 360 PHE A N 1
ATOM 2714 C CA . PHE A 1 367 ? 45.221 1.988 117.112 1.00 95.88 360 PHE A CA 1
ATOM 2715 C C . PHE A 1 367 ? 46.324 2.848 117.723 1.00 94.90 360 PHE A C 1
ATOM 2716 O O . PHE A 1 367 ? 46.183 3.364 118.837 1.00 98.67 360 PHE A O 1
ATOM 2724 N N . ARG A 1 369 ? 48.928 3.383 119.856 1.00 100.09 362 ARG A N 1
ATOM 2725 C CA . ARG A 1 369 ? 50.297 3.521 120.356 1.00 100.16 362 ARG A CA 1
ATOM 2726 C C . ARG A 1 369 ? 50.962 4.804 119.824 1.00 95.53 362 ARG A C 1
ATOM 2727 O O . ARG A 1 369 ? 50.479 5.391 118.853 1.00 91.77 362 ARG A O 1
ATOM 2729 N N . PRO A 1 370 ? 52.055 5.263 120.475 1.00 96.11 363 PRO A N 1
ATOM 2730 C CA . PRO A 1 370 ? 52.805 6.408 119.934 1.00 91.92 363 PRO A CA 1
ATOM 2731 C C . PRO A 1 370 ? 53.652 6.033 118.719 1.00 87.92 363 PRO A C 1
ATOM 2732 O O . PRO A 1 370 ? 53.847 6.863 117.823 1.00 84.30 363 PRO A O 1
ATOM 2736 N N . GLY A 1 371 ? 54.134 4.790 118.687 1.00 89.19 364 GLY A N 1
ATOM 2737 C CA . GLY A 1 371 ? 54.930 4.286 117.565 1.00 86.08 364 GLY A CA 1
ATOM 2738 C C . GLY A 1 371 ? 54.223 4.270 116.220 1.00 82.35 364 GLY A C 1
ATOM 2739 O O . GLY A 1 371 ? 54.872 4.166 115.175 1.00 79.89 364 GLY A O 1
ATOM 2740 N N . VAL A 1 372 ? 52.893 4.381 116.245 1.00 82.37 365 VAL A N 1
ATOM 2741 C CA . VAL A 1 372 ? 52.058 4.357 115.031 1.00 79.02 365 VAL A CA 1
ATOM 2742 C C . VAL A 1 372 ? 52.387 5.517 114.090 1.00 74.91 365 VAL A C 1
ATOM 2743 O O . VAL A 1 372 ? 52.534 5.322 112.884 1.00 72.39 365 VAL A O 1
ATOM 2747 N N . LEU A 1 373 ? 52.508 6.717 114.649 1.00 74.59 366 LEU A N 1
ATOM 2748 C CA . LEU A 1 373 ? 52.828 7.908 113.870 1.00 71.48 366 LEU A CA 1
ATOM 2749 C C . LEU A 1 373 ? 54.263 7.858 113.354 1.00 70.25 366 LEU A C 1
ATOM 2750 O O . LEU A 1 373 ? 54.533 8.265 112.225 1.00 67.93 366 LEU A O 1
ATOM 2755 N N . ALA A 1 374 ? 55.175 7.357 114.187 1.00 72.82 367 ALA A N 1
ATOM 2756 C CA . ALA A 1 374 ? 56.585 7.216 113.811 1.00 72.73 367 ALA A CA 1
ATOM 2757 C C . ALA A 1 374 ? 56.774 6.329 112.576 1.00 71.89 367 ALA A C 1
ATOM 2758 O O . ALA A 1 374 ? 57.592 6.640 111.710 1.00 70.70 367 ALA A O 1
ATOM 2760 N N . ASP A 1 375 ? 56.006 5.240 112.511 1.00 72.80 368 ASP A N 1
ATOM 2761 C CA . ASP A 1 375 ? 56.073 4.284 111.408 1.00 72.37 368 ASP A CA 1
ATOM 2762 C C . ASP A 1 375 ? 55.488 4.874 110.154 1.00 69.43 368 ASP A C 1
ATOM 2763 O O . ASP A 1 375 ? 56.053 4.712 109.070 1.00 68.67 368 ASP A O 1
ATOM 2768 N N . ILE A 1 376 ? 54.347 5.546 110.312 1.00 67.88 369 ILE A N 1
ATOM 2769 C CA . ILE A 1 376 ? 53.684 6.207 109.208 1.00 65.38 369 ILE A CA 1
ATOM 2770 C C . ILE A 1 376 ? 54.591 7.254 108.570 1.00 63.96 369 ILE A C 1
ATOM 2771 O O . ILE A 1 376 ? 54.757 7.263 107.351 1.00 63.42 369 ILE A O 1
ATOM 2776 N N . THR A 1 377 ? 55.177 8.119 109.388 1.00 64.21 370 THR A N 1
ATOM 2777 C CA . THR A 1 377 ? 56.049 9.179 108.886 1.00 63.89 370 THR A CA 1
ATOM 2778 C C . THR A 1 377 ? 57.340 8.646 108.246 1.00 65.00 370 THR A C 1
ATOM 2779 O O . THR A 1 377 ? 57.842 9.236 107.287 1.00 64.88 370 THR A O 1
ATOM 2783 N N . ARG A 1 378 ? 57.887 7.553 108.782 1.00 67.00 371 ARG A N 1
ATOM 2784 C CA . ARG A 1 378 ? 59.070 6.926 108.181 1.00 68.82 371 ARG A CA 1
ATOM 2785 C C . ARG A 1 378 ? 58.736 6.325 106.819 1.00 68.31 371 ARG A C 1
ATOM 2786 O O . ARG A 1 378 ? 59.532 6.421 105.894 1.00 69.18 371 ARG A O 1
ATOM 2794 N N . ILE A 1 379 ? 57.557 5.721 106.705 1.00 67.68 372 ILE A N 1
ATOM 2795 C CA . ILE A 1 379 ? 57.082 5.176 105.442 1.00 67.87 372 ILE A CA 1
ATOM 2796 C C . ILE A 1 379 ? 56.966 6.290 104.401 1.00 66.62 372 ILE A C 1
ATOM 2797 O O . ILE A 1 379 ? 57.344 6.115 103.237 1.00 67.83 372 ILE A O 1
ATOM 2802 N N . LEU A 1 380 ? 56.463 7.440 104.835 1.00 64.95 373 LEU A N 1
ATOM 2803 C CA . LEU A 1 380 ? 56.260 8.569 103.943 1.00 64.03 373 LEU A CA 1
ATOM 2804 C C . LEU A 1 380 ? 57.595 9.111 103.467 1.00 65.00 373 LEU A C 1
ATOM 2805 O O . LEU A 1 380 ? 57.771 9.366 102.285 1.00 65.28 373 LEU A O 1
ATOM 2810 N N . ALA A 1 381 ? 58.538 9.265 104.393 1.00 65.81 374 ALA A N 1
ATOM 2811 C CA . ALA A 1 381 ? 59.873 9.751 104.046 1.00 67.80 374 ALA A CA 1
ATOM 2812 C C . ALA A 1 381 ? 60.601 8.809 103.079 1.00 70.28 374 ALA A C 1
ATOM 2813 O O . ALA A 1 381 ? 61.311 9.273 102.185 1.00 71.90 374 ALA A O 1
ATOM 2815 N N . ASP A 1 382 ? 60.419 7.499 103.270 1.00 70.85 375 ASP A N 1
ATOM 2816 C CA . ASP A 1 382 ? 60.992 6.478 102.386 1.00 73.95 375 ASP A CA 1
ATOM 2817 C C . ASP A 1 382 ? 60.514 6.629 100.940 1.00 73.99 375 ASP A C 1
ATOM 2818 O O . ASP A 1 382 ? 61.270 6.355 100.007 1.00 76.63 375 ASP A O 1
ATOM 2823 N N . SER A 1 383 ? 59.260 7.057 100.781 1.00 71.41 376 SER A N 1
ATOM 2824 C CA . SER A 1 383 ? 58.669 7.336 99.471 1.00 71.79 376 SER A CA 1
ATOM 2825 C C . SER A 1 383 ? 58.796 8.814 99.071 1.00 71.77 376 SER A C 1
ATOM 2826 O O . SER A 1 383 ? 58.189 9.258 98.085 1.00 71.85 376 SER A O 1
ATOM 2829 N N . SER A 1 384 ? 59.596 9.556 99.842 1.00 71.95 377 SER A N 1
ATOM 2830 C CA . SER A 1 384 ? 59.898 10.972 99.592 1.00 72.59 377 SER A CA 1
ATOM 2831 C C . SER A 1 384 ? 58.668 11.874 99.695 1.00 70.24 377 SER A C 1
ATOM 2832 O O . SER A 1 384 ? 58.553 12.868 98.972 1.00 71.00 377 SER A O 1
ATOM 2835 N N . ILE A 1 385 ? 57.751 11.530 100.594 1.00 67.86 378 ILE A N 1
ATOM 2836 C CA . ILE A 1 385 ? 56.544 12.341 100.778 1.00 66.31 378 ILE A CA 1
ATOM 2837 C C . ILE A 1 385 ? 56.665 13.258 101.999 1.00 65.80 378 ILE A C 1
ATOM 2838 O O . ILE A 1 385 ? 56.938 12.795 103.113 1.00 65.30 378 ILE A O 1
ATOM 2843 N N . SER A 1 386 ? 56.476 14.556 101.762 1.00 66.49 379 SER A N 1
ATOM 2844 C CA . SER A 1 386 ? 56.537 15.587 102.802 1.00 66.57 379 SER A CA 1
ATOM 2845 C C . SER A 1 386 ? 55.151 15.914 103.323 1.00 65.29 379 SER A C 1
ATOM 2846 O O . SER A 1 386 ? 54.212 16.063 102.543 1.00 65.12 379 SER A O 1
ATOM 2849 N N . ILE A 1 387 ? 55.031 16.043 104.641 1.00 64.55 380 ILE A N 1
ATOM 2850 C CA . ILE A 1 387 ? 53.752 16.362 105.263 1.00 64.35 380 ILE A CA 1
ATOM 2851 C C . ILE A 1 387 ? 53.620 17.868 105.453 1.00 65.36 380 ILE A C 1
ATOM 2852 O O . ILE A 1 387 ? 54.580 18.532 105.844 1.00 66.26 380 ILE A O 1
ATOM 2857 N N . ASP A 1 388 ? 52.435 18.397 105.172 1.00 65.60 381 ASP A N 1
ATOM 2858 C CA . ASP A 1 388 ? 52.111 19.785 105.467 1.00 67.26 381 ASP A CA 1
ATOM 2859 C C . ASP A 1 388 ? 51.498 19.904 106.854 1.00 67.85 381 ASP A C 1
ATOM 2860 O O . ASP A 1 388 ? 51.828 20.814 107.613 1.00 68.78 381 ASP A O 1
ATOM 2865 N N . ALA A 1 389 ? 50.594 18.984 107.174 1.00 67.44 382 ALA A N 1
ATOM 2866 C CA . ALA A 1 389 ? 49.857 19.029 108.430 1.00 69.12 382 ALA A CA 1
ATOM 2867 C C . ALA A 1 389 ? 49.372 17.642 108.830 1.00 68.52 382 ALA A C 1
ATOM 2868 O O . ALA A 1 389 ? 49.127 16.786 107.977 1.00 67.08 382 ALA A O 1
ATOM 2878 N N . VAL A 1 391 ? 46.524 15.919 111.860 1.00 75.92 384 VAL A N 1
ATOM 2879 C CA . VAL A 1 391 ? 45.537 16.154 112.903 1.00 80.02 384 VAL A CA 1
ATOM 2880 C C . VAL A 1 391 ? 44.957 14.798 113.300 1.00 81.21 384 VAL A C 1
ATOM 2881 O O . VAL A 1 391 ? 44.633 13.972 112.438 1.00 79.28 384 VAL A O 1
ATOM 2885 N N . GLN A 1 392 ? 44.841 14.576 114.606 1.00 84.48 385 GLN A N 1
ATOM 2886 C CA . GLN A 1 392 ? 44.375 13.307 115.140 1.00 86.44 385 GLN A CA 1
ATOM 2887 C C . GLN A 1 392 ? 43.028 13.465 115.845 1.00 91.82 385 GLN A C 1
ATOM 2888 O O . GLN A 1 392 ? 42.960 13.530 117.076 1.00 96.06 385 GLN A O 1
ATOM 2894 N N . LYS A 1 393 ? 41.963 13.528 115.047 1.00 92.20 386 LYS A N 1
ATOM 2895 C CA . LYS A 1 393 ? 40.605 13.713 115.555 1.00 97.76 386 LYS A CA 1
ATOM 2896 C C . LYS A 1 393 ? 39.866 12.381 115.648 1.00 99.77 386 LYS A C 1
ATOM 2897 O O . LYS A 1 393 ? 39.095 12.151 116.582 1.00 105.48 386 LYS A O 1
ATOM 2899 N N . GLU A 1 400 ? 39.304 1.890 120.729 1.00 95.40 393 GLU A N 1
ATOM 2900 C CA . GLU A 1 400 ? 40.547 2.597 121.024 1.00 91.33 393 GLU A CA 1
ATOM 2901 C C . GLU A 1 400 ? 41.299 3.017 119.754 1.00 85.75 393 GLU A C 1
ATOM 2902 O O . GLU A 1 400 ? 42.524 3.186 119.770 1.00 83.27 393 GLU A O 1
ATOM 2904 N N . GLN A 1 401 ? 40.556 3.190 118.660 1.00 84.41 394 GLN A N 1
ATOM 2905 C CA . GLN A 1 401 ? 41.120 3.633 117.384 1.00 79.38 394 GLN A CA 1
ATOM 2906 C C . GLN A 1 401 ? 40.935 5.133 117.194 1.00 76.23 394 GLN A C 1
ATOM 2907 O O . GLN A 1 401 ? 39.881 5.684 117.520 1.00 78.60 394 GLN A O 1
ATOM 2913 N N . VAL A 1 402 ? 41.965 5.788 116.665 1.00 71.73 395 VAL A N 1
ATOM 2914 C CA . VAL A 1 402 ? 41.895 7.219 116.359 1.00 69.00 395 VAL A CA 1
ATOM 2915 C C . VAL A 1 402 ? 41.938 7.468 114.861 1.00 65.71 395 VAL A C 1
ATOM 2916 O O . VAL A 1 402 ? 42.598 6.738 114.118 1.00 63.67 395 VAL A O 1
ATOM 2920 N N . ASP A 1 403 ? 41.209 8.495 114.434 1.00 65.55 396 ASP A N 1
ATOM 2921 C CA . ASP A 1 403 ? 41.198 8.926 113.049 1.00 63.17 396 ASP A CA 1
ATOM 2922 C C . ASP A 1 403 ? 42.349 9.905 112.873 1.00 59.58 396 ASP A C 1
ATOM 2923 O O . ASP A 1 403 ? 42.410 10.918 113.575 1.00 60.73 396 ASP A O 1
ATOM 2928 N N . ILE A 1 404 ? 43.283 9.593 111.977 1.00 55.97 397 ILE A N 1
ATOM 2929 C CA . ILE A 1 404 ? 44.400 10.510 111.747 1.00 53.26 397 ILE A CA 1
ATOM 2930 C C . ILE A 1 404 ? 44.376 11.065 110.330 1.00 50.79 397 ILE A C 1
ATOM 2931 O O . ILE A 1 404 ? 44.166 10.333 109.363 1.00 49.74 397 ILE A O 1
ATOM 2936 N N . ILE A 1 405 ? 44.571 12.374 110.226 1.00 50.23 398 ILE A N 1
ATOM 2937 C CA . ILE A 1 405 ? 44.435 13.076 108.964 1.00 48.44 398 ILE A CA 1
ATOM 2938 C C . ILE A 1 405 ? 45.770 13.682 108.586 1.00 46.81 398 ILE A C 1
ATOM 2939 O O . ILE A 1 405 ? 46.437 14.314 109.406 1.00 47.33 398 ILE A O 1
ATOM 2944 N N . LEU A 1 406 ? 46.156 13.490 107.336 1.00 44.80 399 LEU A N 1
ATOM 2945 C CA . LEU A 1 406 ? 47.419 13.997 106.868 1.00 44.19 399 LEU A CA 1
ATOM 2946 C C . LEU A 1 406 ? 47.213 14.821 105.610 1.00 44.04 399 LEU A C 1
ATOM 2947 O O . LEU A 1 406 ? 46.519 14.379 104.690 1.00 43.83 399 LEU A O 1
ATOM 2952 N N . LEU A 1 407 ? 47.807 16.013 105.567 1.00 44.67 400 LEU A N 1
ATOM 2953 C CA . LEU A 1 407 ? 47.907 16.760 104.312 1.00 44.49 400 LEU A CA 1
ATOM 2954 C C . LEU A 1 407 ? 49.340 16.722 103.848 1.00 44.23 400 LEU A C 1
ATOM 2955 O O . LEU A 1 407 ? 50.236 17.156 104.571 1.00 45.80 400 LEU A O 1
ATOM 2960 N N . THR A 1 408 ? 49.557 16.209 102.641 1.00 42.98 401 THR A N 1
ATOM 2961 C CA . THR A 1 408 ? 50.908 16.062 102.112 1.00 43.17 401 THR A CA 1
ATOM 2962 C C . THR A 1 408 ? 51.237 17.227 101.211 1.00 44.40 401 THR A C 1
ATOM 2963 O O . THR A 1 408 ? 50.336 17.903 100.722 1.00 44.62 401 THR A O 1
ATOM 2967 N N . HIS A 1 409 ? 52.534 17.453 100.989 1.00 45.90 402 HIS A N 1
ATOM 2968 C CA . HIS A 1 409 ? 52.994 18.355 99.938 1.00 47.41 402 HIS A CA 1
ATOM 2969 C C . HIS A 1 409 ? 52.748 17.706 98.574 1.00 45.44 402 HIS A C 1
ATOM 2970 O O . HIS A 1 409 ? 52.325 16.537 98.499 1.00 43.51 402 HIS A O 1
ATOM 2977 N N . VAL A 1 410 ? 53.002 18.457 97.503 1.00 46.25 403 VAL A N 1
ATOM 2978 C CA . VAL A 1 410 ? 52.836 17.934 96.146 1.00 45.52 403 VAL A CA 1
ATOM 2979 C C . VAL A 1 410 ? 53.852 16.824 95.893 1.00 45.89 403 VAL A C 1
ATOM 2980 O O . VAL A 1 410 ? 55.043 16.969 96.194 1.00 48.19 403 VAL A O 1
ATOM 2984 N N . THR A 1 411 ? 53.376 15.709 95.353 1.00 44.64 404 THR A N 1
ATOM 2985 C CA . THR A 1 411 ? 54.231 14.544 95.149 1.00 45.74 404 THR A CA 1
ATOM 2986 C C . THR A 1 411 ? 53.714 13.665 94.018 1.00 45.17 404 THR A C 1
ATOM 2987 O O . THR A 1 411 ? 52.513 13.688 93.712 1.00 44.30 404 THR A O 1
ATOM 2991 N N . LEU A 1 412 ? 54.623 12.904 93.402 1.00 46.55 405 LEU A N 1
ATOM 2992 C CA . LEU A 1 412 ? 54.285 11.970 92.327 1.00 46.66 405 LEU A CA 1
ATOM 2993 C C . LEU A 1 412 ? 53.312 10.928 92.865 1.00 45.08 405 LEU A C 1
ATOM 2994 O O . LEU A 1 412 ? 53.589 10.318 93.896 1.00 45.06 405 LEU A O 1
ATOM 2999 N N . GLU A 1 413 ? 52.184 10.714 92.186 1.00 43.90 406 GLU A N 1
ATOM 3000 C CA . GLU A 1 413 ? 51.194 9.747 92.683 1.00 43.34 406 GLU A CA 1
ATOM 3001 C C . GLU A 1 413 ? 51.748 8.336 92.965 1.00 45.16 406 GLU A C 1
ATOM 3002 O O . GLU A 1 413 ? 51.390 7.747 93.990 1.00 44.99 406 GLU A O 1
ATOM 3008 N N . LYS A 1 414 ? 52.612 7.802 92.092 1.00 47.28 407 LYS A N 1
ATOM 3009 C CA . LYS A 1 414 ? 53.221 6.468 92.335 1.00 50.71 407 LYS A CA 1
ATOM 3010 C C . LYS A 1 414 ? 53.744 6.347 93.765 1.00 50.51 407 LYS A C 1
ATOM 3011 O O . LYS A 1 414 ? 53.563 5.316 94.413 1.00 52.70 407 LYS A O 1
ATOM 3013 N N . ASN A 1 415 ? 54.391 7.411 94.241 1.00 49.13 408 ASN A N 1
ATOM 3014 C CA . ASN A 1 415 ? 54.951 7.459 95.590 1.00 49.46 408 ASN A CA 1
ATOM 3015 C C . ASN A 1 415 ? 53.877 7.254 96.657 1.00 47.22 408 ASN A C 1
ATOM 3016 O O . ASN A 1 415 ? 54.091 6.541 97.641 1.00 48.44 408 ASN A O 1
ATOM 3021 N N . VAL A 1 416 ? 52.726 7.886 96.452 1.00 59.74 409 VAL A N 1
ATOM 3022 C CA . VAL A 1 416 ? 51.633 7.823 97.412 1.00 57.77 409 VAL A CA 1
ATOM 3023 C C . VAL A 1 416 ? 50.968 6.453 97.413 1.00 57.30 409 VAL A C 1
ATOM 3024 O O . VAL A 1 416 ? 50.575 5.958 98.467 1.00 57.04 409 VAL A O 1
ATOM 3028 N N . ASN A 1 417 ? 50.854 5.844 96.233 1.00 58.15 410 ASN A N 1
ATOM 3029 C CA . ASN A 1 417 ? 50.314 4.493 96.106 1.00 59.44 410 ASN A CA 1
ATOM 3030 C C . ASN A 1 417 ? 51.130 3.489 96.910 1.00 61.33 410 ASN A C 1
ATOM 3031 O O . ASN A 1 417 ? 50.569 2.684 97.657 1.00 62.19 410 ASN A O 1
ATOM 3036 N N . ALA A 1 418 ? 52.452 3.551 96.741 1.00 62.67 411 ALA A N 1
ATOM 3037 C CA . ALA A 1 418 ? 53.384 2.629 97.388 1.00 65.29 411 ALA A CA 1
ATOM 3038 C C . ALA A 1 418 ? 53.395 2.845 98.890 1.00 64.66 411 ALA A C 1
ATOM 3039 O O . ALA A 1 418 ? 53.362 1.881 99.652 1.00 66.43 411 ALA A O 1
ATOM 3041 N N . ALA A 1 419 ? 53.423 4.111 99.308 1.00 62.52 412 ALA A N 1
ATOM 3042 C CA . ALA A 1 419 ? 53.427 4.450 100.723 1.00 62.49 412 ALA A CA 1
ATOM 3043 C C . ALA A 1 419 ? 52.135 4.015 101.403 1.00 61.79 412 ALA A C 1
ATOM 3044 O O . ALA A 1 419 ? 52.169 3.524 102.527 1.00 63.12 412 ALA A O 1
ATOM 3046 N N . ILE A 1 420 ? 51.008 4.176 100.713 1.00 60.80 413 ILE A N 1
ATOM 3047 C CA . ILE A 1 420 ? 49.706 3.787 101.262 1.00 61.11 413 ILE A CA 1
ATOM 3048 C C . ILE A 1 420 ? 49.627 2.287 101.525 1.00 64.65 413 ILE A C 1
ATOM 3049 O O . ILE A 1 420 ? 49.046 1.870 102.529 1.00 66.30 413 ILE A O 1
ATOM 3054 N N . ALA A 1 421 ? 50.221 1.491 100.631 1.00 66.99 414 ALA A N 1
ATOM 3055 C CA . ALA A 1 421 ? 50.238 0.032 100.752 1.00 71.66 414 ALA A CA 1
ATOM 3056 C C . ALA A 1 421 ? 51.055 -0.447 101.958 1.00 74.16 414 ALA A C 1
ATOM 3057 O O . ALA A 1 421 ? 50.724 -1.464 102.578 1.00 77.86 414 ALA A O 1
ATOM 3059 N N . LYS A 1 422 ? 52.123 0.282 102.280 1.00 72.79 415 LYS A N 1
ATOM 3060 C CA . LYS A 1 422 ? 52.935 -0.022 103.455 1.00 75.49 415 LYS A CA 1
ATOM 3061 C C . LYS A 1 422 ? 52.198 0.364 104.732 1.00 74.04 415 LYS A C 1
ATOM 3062 O O . LYS A 1 422 ? 52.199 -0.385 105.701 1.00 76.98 415 LYS A O 1
ATOM 3068 N N . ILE A 1 423 ? 51.553 1.529 104.714 1.00 70.18 416 ILE A N 1
ATOM 3069 C CA . ILE A 1 423 ? 50.742 1.983 105.841 1.00 69.16 416 ILE A CA 1
ATOM 3070 C C . ILE A 1 423 ? 49.585 1.011 106.127 1.00 71.46 416 ILE A C 1
ATOM 3071 O O . ILE A 1 423 ? 49.289 0.721 107.282 1.00 73.26 416 ILE A O 1
ATOM 3076 N N . GLU A 1 424 ? 48.948 0.504 105.073 1.00 71.82 417 GLU A N 1
ATOM 3077 C CA . GLU A 1 424 ? 47.847 -0.455 105.214 1.00 75.09 417 GLU A CA 1
ATOM 3078 C C . GLU A 1 424 ? 48.328 -1.844 105.670 1.00 80.58 417 GLU A C 1
ATOM 3079 O O . GLU A 1 424 ? 47.531 -2.669 106.124 1.00 84.38 417 GLU A O 1
ATOM 3085 N N . ALA A 1 425 ? 49.633 -2.079 105.553 1.00 81.29 418 ALA A N 1
ATOM 3086 C CA . ALA A 1 425 ? 50.257 -3.326 105.995 1.00 87.18 418 ALA A CA 1
ATOM 3087 C C . ALA A 1 425 ? 50.602 -3.320 107.487 1.00 88.76 418 ALA A C 1
ATOM 3088 O O . ALA A 1 425 ? 50.786 -4.381 108.091 1.00 94.18 418 ALA A O 1
ATOM 3090 N N . LEU A 1 426 ? 50.697 -2.126 108.071 1.00 84.45 419 LEU A N 1
ATOM 3091 C CA . LEU A 1 426 ? 50.958 -1.981 109.506 1.00 86.09 419 LEU A CA 1
ATOM 3092 C C . LEU A 1 426 ? 49.884 -2.690 110.324 1.00 89.92 419 LEU A C 1
ATOM 3093 O O . LEU A 1 426 ? 48.687 -2.487 110.090 1.00 88.75 419 LEU A O 1
ATOM 3098 N N . ASP A 1 427 ? 50.317 -3.527 111.270 1.00 94.96 420 ASP A N 1
ATOM 3099 C CA . ASP A 1 427 ? 49.393 -4.244 112.145 1.00 99.95 420 ASP A CA 1
ATOM 3100 C C . ASP A 1 427 ? 48.417 -3.268 112.805 1.00 96.96 420 ASP A C 1
ATOM 3101 O O . ASP A 1 427 ? 47.216 -3.534 112.886 1.00 99.10 420 ASP A O 1
ATOM 3103 N N . ALA A 1 428 ? 48.941 -2.123 113.235 1.00 92.79 421 ALA A N 1
ATOM 3104 C CA . ALA A 1 428 ? 48.158 -1.097 113.926 1.00 90.72 421 ALA A CA 1
ATOM 3105 C C . ALA A 1 428 ? 47.060 -0.431 113.075 1.00 87.07 421 ALA A C 1
ATOM 3106 O O . ALA A 1 428 ? 46.204 0.281 113.609 1.00 86.39 421 ALA A O 1
ATOM 3108 N N . VAL A 1 429 ? 47.084 -0.662 111.764 1.00 85.27 422 VAL A N 1
ATOM 3109 C CA . VAL A 1 429 ? 46.128 -0.026 110.844 1.00 82.15 422 VAL A CA 1
ATOM 3110 C C . VAL A 1 429 ? 45.036 -1.003 110.386 1.00 86.17 422 VAL A C 1
ATOM 3111 O O . VAL A 1 429 ? 45.310 -1.990 109.686 1.00 88.58 422 VAL A O 1
ATOM 3115 N N . ALA A 1 430 ? 43.802 -0.721 110.802 1.00 87.60 423 ALA A N 1
ATOM 3116 C CA . ALA A 1 430 ? 42.635 -1.462 110.339 1.00 91.90 423 ALA A CA 1
ATOM 3117 C C . ALA A 1 430 ? 41.917 -0.678 109.243 1.00 88.50 423 ALA A C 1
ATOM 3118 O O . ALA A 1 430 ? 41.654 0.524 109.386 1.00 84.92 423 ALA A O 1
ATOM 3120 N N . GLY A 1 431 ? 41.614 -1.362 108.144 1.00 90.26 424 GLY A N 1
ATOM 3121 C CA . GLY A 1 431 ? 40.944 -0.736 107.008 1.00 87.46 424 GLY A CA 1
ATOM 3122 C C . GLY A 1 431 ? 41.903 -0.030 106.071 1.00 81.44 424 GLY A C 1
ATOM 3123 O O . GLY A 1 431 ? 43.123 -0.187 106.168 1.00 79.79 424 GLY A O 1
ATOM 3124 N N . LYS A 1 432 ? 41.345 0.760 105.162 1.00 78.80 425 LYS A N 1
ATOM 3125 C CA . LYS A 1 432 ? 42.140 1.418 104.132 1.00 74.14 425 LYS A CA 1
ATOM 3126 C C . LYS A 1 432 ? 42.403 2.894 104.439 1.00 69.58 425 LYS A C 1
ATOM 3127 O O . LYS A 1 432 ? 41.792 3.478 105.337 1.00 69.79 425 LYS A O 1
ATOM 3129 N N . VAL A 1 433 ? 43.341 3.471 103.688 1.00 66.41 426 VAL A N 1
ATOM 3130 C CA . VAL A 1 433 ? 43.647 4.894 103.725 1.00 63.23 426 VAL A CA 1
ATOM 3131 C C . VAL A 1 433 ? 42.826 5.608 102.656 1.00 62.65 426 VAL A C 1
ATOM 3132 O O . VAL A 1 433 ? 43.079 5.450 101.456 1.00 62.03 426 VAL A O 1
ATOM 3144 N N . ARG A 1 435 ? 42.105 8.333 100.352 1.00 70.40 428 ARG A N 1
ATOM 3145 C CA . ARG A 1 435 ? 42.811 9.427 99.708 1.00 62.84 428 ARG A CA 1
ATOM 3146 C C . ARG A 1 435 ? 41.805 10.323 99.010 1.00 59.55 428 ARG A C 1
ATOM 3147 O O . ARG A 1 435 ? 40.831 9.846 98.406 1.00 61.98 428 ARG A O 1
ATOM 3155 N N . ILE A 1 436 ? 42.031 11.624 99.119 1.00 54.85 429 ILE A N 1
ATOM 3156 C CA . ILE A 1 436 ? 41.375 12.581 98.245 1.00 51.15 429 ILE A CA 1
ATOM 3157 C C . ILE A 1 436 ? 42.377 13.664 97.858 1.00 45.77 429 ILE A C 1
ATOM 3158 O O . ILE A 1 436 ? 43.086 14.209 98.698 1.00 45.79 429 ILE A O 1
ATOM 3163 N N . ARG A 1 437 ? 42.453 13.944 96.565 1.00 43.03 430 ARG A N 1
ATOM 3164 C CA . ARG A 1 437 ? 43.493 14.813 96.036 1.00 40.15 430 ARG A CA 1
ATOM 3165 C C . ARG A 1 437 ? 43.246 16.296 96.349 1.00 38.90 430 ARG A C 1
ATOM 3166 O O . ARG A 1 437 ? 42.136 16.697 96.682 1.00 39.73 430 ARG A O 1
ATOM 3174 N N . LEU A 1 438 ? 44.299 17.097 96.254 1.00 38.72 431 LEU A N 1
ATOM 3175 C CA . LEU A 1 438 ? 44.269 18.481 96.709 1.00 38.94 431 LEU A CA 1
ATOM 3176 C C . LEU A 1 438 ? 45.007 19.362 95.703 1.00 38.82 431 LEU A C 1
ATOM 3177 O O . LEU A 1 438 ? 46.163 19.109 95.367 1.00 40.64 431 LEU A O 1
ATOM 3182 N N . GLU A 1 439 ? 44.321 20.396 95.231 1.00 37.86 432 GLU A N 1
ATOM 3183 C CA . GLU A 1 439 ? 44.851 21.286 94.202 1.00 38.91 432 GLU A CA 1
ATOM 3184 C C . GLU A 1 439 ? 44.644 22.744 94.589 1.00 40.38 432 GLU A C 1
ATOM 3185 O O . GLU A 1 439 ? 43.526 23.178 94.855 1.00 39.38 432 GLU A O 1
ATOM 3191 N N . ASP A 1 440 ? 45.741 23.487 94.610 1.00 44.10 433 ASP A N 1
ATOM 3192 C CA . ASP A 1 440 ? 45.738 24.890 94.968 1.00 47.17 433 ASP A CA 1
ATOM 3193 C C . ASP A 1 440 ? 45.076 25.800 93.911 1.00 46.51 433 ASP A C 1
ATOM 3194 O O . ASP A 1 440 ? 44.358 26.739 94.259 1.00 47.27 433 ASP A O 1
ATOM 3199 N N . LEU A 1 441 ? 45.332 25.525 92.630 1.00 46.19 434 LEU A N 1
ATOM 3200 C CA . LEU A 1 441 ? 44.757 26.295 91.519 1.00 47.00 434 LEU A CA 1
ATOM 3201 C C . LEU A 1 441 ? 45.075 27.795 91.564 1.00 52.91 434 LEU A C 1
ATOM 3202 O O . LEU A 1 441 ? 44.355 28.606 90.967 1.00 53.84 434 LEU A O 1
ATOM 3207 N N . GLY A 1 442 ? 46.144 28.160 92.272 1.00 57.96 435 GLY A N 1
ATOM 3208 C CA . GLY A 1 442 ? 46.487 29.569 92.485 1.00 65.35 435 GLY A CA 1
ATOM 3209 C C . GLY A 1 442 ? 47.631 30.040 91.615 1.00 73.56 435 GLY A C 1
ATOM 3210 O O . GLY A 1 442 ? 48.216 29.248 90.875 1.00 74.04 435 GLY A O 1
#

Organism: Thiobacillus denitrificans (strain ATCC 25259 / T1) (NCBI:txid292415)

CATH classification: 3.40.50.720 (+2 more: 3.30.360.10, 3.30.70.260)

Solvent-accessible surface area: 18473 Å² total

Secondary structure (DSSP, 8-state):
-----EEEEEE--HHHHHHHHHHHHHTHHHHHHHHSS-EEEEEEE-S-HHHHHHHHTT--EES-THHHHT-TT--EEEE---SSTTHHHH--TTTTT-EEEE--HHHHHHHHHHHHHHHHHHT--B-GGGSSTTS-HHHIIIIITTTS-EEEEEEE--HHHHHHHH---S---HHHHHHHHHHHTSS-SS-HHHHTSHHHHHHHHHHHHHHHT---GGG-EE--STT--HHHHHHHHHTTEEEEEEEEEEE-SSSEEEEEEEEEEETTSTGGG-----EEEEEETTTEEEEEES--SSHHHHHHHHHHHHHHHHHHHHH-TT-SS---SS-GGG---PPBP----EEEEEEEEEE---HHHHHHHHHHHHTTPPB---B---EEEEEEB-SEEHHHHHHHHHHHTTSTTB-S---EEE----

Nearest PDB structures (foldseek):
  6dzs-assembly2_C  TM=9.424E-01  e=2.200E-44  Mycolicibacterium hassiacum DSM 44199
  3do5-assembly1_A-2  TM=8.791E-01  e=1.028E-27  Archaeoglobus fulgidus
  4ydr-assembly1_A  TM=8.601E-01  e=6.402E-24  Sulfurisphaera tokodaii str. 7
  7f4c-assembly1_A  TM=8.403E-01  e=5.211E-23  Sulfurisphaera tokodaii str. 7
  5x9d-assembly1_A-2  TM=8.183E-01  e=1.528E-21  Sulfurisphaera tokodaii str. 7

Sequence (422 aa):
FQGKPIHVGLLGLGTVGGGTLTVLRRNAEEITRRAGREIRVVRAAVRNLDKAEALAGGLPLTTTNPFDVVDDPEIDIVVELIGGLEPARELVQAIANGKHVVTANKHLVAKYGNEIFAAAQAKGVVTFEAAVVAGGIPIIKALREGLTANRIEWLAGIINGTSNFILSERDKGAAFDDVLKEAQRLGYAEADPTFDIEGIDAAHKLTILSAIAFGIPQFERAYTEGISQLTREDVRYAEELGYRIKLLGIARRAENGIELRVHPTLIPERRLIANVDGANAVLVKGDAVGPTLYYGAGAGSEPTASAVVADLVDVTRLHTADPHHRVPHLAFQPDQLADTPILPEAVRTAYYLRLRAFRPGVLADITRILADSSISIDAVQKEQVDIILLTHVTLEKNVNAAIAKIEALDAVAGKVRIRLEDLG